Protein 7S5S (pdb70)

CATH classification: 3.40.710.10

Foldseek 3Di:
DVVLQVLLVVLCVVVQWAKWKWKAAVQPRDIDTDQQAPKFACFLQCLLLLLLLQLQVCVVVVCQQQDKDAAAPVLDDPQAVPSVVAHRHIDGLVRLSLCCQASVHQSSSQVSQVVQPHQVSSVVLLVVLVQPFAGADDGPPVSQQGPPPDRHNIGGNVSVLVSVCCQQPNPSGPPVSNVSSQVSQLNHNDDCLAQVVLDPPPKRKRKGWRAHFQLKTWMWIWIHPPPGDIMTMTMIIGHDDRHDHHDRNSRSSSNNSVPPPD/DAFAALVLLVVADWFDFPVVNCVSGPCVQWDDDDPRHLKIKGFHDAADPRGWIKIFDWLDSDRNTTTFKIATDLRDAQPAFAAAVVLLVVDDFFDFLVVNCVSRDVRFWDWGMWGQNPPVDNAFIKTKIKGAHRQQDDSHYHGQKIKIWMDTPRTTHDMDIDNGD

Sequence (427 aa):
TADVQQKLAELERQSGGRLGVALINTADNSQILYRADERFAMCSTSKVMAAAAVLKKSESEPNLLNQRVEIKKSDLVNYNPIAEKHVNGTMSLAELSAAALQYSDNVAMNKLIAHVGGPASVTAFARQLGDETFRLDRTEPTLNTAIPGDPRDTTSPRAMAQTLRNLTLGKALGDSQRAQLVTWMKGNTTGAASIQAGLPASWVVGDKTGSGGYGTTNDIAVIWPKDRAPLILVTYFTQPQPKAESRRDVLASAAKIVTDGLAGVMTGAKFTQIQFGMTRQQVLDIAGAENCETGGSFGDSIHCRGHAAGDYYAYATFGFTSAAADAKVDSKSQEKLLAPSAPTLTLAKFNQVTVGMTRAQVLATVGQGSCTTWSEYYPAYPSTAGVTLSLSCFDVDGYSSTGFYRGSAHLWFTDGVLQGKRQWDLV

Solvent-accessible surface area: 16431 Å² total; per-residue (Å²): 122,87,75,21,67,131,94,0,42,49,29,14,200,150,13,48,18,75,0,0,0,1,5,6,22,27,68,99,94,49,88,34,49,23,97,6,98,61,88,3,14,1,0,5,0,0,0,2,1,0,0,0,6,0,1,64,67,6,62,100,73,119,112,5,32,97,82,134,25,102,0,83,22,58,35,3,0,17,30,0,0,6,0,25,70,52,27,102,29,44,0,8,0,30,76,0,0,24,3,0,0,34,26,6,0,5,0,0,0,28,33,0,1,66,42,30,58,13,27,79,38,0,20,46,9,0,80,136,31,60,7,128,36,0,74,6,52,37,58,1,6,47,1,10,30,11,79,81,84,31,56,96,1,4,0,5,0,95,15,2,1,80,4,1,57,41,0,4,44,21,175,16,5,26,96,80,27,60,57,54,0,20,83,16,2,112,35,23,36,24,3,72,55,2,0,59,63,12,16,71,112,74,25,71,20,0,2,0,10,1,20,13,6,41,2,2,3,1,0,0,0,0,0,68,5,138,135,113,40,25,1,0,0,0,0,0,0,19,19,81,99,79,114,24,109,31,81,61,71,1,0,12,42,0,0,134,31,6,7,114,74,59,132,53,66,1,53,12,80,28,10,86,107,0,96,47,22,35,30,29,119,78,0,36,117,28,0,14,59,134,19,25,67,86,28,80,51,1,36,68,8,7,0,0,69,4,63,48,0,6,12,1,40,0,1,0,5,0,11,17,65,53,75,47,91,104,2,72,0,14,22,19,3,4,7,6,19,38,69,14,104,56,27,62,2,50,57,75,63,16,94,112,3,82,89,46,40,59,115,68,92,0,30,74,17,0,13,135,9,0,25,13,36,15,16,37,90,31,70,48,63,112,53,90,65,24,26,24,19,0,10,14,0,1,16,122,70,0,35,14,43,40,25,52,24,63,0,6,2,0,0,23,1,40,85,25,61,1,92,6,58,82,56,29,96,11,147

Structure (mmCIF, N/CA/C/O backbone):
data_7S5S
#
_entry.id   7S5S
#
_cell.length_a   47.480
_cell.length_b   81.860
_cell.length_c   129.120
_cell.angle_alpha   90.000
_cell.angle_beta   95.943
_cell.angle_gamma   90.000
#
_symmetry.space_group_name_H-M   'I 1 2 1'
#
loop_
_entity.id
_entity.type
_entity.pdbx_description
1 polymer Beta-lactamase
2 polymer 'Beta-lactamase inhibitory protein'
3 water water
#
loop_
_atom_site.group_PDB
_atom_site.id
_atom_site.type_symbol
_atom_site.label_atom_id
_atom_site.label_alt_id
_atom_site.label_comp_id
_atom_site.label_asym_id
_atom_site.label_entity_id
_atom_site.label_seq_id
_atom_site.pdbx_PDB_ins_code
_atom_site.Cartn_x
_atom_site.Cartn_y
_atom_site.Cartn_z
_atom_site.occupancy
_atom_site.B_iso_or_equiv
_atom_site.auth_seq_id
_atom_site.auth_comp_id
_atom_site.auth_asym_id
_atom_site.auth_atom_id
_atom_site.pdbx_PDB_model_num
ATOM 1 N N . THR A 1 1 ? 6.33019 -35.72162 -5.11740 1.000 42.16327 27 THR A N 1
ATOM 2 C CA . THR A 1 1 ? 6.50820 -37.05354 -4.55223 1.000 36.43191 27 THR A CA 1
ATOM 3 C C . THR A 1 1 ? 6.99098 -38.06478 -5.59886 1.000 29.71877 27 THR A C 1
ATOM 4 O O . THR A 1 1 ? 6.71619 -37.93370 -6.80030 1.000 29.46651 27 THR A O 1
ATOM 8 N N . ALA A 1 2 ? 7.71400 -39.08133 -5.12372 1.000 34.37044 28 ALA A N 1
ATOM 9 C CA . ALA A 1 2 ? 8.14020 -40.16712 -5.99925 1.000 32.17023 28 ALA A CA 1
ATOM 10 C C . ALA A 1 2 ? 6.94822 -40.92634 -6.56275 1.000 27.95459 28 ALA A C 1
ATOM 11 O O . ALA A 1 2 ? 7.04301 -41.51481 -7.64675 1.000 26.19779 28 ALA A O 1
ATOM 13 N N . ASP A 1 3 ? 5.82262 -40.92798 -5.84407 1.000 27.69914 29 ASP A N 1
ATOM 14 C CA . ASP A 1 3 ? 4.62039 -41.58326 -6.34646 1.000 27.14139 29 ASP A CA 1
ATOM 15 C C . ASP A 1 3 ? 4.12457 -40.90959 -7.61854 1.000 20.74837 29 ASP A C 1
ATOM 16 O O . ASP A 1 3 ? 3.78462 -41.57994 -8.60241 1.000 19.76870 29 ASP A O 1
ATOM 21 N N . VAL A 1 4 ? 4.07058 -39.57644 -7.61141 1.000 20.11074 30 VAL A N 1
ATOM 22 C CA . VAL A 1 4 ? 3.64376 -38.84823 -8.80123 1.000 17.48611 30 VAL A CA 1
ATOM 23 C C . VAL A 1 4 ? 4.60285 -39.10705 -9.95549 1.000 18.33103 30 VAL A C 1
ATOM 24 O O . VAL A 1 4 ? 4.17763 -39.30027 -11.10096 1.000 14.33426 30 VAL A O 1
ATOM 28 N N . GLN A 1 5 ? 5.90665 -39.15578 -9.66549 1.000 16.54711 31 GLN A N 1
ATOM 29 C CA . GLN A 1 5 ? 6.89146 -39.42793 -10.70682 1.000 19.76751 31 GLN A CA 1
ATOM 30 C C . GLN A 1 5 ? 6.66546 -40.79298 -11.32784 1.000 17.09556 31 GLN A C 1
ATOM 31 O O . GLN A 1 5 ? 6.73064 -40.94385 -12.55198 1.000 16.56608 31 GLN A O 1
ATOM 37 N N . GLN A 1 6 ? 6.41319 -41.80199 -10.49714 1.000 16.99425 32 GLN A N 1
ATOM 38 C CA . GLN A 1 6 ? 6.17545 -43.13988 -11.01926 1.000 18.80169 32 GLN A CA 1
ATOM 39 C C . GLN A 1 6 ? 4.89639 -43.19398 -11.84053 1.000 14.81640 32 GLN A C 1
ATOM 40 O O . GLN A 1 6 ? 4.84708 -43.87186 -12.87073 1.000 15.44519 32 GLN A O 1
ATOM 46 N N . LYS A 1 7 ? 3.85516 -42.48199 -11.40821 1.000 14.48027 33 LYS A N 1
ATOM 47 C CA . LYS A 1 7 ? 2.61045 -42.47834 -12.16672 1.000 14.96798 33 LYS A CA 1
ATOM 48 C C . LYS A 1 7 ? 2.79565 -41.80758 -13.52025 1.000 14.38199 33 LYS A C 1
ATOM 49 O O . LYS A 1 7 ? 2.26484 -42.28298 -14.52614 1.000 13.74608 33 LYS A O 1
ATOM 55 N N . LEU A 1 8 ? 3.56161 -40.71635 -13.57393 1.000 11.34334 34 LEU A N 1
ATOM 56 C CA . LEU A 1 8 ? 3.82438 -40.08232 -14.85875 1.000 11.34928 34 LEU A CA 1
ATOM 57 C C . LEU A 1 8 ? 4.69469 -40.96277 -15.74094 1.000 10.91767 34 LEU A C 1
ATOM 58 O O . LEU A 1 8 ? 4.44992 -41.06430 -16.94732 1.000 10.41092 34 LEU A O 1
ATOM 63 N N . ALA A 1 9 ? 5.71600 -41.60337 -15.16306 1.000 11.88392 35 ALA A N 1
ATOM 64 C CA . ALA A 1 9 ? 6.54505 -42.51423 -15.94752 1.000 12.10528 35 ALA A CA 1
ATOM 65 C C . ALA A 1 9 ? 5.71227 -43.65828 -16.50804 1.000 11.66793 35 ALA A C 1
ATOM 66 O O . ALA A 1 9 ? 5.89469 -44.06763 -17.66178 1.000 11.57730 35 ALA A O 1
ATOM 68 N N . GLU A 1 10 ? 4.78147 -44.17767 -15.71097 1.000 12.00943 36 GLU A N 1
ATOM 69 C CA . GLU A 1 10 ? 3.93662 -45.26229 -16.19306 1.000 12.90036 36 GLU A CA 1
ATOM 70 C C . GLU A 1 10 ? 2.99266 -44.77295 -17.28381 1.000 12.64109 36 GLU A C 1
ATOM 71 O O . GLU A 1 10 ? 2.78258 -45.46633 -18.28520 1.000 12.01262 36 GLU A O 1
ATOM 73 N N . LEU A 1 11 ? 2.41575 -43.58037 -17.10770 1.000 10.94147 37 LEU A N 1
ATOM 74 C CA . LEU A 1 11 ? 1.55591 -43.01987 -18.14601 1.000 10.16026 37 LEU A CA 1
ATOM 75 C C . LEU A 1 11 ? 2.32948 -42.85866 -19.44698 1.000 10.37197 37 LEU A C 1
ATOM 76 O O . LEU A 1 11 ? 1.84790 -43.22166 -20.52714 1.000 10.25334 37 LEU A O 1
ATOM 81 N N . GLU A 1 12 ? 3.54423 -42.33128 -19.35713 1.000 9.30261 38 GLU A N 1
ATOM 82 C CA . GLU A 1 12 ? 4.37171 -42.18514 -20.54038 1.000 9.40844 38 GLU A CA 1
ATOM 83 C C . GLU A 1 12 ? 4.64495 -43.53491 -21.18331 1.000 8.98355 38 GLU A C 1
ATOM 84 O O . GLU A 1 12 ? 4.51871 -43.68419 -22.40261 1.000 9.97915 38 GLU A O 1
ATOM 90 N N . ARG A 1 13 ? 4.98996 -44.53800 -20.37738 1.000 10.56232 39 ARG A N 1
ATOM 91 C CA . ARG A 1 13 ? 5.27509 -45.85621 -20.92707 1.000 10.66156 39 ARG A CA 1
ATOM 92 C C . ARG A 1 13 ? 4.04740 -46.45100 -21.61005 1.000 11.66159 39 ARG A C 1
ATOM 93 O O . ARG A 1 13 ? 4.13691 -46.96923 -22.73315 1.000 13.12254 39 ARG A O 1
ATOM 101 N N . GLN A 1 14 ? 2.88095 -46.35582 -20.96237 1.000 10.97410 40 GLN A N 1
ATOM 102 C CA . GLN A 1 14 ? 1.66018 -46.88767 -21.56635 1.000 11.58718 40 GLN A CA 1
ATOM 103 C C . GLN A 1 14 ? 1.30364 -46.15454 -22.85468 1.000 13.02966 40 GLN A C 1
ATOM 104 O O . GLN A 1 14 ? 0.75944 -46.76292 -23.78539 1.000 13.60866 40 GLN A O 1
ATOM 110 N N . SER A 1 15 ? 1.60767 -44.85958 -22.93370 1.000 11.29529 41 SER A N 1
ATOM 111 C CA . SER A 1 15 ? 1.22708 -44.05224 -24.08506 1.000 10.37258 41 SER A CA 1
ATOM 112 C C . SER A 1 15 ? 2.13410 -44.27638 -25.28449 1.000 13.05133 41 SER A C 1
ATOM 113 O O . SER A 1 15 ? 1.76061 -43.89692 -26.40186 1.000 15.18482 41 SER A O 1
ATOM 116 N N . GLY A 1 16 ? 3.33403 -44.81336 -25.07271 1.000 11.50304 42 GLY A N 1
ATOM 117 C CA . GLY A 1 16 ? 4.28885 -45.05172 -26.13629 1.000 13.91776 42 GLY A CA 1
ATOM 118 C C . GLY A 1 16 ? 5.09912 -43.84358 -26.54896 1.000 15.39459 42 GLY A C 1
ATOM 119 O O . GLY A 1 16 ? 5.94423 -43.95860 -27.44771 1.000 18.02243 42 GLY A O 1
ATOM 120 N N . GLY A 1 17 ? 4.89780 -42.70096 -25.90757 1.000 9.79547 43 GLY A N 1
ATOM 121 C CA . GLY A 1 17 ? 5.52586 -41.48123 -26.36122 1.000 10.83329 43 GLY A CA 1
ATOM 122 C C . GLY A 1 17 ? 6.48363 -40.88961 -25.35093 1.000 8.42672 43 GLY A C 1
ATOM 123 O O . GLY A 1 17 ? 7.04997 -41.59257 -24.50366 1.000 10.74434 43 GLY A O 1
ATOM 124 N N . ARG A 1 18 ? 6.70016 -39.58735 -25.47594 1.000 8.09448 44 ARG A N 1
ATOM 125 C CA . ARG A 1 18 ? 7.56902 -38.82954 -24.59102 1.000 7.04754 44 ARG A CA 1
ATOM 126 C C . ARG A 1 18 ? 6.74409 -37.69743 -23.99645 1.000 6.64049 44 ARG A C 1
ATOM 127 O O . ARG A 1 18 ? 6.16438 -36.89130 -24.73272 1.000 6.84933 44 ARG A O 1
ATOM 135 N N . LEU A 1 19 ? 6.69412 -37.64267 -22.66933 1.000 6.65424 45 LEU A N 1
ATOM 136 C CA . LEU A 1 19 ? 5.81079 -36.75061 -21.93257 1.000 6.15705 45 LEU A CA 1
ATOM 137 C C . LEU A 1 19 ? 6.65148 -35.76220 -21.14267 1.000 7.11085 45 LEU A C 1
ATOM 138 O O . LEU A 1 19 ? 7.62815 -36.15153 -20.49768 1.000 7.86082 45 LEU A O 1
ATOM 143 N N . GLY A 1 20 ? 6.26296 -34.48996 -21.18766 1.000 6.69578 46 GLY A N 1
ATOM 144 C CA . GLY A 1 20 ? 6.89926 -33.45909 -20.39178 1.000 6.85790 46 GLY A CA 1
ATOM 145 C C . GLY A 1 20 ? 5.85390 -32.73760 -19.57479 1.000 6.10702 46 GLY A C 1
ATOM 146 O O . GLY A 1 20 ? 4.81371 -32.33796 -20.10873 1.000 7.68252 46 GLY A O 1
ATOM 147 N N . VAL A 1 21 ? 6.10347 -32.55236 -18.28233 1.000 6.70897 47 VAL A N 1
ATOM 148 C CA . VAL A 1 21 ? 5.13574 -31.92114 -17.39699 1.000 6.93117 47 VAL A CA 1
ATOM 149 C C . VAL A 1 21 ? 5.85620 -30.94065 -16.49631 1.000 7.12964 47 VAL A C 1
ATOM 150 O O . VAL A 1 21 ? 6.90476 -31.25679 -15.92543 1.000 8.03152 47 VAL A O 1
ATOM 154 N N . ALA A 1 22 ? 5.26502 -29.76395 -16.32303 1.000 7.18324 48 ALA A N 1
ATOM 155 C CA . ALA A 1 22 ? 5.68089 -28.86535 -15.25704 1.000 7.11312 48 ALA A CA 1
ATOM 156 C C . ALA A 1 22 ? 4.43286 -28.27110 -14.63543 1.000 8.05231 48 ALA A C 1
ATOM 157 O O . ALA A 1 22 ? 3.63122 -27.63574 -15.32687 1.000 7.85030 48 ALA A O 1
ATOM 159 N N . LEU A 1 23 ? 4.26372 -28.48578 -13.34159 1.000 8.47323 49 LEU A N 1
ATOM 160 C CA . LEU A 1 23 ? 3.19233 -27.87318 -12.58214 1.000 8.10099 49 LEU A CA 1
ATOM 161 C C . LEU A 1 23 ? 3.82444 -26.91831 -11.58501 1.000 10.24255 49 LEU A C 1
ATOM 162 O O . LEU A 1 23 ? 4.79764 -27.27593 -10.92040 1.000 12.18069 49 LEU A O 1
ATOM 167 N N . ILE A 1 24 ? 3.29176 -25.70717 -11.48841 1.000 8.46282 50 ILE A N 1
ATOM 168 C CA . ILE A 1 24 ? 3.65040 -24.78434 -10.41694 1.000 9.18643 50 ILE A CA 1
ATOM 169 C C . ILE A 1 24 ? 2.40432 -24.58541 -9.57427 1.000 9.92663 50 ILE A C 1
ATOM 170 O O . ILE A 1 24 ? 1.34659 -24.22648 -10.10032 1.000 10.05037 50 ILE A O 1
ATOM 175 N N . ASN A 1 25 ? 2.52030 -24.80319 -8.27525 1.000 10.42653 51 ASN A N 1
ATOM 176 C CA . ASN A 1 25 ? 1.44221 -24.50233 -7.34757 1.000 10.82265 51 ASN A CA 1
ATOM 177 C C . ASN A 1 25 ? 1.79969 -23.18612 -6.67396 1.000 11.05089 51 ASN A C 1
ATOM 178 O O . ASN A 1 25 ? 2.73528 -23.13312 -5.86576 1.000 11.77137 51 ASN A O 1
ATOM 183 N N . THR A 1 26 ? 1.05881 -22.12434 -6.99412 1.000 10.50117 52 THR A N 1
ATOM 184 C CA . THR A 1 26 ? 1.43456 -20.82880 -6.43936 1.000 11.50187 52 THR A CA 1
ATOM 185 C C . THR A 1 26 ? 1.05556 -20.66879 -4.97517 1.000 12.93532 52 THR A C 1
ATOM 186 O O . THR A 1 26 ? 1.39448 -19.64161 -4.38593 1.000 13.62167 52 THR A O 1
ATOM 190 N N . ALA A 1 27 ? 0.36702 -21.64105 -4.37158 1.000 11.54683 53 ALA A N 1
ATOM 191 C CA . ALA A 1 27 ? 0.10596 -21.55184 -2.93836 1.000 13.53190 53 ALA A CA 1
ATOM 192 C C . ALA A 1 27 ? 1.40870 -21.58436 -2.15335 1.000 15.42228 53 ALA A C 1
ATOM 193 O O . ALA A 1 27 ? 1.57298 -20.84310 -1.17934 1.000 16.75675 53 ALA A O 1
ATOM 195 N N . ASP A 1 28 ? 2.35491 -22.42998 -2.57196 1.000 13.65251 54 ASP A N 1
ATOM 196 C CA . ASP A 1 28 ? 3.60721 -22.61207 -1.85036 1.000 14.90625 54 ASP A CA 1
ATOM 197 C C . ASP A 1 28 ? 4.81575 -22.62090 -2.77806 1.000 15.04841 54 ASP A C 1
ATOM 198 O O . ASP A 1 28 ? 5.92164 -22.95476 -2.33146 1.000 15.19341 54 ASP A O 1
ATOM 203 N N . ASN A 1 29 ? 4.63133 -22.27764 -4.05377 1.000 12.88736 55 ASN A N 1
ATOM 204 C CA . ASN A 1 29 ? 5.70250 -22.25016 -5.04602 1.000 14.37232 55 ASN A CA 1
ATOM 205 C C . ASN A 1 29 ? 6.31522 -23.61919 -5.28604 1.000 15.62232 55 ASN A C 1
ATOM 206 O O . ASN A 1 29 ? 7.43907 -23.71644 -5.78725 1.000 17.96775 55 ASN A O 1
ATOM 211 N N . SER A 1 30 ? 5.58733 -24.68094 -4.96059 1.000 13.04102 56 SER A N 1
ATOM 212 C CA . SER A 1 30 ? 6.07736 -26.01803 -5.22007 1.000 13.45679 56 SER A CA 1
ATOM 213 C C . SER A 1 30 ? 5.87492 -26.36790 -6.68367 1.000 11.71476 56 SER A C 1
ATOM 214 O O . SER A 1 30 ? 5.05720 -25.77493 -7.38635 1.000 12.73914 56 SER A O 1
ATOM 217 N N . GLN A 1 31 ? 6.64118 -27.34134 -7.13857 1.000 12.53649 57 GLN A N 1
ATOM 218 C CA . GLN A 1 31 ? 6.58130 -27.78507 -8.51425 1.000 11.54343 57 GLN A CA 1
ATOM 219 C C . GLN A 1 31 ? 6.55003 -29.29857 -8.58955 1.000 12.83733 57 GLN A C 1
ATOM 220 O O . GLN A 1 31 ? 7.07671 -30.00088 -7.72356 1.000 13.67398 57 GLN A O 1
ATOM 226 N N . ILE A 1 32 ? 5.92176 -29.79572 -9.64436 1.000 10.94211 58 ILE A N 1
ATOM 227 C CA . ILE A 1 32 ? 6.04975 -31.18276 -10.06315 1.000 11.47554 58 ILE A CA 1
ATOM 228 C C . ILE A 1 32 ? 6.61484 -31.14262 -11.46871 1.000 9.64733 58 ILE A C 1
ATOM 229 O O . ILE A 1 32 ? 6.09311 -30.41725 -12.32642 1.000 10.16641 58 ILE A O 1
ATOM 234 N N . LEU A 1 33 ? 7.68804 -31.88500 -11.69682 1.000 10.56814 59 LEU A N 1
ATOM 235 C CA . LEU A 1 33 ? 8.48490 -31.77913 -12.90740 1.000 10.40507 59 LEU A CA 1
ATOM 236 C C . LEU A 1 33 ? 8.71507 -33.16965 -13.46082 1.000 10.32383 59 LEU A C 1
ATOM 237 O O . LEU A 1 33 ? 9.11474 -34.07683 -12.72484 1.000 11.58880 59 LEU A O 1
ATOM 242 N N . TYR A 1 34 ? 8.47054 -33.33844 -14.75408 1.000 8.62147 60 TYR A N 1
ATOM 243 C CA . TYR A 1 34 ? 8.75283 -34.59711 -15.42560 1.000 8.91404 60 TYR A CA 1
ATOM 244 C C . TYR A 1 34 ? 9.30700 -34.26269 -16.79876 1.000 8.73982 60 TYR A C 1
ATOM 245 O O . TYR A 1 34 ? 8.61658 -33.63923 -17.60508 1.000 8.10401 60 TYR A O 1
ATOM 254 N N . ARG A 1 35 ? 10.55285 -34.65525 -17.06077 1.000 8.61721 61 ARG A N 1
ATOM 255 C CA . ARG A 1 35 ? 11.27377 -34.26204 -18.27594 1.000 8.52388 61 ARG A CA 1
ATOM 256 C C . ARG A 1 35 ? 11.20741 -32.75193 -18.47899 1.000 9.29390 61 ARG A C 1
ATOM 257 O O . ARG A 1 35 ? 11.11681 -32.25855 -19.60742 1.000 8.60477 61 ARG A O 1
ATOM 265 N N . ALA A 1 36 ? 11.22349 -32.00348 -17.37597 1.000 8.55934 62 ALA A N 1
ATOM 266 C CA . ALA A 1 36 ? 10.88154 -30.58948 -17.45054 1.000 8.77616 62 ALA A CA 1
ATOM 267 C C . ALA A 1 36 ? 11.98226 -29.74190 -18.05996 1.000 10.33630 62 ALA A C 1
ATOM 268 O O . ALA A 1 36 ? 11.72344 -28.58020 -18.38991 1.000 10.33474 62 ALA A O 1
ATOM 270 N N . ASP A 1 37 ? 13.18441 -30.28420 -18.23415 1.000 8.90301 63 ASP A N 1
ATOM 271 C CA . ASP A 1 37 ? 14.25972 -29.56977 -18.90205 1.000 10.30410 63 ASP A CA 1
ATOM 272 C C . ASP A 1 37 ? 14.52904 -30.08345 -20.30584 1.000 11.21189 63 ASP A C 1
ATOM 273 O O . ASP A 1 37 ? 15.44249 -29.58250 -20.97139 1.000 13.83392 63 ASP A O 1
ATOM 278 N N . GLU A 1 38 ? 13.75562 -31.05705 -20.77773 1.000 9.37519 64 GLU A N 1
ATOM 279 C CA . GLU A 1 38 ? 13.85506 -31.48888 -22.16152 1.000 9.75479 64 GLU A CA 1
ATOM 280 C C . GLU A 1 38 ? 13.07842 -30.53638 -23.05514 1.000 9.41813 64 GLU A C 1
ATOM 281 O O . GLU A 1 38 ? 12.11947 -29.88714 -22.62482 1.000 9.95413 64 GLU A O 1
ATOM 287 N N . ARG A 1 39 ? 13.49203 -30.46731 -24.31468 1.000 8.88638 65 ARG A N 1
ATOM 288 C CA . ARG A 1 39 ? 12.81136 -29.63376 -25.29256 1.000 7.90375 65 ARG A CA 1
ATOM 289 C C . ARG A 1 39 ? 11.68318 -30.40153 -25.95558 1.000 7.98637 65 ARG A C 1
ATOM 290 O O . ARG A 1 39 ? 11.80497 -31.59388 -26.24840 1.000 8.96761 65 ARG A O 1
ATOM 298 N N . PHE A 1 40 ? 10.58831 -29.69267 -26.20771 1.000 7.31165 66 PHE A N 1
ATOM 299 C CA . PHE A 1 40 ? 9.43028 -30.21902 -26.90265 1.000 7.06278 66 PHE A CA 1
ATOM 300 C C . PHE A 1 40 ? 8.96902 -29.14971 -27.87525 1.000 7.17283 66 PHE A C 1
ATOM 301 O O . PHE A 1 40 ? 9.05168 -27.95385 -27.57437 1.000 6.91596 66 PHE A O 1
ATOM 309 N N . ALA A 1 41 ? 8.48112 -29.57747 -29.03182 1.000 7.30934 67 ALA A N 1
ATOM 310 C CA . ALA A 1 41 ? 7.90401 -28.64224 -29.98229 1.000 6.96310 67 ALA A CA 1
ATOM 311 C C . ALA A 1 41 ? 6.65260 -28.02837 -29.37339 1.000 7.33102 67 ALA A C 1
ATOM 312 O O . ALA A 1 41 ? 5.76389 -28.74975 -28.92007 1.000 9.37160 67 ALA A O 1
ATOM 314 N N . MET A 1 42 ? 6.55233 -26.70084 -29.40936 1.000 6.39506 68 MET A N 1
ATOM 315 C CA . MET A 1 42 ? 5.44803 -25.99794 -28.76858 1.000 7.18442 68 MET A CA 1
ATOM 316 C C . MET A 1 42 ? 4.16298 -26.07851 -29.57312 1.000 7.31456 68 MET A C 1
ATOM 317 O O . MET A 1 42 ? 3.06547 -26.07650 -28.99649 1.000 6.34511 68 MET A O 1
ATOM 322 N N . CYS A 1 43 ? 4.27791 -26.10599 -30.89057 1.000 7.75406 69 CYS A N 1
ATOM 323 C CA . CYS A 1 43 ? 3.14096 -26.05071 -31.79918 1.000 6.18556 69 CYS A CA 1
ATOM 324 C C . CYS A 1 43 ? 2.31796 -24.82418 -31.38521 1.000 6.87537 69 CYS A C 1
ATOM 325 O O . CYS A 1 43 ? 2.89025 -23.79268 -31.00749 1.000 7.02974 69 CYS A O 1
ATOM 328 N N . SER A 1 44 ? 0.99090 -24.91857 -31.39528 1.000 6.82142 70 SER A N 1
ATOM 329 C CA . SER A 1 44 ? 0.16840 -23.73617 -31.17722 1.000 6.51729 70 SER A CA 1
ATOM 330 C C . SER A 1 44 ? 0.24065 -23.18780 -29.75998 1.000 6.54586 70 SER A C 1
ATOM 331 O O . SER A 1 44 ? -0.29860 -22.10158 -29.51920 1.000 6.96801 70 SER A O 1
ATOM 334 N N . THR A 1 45 ? 0.88680 -23.86911 -28.81329 1.000 7.14451 71 THR A N 1
ATOM 335 C CA . THR A 1 45 ? 1.02325 -23.22368 -27.51322 1.000 6.73574 71 THR A CA 1
ATOM 336 C C . THR A 1 45 ? 1.86782 -21.96241 -27.61236 1.000 6.98974 71 THR A C 1
ATOM 337 O O . THR A 1 45 ? 1.73054 -21.06795 -26.77410 1.000 9.11146 71 THR A O 1
ATOM 341 N N . SER A 1 46 ? 2.69542 -21.84875 -28.65764 1.000 6.80908 72 SER A N 1
ATOM 342 C CA . SER A 1 46 ? 3.46300 -20.62826 -28.87670 1.000 8.01389 72 SER A CA 1
ATOM 343 C C . SER A 1 46 ? 2.58480 -19.41212 -29.18376 1.000 7.06941 72 SER A C 1
ATOM 344 O O . SER A 1 46 ? 3.08200 -18.28439 -29.11697 1.000 8.22669 72 SER A O 1
ATOM 347 N N . LYS A 1 47 ? 1.30725 -19.60541 -29.53754 1.000 7.19684 73 LYS A N 1
ATOM 348 C CA . LYS A 1 47 ? 0.44072 -18.45599 -29.78314 1.000 6.64708 73 LYS A CA 1
ATOM 349 C C . LYS A 1 47 ? 0.29512 -17.59461 -28.53108 1.000 7.73568 73 LYS A C 1
ATOM 350 O O . LYS A 1 47 ? 0.07152 -16.38242 -28.63174 1.000 7.26187 73 LYS A O 1
ATOM 356 N N . VAL A 1 48 ? 0.43593 -18.18774 -27.34285 1.000 6.49540 74 VAL A N 1
ATOM 357 C CA . VAL A 1 48 ? 0.39227 -17.39336 -26.11769 1.000 7.13386 74 VAL A CA 1
ATOM 358 C C . VAL A 1 48 ? 1.54104 -16.39550 -26.09271 1.000 7.39887 74 VAL A C 1
ATOM 359 O O . VAL A 1 48 ? 1.35291 -15.22098 -25.75357 1.000 7.80659 74 VAL A O 1
ATOM 363 N N . MET A 1 49 ? 2.74742 -16.83999 -26.46629 1.000 8.21639 75 MET A N 1
ATOM 364 C CA . MET A 1 49 ? 3.89280 -15.93429 -26.46380 1.000 8.39304 75 MET A CA 1
ATOM 365 C C . MET A 1 49 ? 3.72765 -14.83001 -27.48704 1.000 8.33840 75 MET A C 1
ATOM 366 O O . MET A 1 49 ? 4.10295 -13.68203 -27.23496 1.000 9.37907 75 MET A O 1
ATOM 371 N N . ALA A 1 50 ? 3.20358 -15.16067 -28.66212 1.000 7.65565 76 ALA A N 1
ATOM 372 C CA . ALA A 1 50 ? 3.04813 -14.13721 -29.68410 1.000 7.87662 76 ALA A CA 1
ATOM 373 C C . ALA A 1 50 ? 1.99956 -13.11202 -29.27607 1.000 8.04354 76 ALA A C 1
ATOM 374 O O . ALA A 1 50 ? 2.20528 -11.90346 -29.44992 1.000 8.89026 76 ALA A O 1
ATOM 376 N N . ALA A 1 51 ? 0.87430 -13.57064 -28.71739 1.000 7.82773 77 ALA A N 1
ATOM 377 C CA . ALA A 1 51 ? -0.12748 -12.62117 -28.23911 1.000 7.93886 77 ALA A CA 1
ATOM 378 C C . ALA A 1 51 ? 0.43407 -11.76877 -27.11145 1.000 8.94873 77 ALA A C 1
ATOM 379 O O . ALA A 1 51 ? 0.19668 -10.55558 -27.05353 1.000 8.80081 77 ALA A O 1
ATOM 381 N N . ALA A 1 52 ? 1.20917 -12.38426 -26.22205 1.000 7.96157 78 ALA A N 1
ATOM 382 C CA . ALA A 1 52 ? 1.79284 -11.62774 -25.12424 1.000 8.39179 78 ALA A CA 1
ATOM 383 C C . ALA A 1 52 ? 2.80866 -10.60998 -25.61683 1.000 8.79866 78 ALA A C 1
ATOM 384 O O . ALA A 1 52 ? 2.90765 -9.52008 -25.04496 1.000 9.68586 78 ALA A O 1
ATOM 386 N N . ALA A 1 53 ? 3.55501 -10.93055 -26.67896 1.000 8.70601 79 ALA A N 1
ATOM 387 C CA . ALA A 1 53 ? 4.50153 -9.96261 -27.22073 1.000 9.49227 79 ALA A CA 1
ATOM 388 C C . ALA A 1 53 ? 3.78281 -8.72550 -27.73087 1.000 9.90846 79 ALA A C 1
ATOM 389 O O . ALA A 1 53 ? 4.24471 -7.59852 -27.52802 1.000 10.65591 79 ALA A O 1
ATOM 391 N N . VAL A 1 54 ? 2.63263 -8.91925 -28.37131 1.000 9.05405 80 VAL A N 1
ATOM 392 C CA . VAL A 1 54 ? 1.84161 -7.78987 -28.83945 1.000 9.27239 80 VAL A CA 1
ATOM 393 C C . VAL A 1 54 ? 1.25653 -7.01976 -27.66276 1.000 9.87495 80 VAL A C 1
ATOM 394 O O . VAL A 1 54 ? 1.21873 -5.78055 -27.67211 1.000 10.37249 80 VAL A O 1
ATOM 398 N N . LEU A 1 55 ? 0.79457 -7.73185 -26.63212 1.000 9.33471 81 LEU A N 1
ATOM 399 C CA . LEU A 1 55 ? 0.30679 -7.04026 -25.43960 1.000 9.85993 81 LEU A CA 1
ATOM 400 C C . LEU A 1 55 ? 1.40714 -6.20472 -24.80432 1.000 11.81539 81 LEU A C 1
ATOM 401 O O . LEU A 1 55 ? 1.16501 -5.06690 -24.38044 1.000 11.71016 81 LEU A O 1
ATOM 406 N N . LYS A 1 56 ? 2.62195 -6.75120 -24.73065 1.000 10.23673 82 LYS A N 1
ATOM 407 C CA . LYS A 1 56 ? 3.72592 -5.98265 -24.16446 1.000 12.35514 82 LYS A CA 1
ATOM 408 C C . LYS A 1 56 ? 3.98099 -4.72864 -24.98618 1.000 12.49967 82 LYS A C 1
ATOM 409 O O . LYS A 1 56 ? 4.12726 -3.63292 -24.43175 1.000 13.86721 82 LYS A O 1
ATOM 415 N N . LYS A 1 57 ? 4.01068 -4.86519 -26.31360 1.000 12.24180 83 LYS A N 1
ATOM 416 C CA . LYS A 1 57 ? 4.16857 -3.70395 -27.17927 1.000 12.82542 83 LYS A CA 1
ATOM 417 C C . LYS A 1 57 ? 3.07685 -2.66739 -26.91481 1.000 13.69248 83 LYS A C 1
ATOM 418 O O . LYS A 1 57 ? 3.33142 -1.45441 -26.95879 1.000 14.00962 83 LYS A O 1
ATOM 424 N N . SER A 1 58 ? 1.85661 -3.12060 -26.60731 1.000 12.91910 84 SER A N 1
ATOM 425 C CA . SER A 1 58 ? 0.75426 -2.18440 -26.39370 1.000 14.83327 84 SER A CA 1
ATOM 426 C C . SER A 1 58 ? 0.91031 -1.35531 -25.12426 1.000 14.66358 84 SER A C 1
ATOM 427 O O . SER A 1 58 ? 0.22387 -0.33777 -24.98425 1.000 17.62365 84 SER A O 1
ATOM 430 N N . GLU A 1 59 ? 1.80161 -1.74885 -24.21092 1.000 14.43904 85 GLU A N 1
ATOM 431 C CA . GLU A 1 59 ? 2.04860 -0.90822 -23.04194 1.000 15.56369 85 GLU A CA 1
ATOM 432 C C . GLU A 1 59 ? 2.69691 0.40757 -23.43884 1.000 17.72282 85 GLU A C 1
ATOM 433 O O . GLU A 1 59 ? 2.49446 1.42443 -22.76503 1.000 19.58470 85 GLU A O 1
ATOM 439 N N . SER A 1 60 ? 3.45253 0.41640 -24.53861 1.000 17.03820 86 SER A N 1
ATOM 440 C CA . SER A 1 60 ? 4.04830 1.63671 -25.06974 1.000 18.21315 86 SER A CA 1
ATOM 441 C C . SER A 1 60 ? 3.21701 2.28300 -26.17177 1.000 18.00268 86 SER A C 1
ATOM 442 O O . SER A 1 60 ? 3.48304 3.43870 -26.52698 1.000 17.10945 86 SER A O 1
ATOM 445 N N . GLU A 1 61 ? 2.24250 1.56099 -26.72840 1.000 18.88028 87 GLU A N 1
ATOM 446 C CA . GLU A 1 61 ? 1.35956 2.07776 -27.77815 1.000 18.80627 87 GLU A CA 1
ATOM 447 C C . GLU A 1 61 ? -0.06573 1.67432 -27.43254 1.000 18.97772 87 GLU A C 1
ATOM 448 O O . GLU A 1 61 ? -0.59890 0.70507 -27.97594 1.000 17.00671 87 GLU A O 1
ATOM 454 N N . PRO A 1 62 ? -0.72190 2.41089 -26.53080 1.000 15.28588 88 PRO A N 1
ATOM 455 C CA . PRO A 1 62 ? -1.97330 1.89513 -25.94319 1.000 18.39596 88 PRO A CA 1
ATOM 456 C C . PRO A 1 62 ? -3.13837 1.72255 -26.91007 1.000 16.58309 88 PRO A C 1
ATOM 457 O O . PRO A 1 62 ? -4.11125 1.04705 -26.55033 1.000 23.74954 88 PRO A O 1
ATOM 461 N N . ASN A 1 63 ? -3.10594 2.30097 -28.10484 1.000 20.80359 89 ASN A N 1
ATOM 462 C CA . ASN A 1 63 ? -4.17561 2.03796 -29.05519 1.000 20.03268 89 ASN A CA 1
ATOM 463 C C . ASN A 1 63 ? -3.85631 0.83756 -29.94002 1.000 15.19419 89 ASN A C 1
ATOM 464 O O . ASN A 1 63 ? -4.58817 0.58085 -30.89990 1.000 16.86017 89 ASN A O 1
ATOM 469 N N . LEU A 1 64 ? -2.77241 0.11449 -29.63241 1.000 14.99655 90 LEU A N 1
ATOM 470 C CA . LEU A 1 64 ? -2.22253 -0.86609 -30.56956 1.000 14.38521 90 LEU A CA 1
ATOM 471 C C . LEU A 1 64 ? -3.22529 -1.94691 -30.93029 1.000 13.55762 90 LEU A C 1
ATOM 472 O O . LEU A 1 64 ? -3.30290 -2.35600 -32.09091 1.000 13.25625 90 LEU A O 1
ATOM 477 N N . LEU A 1 65 ? -3.98210 -2.44536 -29.95223 1.000 12.40540 91 LEU A N 1
ATOM 478 C CA . LEU A 1 65 ? -4.90192 -3.53666 -30.25454 1.000 11.11003 91 LEU A CA 1
ATOM 479 C C . LEU A 1 65 ? -5.98912 -3.13594 -31.24412 1.000 12.20759 91 LEU A C 1
ATOM 480 O O . LEU A 1 65 ? -6.59985 -4.01203 -31.86475 1.000 11.56183 91 LEU A O 1
ATOM 485 N N . ASN A 1 66 ? -6.23269 -1.83977 -31.42523 1.000 12.09331 92 ASN A N 1
ATOM 486 C CA . ASN A 1 66 ? -7.19754 -1.38008 -32.41059 1.000 12.67054 92 ASN A CA 1
ATOM 487 C C . ASN A 1 66 ? -6.60275 -1.16472 -33.79864 1.000 13.93012 92 ASN A C 1
ATOM 488 O O . ASN A 1 66 ? -7.35333 -0.89404 -34.73987 1.000 17.56102 92 ASN A O 1
ATOM 493 N N . GLN A 1 67 ? -5.29228 -1.32708 -33.96203 1.000 13.52549 93 GLN A N 1
ATOM 494 C CA . GLN A 1 67 ? -4.67478 -1.17128 -35.27310 1.000 15.63958 93 GLN A CA 1
ATOM 495 C C . GLN A 1 67 ? -5.15738 -2.27100 -36.21409 1.000 11.88968 93 GLN A C 1
ATOM 496 O O . GLN A 1 67 ? -5.27632 -3.43307 -35.81044 1.000 14.09524 93 GLN A O 1
ATOM 502 N N . ARG A 1 68 ? -5.45379 -1.90254 -37.46503 1.000 14.75519 94 ARG A N 1
ATOM 503 C CA . ARG A 1 68 ? -5.93600 -2.84726 -38.47214 1.000 12.78802 94 ARG A CA 1
ATOM 504 C C . ARG A 1 68 ? -4.76760 -3.46857 -39.23012 1.000 11.93271 94 ARG A C 1
ATOM 505 O O . ARG A 1 68 ? -3.75484 -2.81701 -39.50437 1.000 14.12939 94 ARG A O 1
ATOM 513 N N . VAL A 1 69 ? -4.95679 -4.72239 -39.63435 1.000 10.64821 95 VAL A N 1
ATOM 514 C CA . VAL A 1 69 ? -3.97534 -5.49248 -40.38406 1.000 10.16520 95 VAL A CA 1
ATOM 515 C C . VAL A 1 69 ? -4.69274 -6.09518 -41.58123 1.000 10.09191 95 VAL A C 1
ATOM 516 O O . VAL A 1 69 ? -5.76030 -6.69249 -41.42462 1.000 10.01715 95 VAL A O 1
ATOM 520 N N . GLU A 1 70 ? -4.11587 -5.94549 -42.77155 1.000 10.50712 96 GLU A N 1
ATOM 521 C CA . GLU A 1 70 ? -4.73093 -6.48722 -43.97707 1.000 11.06057 96 GLU A CA 1
ATOM 522 C C . GLU A 1 70 ? -4.53010 -7.99598 -44.05375 1.000 9.88300 96 GLU A C 1
ATOM 523 O O . GLU A 1 70 ? -3.45700 -8.50661 -43.72726 1.000 10.75226 96 GLU A O 1
ATOM 529 N N . ILE A 1 71 ? -5.57006 -8.71102 -44.48430 1.000 9.32932 97 ILE A N 1
ATOM 530 C CA . ILE A 1 71 ? -5.51163 -10.15084 -44.72447 1.000 9.58476 97 ILE A CA 1
ATOM 531 C C . ILE A 1 71 ? -5.64095 -10.36798 -46.22374 1.000 9.78910 97 ILE A C 1
ATOM 532 O O . ILE A 1 71 ? -6.60166 -9.89400 -46.83710 1.000 11.24522 97 ILE A O 1
ATOM 537 N N . LYS A 1 72 ? -4.68127 -11.07476 -46.81156 1.000 10.18688 98 LYS A N 1
ATOM 538 C CA . LYS A 1 72 ? -4.66887 -11.32720 -48.24309 1.000 12.02785 98 LYS A CA 1
ATOM 539 C C . LYS A 1 72 ? -4.61689 -12.82623 -48.49430 1.000 9.00813 98 LYS A C 1
ATOM 540 O O . LYS A 1 72 ? -4.23655 -13.60772 -47.62504 1.000 8.46713 98 LYS A O 1
ATOM 546 N N . LYS A 1 73 ? -4.96521 -13.22537 -49.71959 1.000 9.00477 99 LYS A N 1
ATOM 547 C CA . LYS A 1 73 ? -4.93040 -14.64790 -50.04987 1.000 9.06049 99 LYS A CA 1
ATOM 548 C C . LYS A 1 73 ? -3.54503 -15.23407 -49.82622 1.000 8.84847 99 LYS A C 1
ATOM 549 O O . LYS A 1 73 ? -3.41832 -16.37741 -49.39096 1.000 9.15364 99 LYS A O 1
ATOM 555 N N . SER A 1 74 ? -2.49412 -14.46152 -50.11470 1.000 9.76301 100 SER A N 1
ATOM 556 C CA . SER A 1 74 ? -1.13889 -14.96724 -49.93712 1.000 9.59523 100 SER A CA 1
ATOM 557 C C . SER A 1 74 ? -0.81964 -15.25209 -48.47641 1.000 10.79875 100 SER A C 1
ATOM 558 O O . SER A 1 74 ? 0.13388 -15.98786 -48.19350 1.000 13.13965 100 SER A O 1
ATOM 561 N N . ASP A 1 75 ? -1.58711 -14.68731 -47.54824 1.000 8.67729 101 ASP A N 1
ATOM 562 C CA . ASP A 1 75 ? -1.36076 -14.93271 -46.13302 1.000 10.15945 101 ASP A CA 1
ATOM 563 C C . ASP A 1 75 ? -1.96514 -16.23730 -45.67282 1.000 8.80382 101 ASP A C 1
ATOM 564 O O . ASP A 1 75 ? -1.65827 -16.69470 -44.56409 1.000 10.04237 101 ASP A O 1
ATOM 569 N N . LEU A 1 76 ? -2.84562 -16.83326 -46.45672 1.000 8.23241 102 LEU A N 1
ATOM 570 C CA . LEU A 1 76 ? -3.59430 -17.95020 -45.92030 1.000 8.12279 102 LEU A CA 1
ATOM 571 C C . LEU A 1 76 ? -2.69636 -19.15808 -45.71044 1.000 9.04196 102 LEU A C 1
ATOM 572 O O . LEU A 1 76 ? -1.83471 -19.49046 -46.53043 1.000 9.86388 102 LEU A O 1
ATOM 577 N N . VAL A 1 77 ? -2.90563 -19.79775 -44.57420 1.000 8.50274 103 VAL A N 1
ATOM 578 C CA . VAL A 1 77 ? -2.30881 -21.06930 -44.22940 1.000 9.33304 103 VAL A CA 1
ATOM 579 C C . VAL A 1 77 ? -3.44150 -21.86114 -43.59380 1.000 7.75171 103 VAL A C 1
ATOM 580 O O . VAL A 1 77 ? -4.48688 -21.30707 -43.23290 1.000 9.98255 103 VAL A O 1
ATOM 584 N N . ASN A 1 78 ? -3.24206 -23.16021 -43.47169 1.000 8.71952 104 ASN A N 1
ATOM 585 C CA . ASN A 1 78 ? -4.29622 -23.99369 -42.91395 1.000 10.37901 104 ASN A CA 1
ATOM 586 C C . ASN A 1 78 ? -4.62849 -23.58419 -41.48214 1.000 8.96647 104 ASN A C 1
ATOM 587 O O . ASN A 1 78 ? -3.83280 -22.94691 -40.78143 1.000 8.56479 104 ASN A O 1
ATOM 592 N N . TYR A 1 79 ? -5.83615 -23.96020 -41.05767 1.000 8.26535 105 TYR A N 1
ATOM 593 C CA . TYR A 1 79 ? -6.42245 -23.55593 -39.78378 1.000 9.33074 105 TYR A CA 1
ATOM 594 C C . TYR A 1 79 ? -6.63445 -22.04841 -39.74107 1.000 9.77993 105 TYR A C 1
ATOM 595 O O . TYR A 1 79 ? -6.06258 -21.34095 -38.91430 1.000 11.88288 105 TYR A O 1
ATOM 604 N N . ASN A 1 80 ? -7.47601 -21.57024 -40.63853 1.000 8.44159 106 ASN A N 1
ATOM 605 C CA . ASN A 1 80 ? -7.77457 -20.14338 -40.73709 1.000 10.27618 106 ASN A CA 1
ATOM 606 C C . ASN A 1 80 ? -9.27452 -19.86259 -40.58775 1.000 8.60833 106 ASN A C 1
ATOM 607 O O . ASN A 1 80 ? -9.83651 -19.08417 -41.36490 1.000 8.96756 106 ASN A O 1
ATOM 612 N N . PRO A 1 81 ? -9.94951 -20.41447 -39.57395 1.000 8.55067 107 PRO A N 1
ATOM 613 C CA . PRO A 1 81 ? -11.41276 -20.27628 -39.52387 1.000 7.69405 107 PRO A CA 1
ATOM 614 C C . PRO A 1 81 ? -11.88869 -18.85710 -39.34553 1.000 8.12219 107 PRO A C 1
ATOM 615 O O . PRO A 1 81 ? -12.99822 -18.53458 -39.78667 1.000 9.66186 107 PRO A O 1
ATOM 619 N N . ILE A 1 82 ? -11.10531 -17.99849 -38.70062 1.000 7.04932 108 ILE A N 1
ATOM 620 C CA . ILE A 1 82 ? -11.52973 -16.61117 -38.53536 1.000 7.83190 108 ILE A CA 1
ATOM 621 C C . ILE A 1 82 ? -10.98631 -15.73641 -39.64995 1.000 7.20967 108 ILE A C 1
ATOM 622 O O . ILE A 1 82 ? -11.71544 -14.93774 -40.24460 1.000 9.78878 108 ILE A O 1
ATOM 627 N N . ALA A 1 83 ? -9.69926 -15.86934 -39.95483 1.000 6.96551 109 ALA A N 1
ATOM 628 C CA . ALA A 1 83 ? -9.08862 -14.97389 -40.93022 1.000 10.20096 109 ALA A CA 1
ATOM 629 C C . ALA A 1 83 ? -9.69918 -15.12956 -42.31072 1.000 10.92823 109 ALA A C 1
ATOM 630 O O . ALA A 1 83 ? -9.74706 -14.16419 -43.08156 1.000 10.73531 109 ALA A O 1
ATOM 632 N N . GLU A 1 84 ? -10.18203 -16.32179 -42.64859 1.000 10.18983 110 GLU A N 1
ATOM 633 C CA . GLU A 1 84 ? -10.68707 -16.51031 -43.99910 1.000 14.72239 110 GLU A CA 1
ATOM 634 C C . GLU A 1 84 ? -11.87744 -15.59525 -44.28016 1.000 14.39385 110 GLU A C 1
ATOM 635 O O . GLU A 1 84 ? -12.06303 -15.15948 -45.42350 1.000 19.74235 110 GLU A O 1
ATOM 641 N N . LYS A 1 85 ? -12.64335 -15.23686 -43.24299 1.000 14.62557 111 LYS A N 1
ATOM 642 C CA . LYS A 1 85 ? -13.76123 -14.30463 -43.39393 1.000 19.26804 111 LYS A CA 1
ATOM 643 C C . LYS A 1 85 ? -13.28645 -12.94378 -43.88310 1.000 16.48564 111 LYS A C 1
ATOM 644 O O . LYS A 1 85 ? -14.03544 -12.22161 -44.55286 1.000 19.15840 111 LYS A O 1
ATOM 650 N N . HIS A 1 86 ? -12.05268 -12.57062 -43.54842 1.000 12.08882 112 HIS A N 1
ATOM 651 C CA . HIS A 1 86 ? -11.55258 -11.21320 -43.72278 1.000 10.59330 112 HIS A CA 1
ATOM 652 C C . HIS A 1 86 ? -10.52486 -11.08773 -44.82697 1.000 9.98264 112 HIS A C 1
ATOM 653 O O . HIS A 1 86 ? -9.82884 -10.07170 -44.90194 1.000 10.25654 112 HIS A O 1
ATOM 660 N N . VAL A 1 87 ? -10.43302 -12.08751 -45.70063 1.000 9.90473 113 VAL A N 1
ATOM 661 C CA . VAL A 1 87 ? -9.53469 -11.96076 -46.83403 1.000 11.81315 113 VAL A CA 1
ATOM 662 C C . VAL A 1 87 ? -9.99505 -10.78696 -47.67852 1.000 11.97395 113 VAL A C 1
ATOM 663 O O . VAL A 1 87 ? -11.19844 -10.59122 -47.90391 1.000 13.52381 113 VAL A O 1
ATOM 667 N N . ASN A 1 88 ? -9.03046 -9.98243 -48.12586 1.000 10.92824 114 ASN A N 1
ATOM 668 C CA . ASN A 1 88 ? -9.25593 -8.73383 -48.84321 1.000 12.12365 114 ASN A CA 1
ATOM 669 C C . ASN A 1 88 ? -9.88602 -7.67049 -47.96010 1.000 13.90206 114 ASN A C 1
ATOM 670 O O . ASN A 1 88 ? -10.38164 -6.65441 -48.46226 1.000 16.98159 114 ASN A O 1
ATOM 675 N N . GLY A 1 89 ? -9.87120 -7.88142 -46.65063 1.000 12.56132 115 GLY A N 1
ATOM 676 C CA . GLY A 1 89 ? -10.27469 -6.91837 -45.65290 1.000 12.30257 115 GLY A CA 1
ATOM 677 C C . GLY A 1 89 ? -9.20668 -6.82491 -44.58245 1.000 11.22784 115 GLY A C 1
ATOM 678 O O . GLY A 1 89 ? -8.02862 -7.07345 -44.83105 1.000 10.81049 115 GLY A O 1
ATOM 679 N N . THR A 1 90 ? -9.63154 -6.45579 -43.37655 1.000 12.24179 116 THR A N 1
ATOM 680 C CA . THR A 1 90 ? -8.68681 -6.26409 -42.29071 1.000 11.39231 116 THR A CA 1
ATOM 681 C C . THR A 1 90 ? -9.23400 -6.86902 -41.01594 1.000 11.84600 116 THR A C 1
ATOM 682 O O . THR A 1 90 ? -10.43405 -7.11504 -40.88231 1.000 11.08046 116 THR A O 1
ATOM 686 N N . MET A 1 91 ? -8.31977 -7.10413 -40.07545 1.000 9.88657 117 MET A N 1
ATOM 687 C CA . MET A 1 91 ? -8.67805 -7.45543 -38.71300 1.000 8.50786 117 MET A CA 1
ATOM 688 C C . MET A 1 91 ? -7.83399 -6.59381 -37.78743 1.000 9.55083 117 MET A C 1
ATOM 689 O O . MET A 1 91 ? -6.69648 -6.24789 -38.11027 1.000 10.25432 117 MET A O 1
ATOM 694 N N . SER A 1 92 ? -8.39492 -6.22980 -36.63892 1.000 8.02328 118 SER A N 1
ATOM 695 C CA . SER A 1 92 ? -7.59287 -5.53701 -35.63983 1.000 8.09098 118 SER A CA 1
ATOM 696 C C . SER A 1 92 ? -6.63129 -6.51071 -34.95542 1.000 8.33940 118 SER A C 1
ATOM 697 O O . SER A 1 92 ? -6.81375 -7.73129 -34.98161 1.000 7.74323 118 SER A O 1
ATOM 700 N N . LEU A 1 93 ? -5.59592 -5.95969 -34.31779 1.000 9.47603 119 LEU A N 1
ATOM 701 C CA . LEU A 1 93 ? -4.68603 -6.81180 -33.56394 1.000 8.46930 119 LEU A CA 1
ATOM 702 C C . LEU A 1 93 ? -5.39323 -7.50635 -32.40853 1.000 7.57109 119 LEU A C 1
ATOM 703 O O . LEU A 1 93 ? -5.02848 -8.62972 -32.05267 1.000 8.12323 119 LEU A O 1
ATOM 708 N N . ALA A 1 94 ? -6.41220 -6.86931 -31.82449 1.000 8.41468 120 ALA A N 1
ATOM 709 C CA . ALA A 1 94 ? -7.21581 -7.55529 -30.81964 1.000 8.75994 120 ALA A CA 1
ATOM 710 C C . ALA A 1 94 ? -7.93494 -8.74924 -31.42426 1.000 7.02028 120 ALA A C 1
ATOM 711 O O . ALA A 1 94 ? -7.95239 -9.83214 -30.83224 1.000 7.69005 120 ALA A O 1
ATOM 713 N N . GLU A 1 95 ? -8.51774 -8.57491 -32.61306 1.000 7.61254 121 GLU A N 1
ATOM 714 C CA . GLU A 1 95 ? -9.22675 -9.67567 -33.25718 1.000 7.48743 121 GLU A CA 1
ATOM 715 C C . GLU A 1 95 ? -8.25766 -10.78680 -33.63409 1.000 8.08581 121 GLU A C 1
ATOM 716 O O . GLU A 1 95 ? -8.59585 -11.97033 -33.54610 1.000 7.37005 121 GLU A O 1
ATOM 722 N N . LEU A 1 96 ? -7.05196 -10.42276 -34.06372 1.000 6.39111 122 LEU A N 1
ATOM 723 C CA . LEU A 1 96 ? -6.05861 -11.43097 -34.40739 1.000 6.52380 122 LEU A CA 1
ATOM 724 C C . LEU A 1 96 ? -5.61572 -12.19391 -33.17113 1.000 7.01408 122 LEU A C 1
ATOM 725 O O . LEU A 1 96 ? -5.46805 -13.42020 -33.20942 1.000 6.79804 122 LEU A O 1
ATOM 730 N N . SER A 1 97 ? -5.39088 -11.48289 -32.06499 1.000 6.73170 123 SER A N 1
ATOM 731 C CA . SER A 1 97 ? -4.99521 -12.15318 -30.83346 1.000 6.72774 123 SER A CA 1
ATOM 732 C C . SER A 1 97 ? -6.07988 -13.09477 -30.35605 1.000 6.79525 123 SER A C 1
ATOM 733 O O . SER A 1 97 ? -5.80355 -14.23640 -29.98297 1.000 6.72848 123 SER A O 1
ATOM 736 N N . ALA A 1 98 ? -7.31996 -12.62341 -30.34735 1.000 6.49050 124 ALA A N 1
ATOM 737 C CA . ALA A 1 98 ? -8.42362 -13.47733 -29.93259 1.000 6.62495 124 ALA A CA 1
ATOM 738 C C . ALA A 1 98 ? -8.57001 -14.66921 -30.86357 1.000 7.35888 124 ALA A C 1
ATOM 739 O O . ALA A 1 98 ? -8.81029 -15.79346 -30.40848 1.000 8.42509 124 ALA A O 1
ATOM 741 N N . ALA A 1 99 ? -8.40164 -14.45740 -32.16890 1.000 6.23472 125 ALA A N 1
ATOM 742 C CA . ALA A 1 99 ? -8.55081 -15.58068 -33.08970 1.000 5.82739 125 ALA A CA 1
ATOM 743 C C . ALA A 1 99 ? -7.44445 -16.60738 -32.88438 1.000 5.61827 125 ALA A C 1
ATOM 744 O O . ALA A 1 99 ? -7.69500 -17.82064 -32.90159 1.000 5.64877 125 ALA A O 1
ATOM 746 N N . ALA A 1 100 ? -6.21684 -16.14247 -32.68049 1.000 5.49616 126 ALA A N 1
ATOM 747 C CA . ALA A 1 100 ? -5.13343 -17.08085 -32.43675 1.000 5.40068 126 ALA A CA 1
ATOM 748 C C . ALA A 1 100 ? -5.36913 -17.85967 -31.15546 1.000 5.73491 126 ALA A C 1
ATOM 749 O O . ALA A 1 100 ? -5.14327 -19.07107 -31.10779 1.000 6.78339 126 ALA A O 1
ATOM 751 N N . LEU A 1 101 ? -5.83039 -17.18164 -30.10097 1.000 5.49397 127 LEU A N 1
ATOM 752 C CA . LEU A 1 101 ? -5.89894 -17.84657 -28.80650 1.000 6.43310 127 LEU A CA 1
ATOM 753 C C . LEU A 1 101 ? -7.16551 -18.65612 -28.63354 1.000 7.13652 127 LEU A C 1
ATOM 754 O O . LEU A 1 101 ? -7.17820 -19.60849 -27.84206 1.000 8.63337 127 LEU A O 1
ATOM 759 N N . GLN A 1 102 ? -8.24181 -18.28826 -29.32408 1.000 6.82576 128 GLN A N 1
ATOM 760 C CA . GLN A 1 102 ? -9.51937 -18.93862 -29.08696 1.000 6.29923 128 GLN A CA 1
ATOM 761 C C . GLN A 1 102 ? -9.95185 -19.88693 -30.18633 1.000 8.04913 128 GLN A C 1
ATOM 762 O O . GLN A 1 102 ? -10.74197 -20.79043 -29.91522 1.000 7.66580 128 GLN A O 1
ATOM 768 N N . TYR A 1 103 ? -9.45017 -19.71014 -31.40687 1.000 6.62332 129 TYR A N 1
ATOM 769 C CA . TYR A 1 103 ? -9.75195 -20.59099 -32.52162 1.000 6.32519 129 TYR A CA 1
ATOM 770 C C . TYR A 1 103 ? -8.48666 -21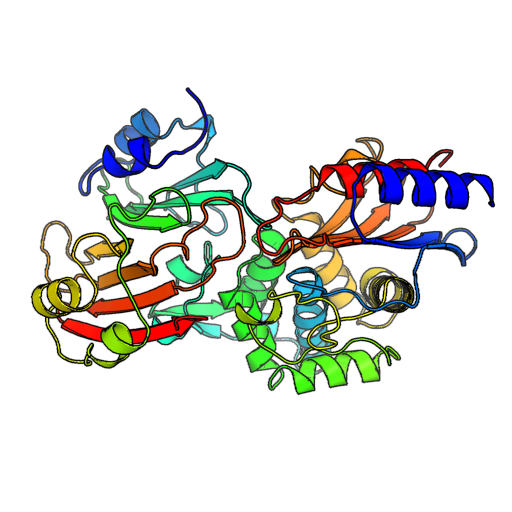.20033 -33.09253 1.000 8.50440 129 TYR A C 1
ATOM 771 O O . TYR A 1 103 ? -8.55760 -21.91097 -34.09942 1.000 10.23134 129 TYR A O 1
ATOM 780 N N . SER A 1 104 ? -7.33523 -20.93830 -32.47867 1.000 6.42928 130 SER A N 1
ATOM 781 C CA . SER A 1 104 ? -6.04077 -21.41479 -32.95774 1.000 6.34594 130 SER A CA 1
ATOM 782 C C . SER A 1 104 ? -5.82535 -21.04067 -34.42598 1.000 5.86087 130 SER A C 1
ATOM 783 O O . SER A 1 104 ? -5.28092 -21.80886 -35.22284 1.000 7.87213 130 SER A O 1
ATOM 786 N N . ASP A 1 105 ? -6.23901 -19.82954 -34.78390 1.000 5.66674 131 ASP A N 1
ATOM 787 C CA . ASP A 1 105 ? -6.13991 -19.39251 -36.16802 1.000 5.59840 131 ASP A CA 1
ATOM 788 C C . ASP A 1 105 ? -4.68259 -19.12270 -36.51886 1.000 5.09650 131 ASP A C 1
ATOM 789 O O . ASP A 1 105 ? -4.02956 -18.27504 -35.90327 1.000 5.48921 131 ASP A O 1
ATOM 794 N N . ASN A 1 106 ? -4.16695 -19.85418 -37.50231 1.000 5.61749 132 ASN A N 1
ATOM 795 C CA . ASN A 1 106 ? -2.75490 -19.78088 -37.85039 1.000 5.56726 132 ASN A CA 1
ATOM 796 C C . ASN A 1 106 ? -2.41938 -18.55435 -38.67405 1.000 6.22529 132 ASN A C 1
ATOM 797 O O . ASN A 1 106 ? -1.27769 -18.08188 -38.63903 1.000 5.95424 132 ASN A O 1
ATOM 802 N N . VAL A 1 107 ? -3.37440 -18.03080 -39.43009 1.000 5.37970 133 VAL A N 1
ATOM 803 C CA . VAL A 1 107 ? -3.12243 -16.76770 -40.10549 1.000 6.66921 133 VAL A CA 1
ATOM 804 C C . VAL A 1 107 ? -2.98769 -15.66457 -39.07954 1.000 5.59739 133 VAL A C 1
ATOM 805 O O . VAL A 1 107 ? -2.09838 -14.81305 -39.17302 1.000 6.76597 133 VAL A O 1
ATOM 809 N N . ALA A 1 108 ? -3.87683 -15.66512 -38.08541 1.000 6.27680 134 ALA A N 1
ATOM 810 C CA . ALA A 1 108 ? -3.76537 -14.69859 -37.00245 1.000 6.73017 134 ALA A CA 1
ATOM 811 C C . ALA A 1 108 ? -2.40620 -14.79746 -36.32661 1.000 5.33805 134 ALA A C 1
ATOM 812 O O . ALA A 1 108 ? -1.75229 -13.77921 -36.07736 1.000 7.04461 134 ALA A O 1
ATOM 814 N N . MET A 1 109 ? -1.95804 -16.01642 -36.02208 1.000 5.89071 135 MET A N 1
ATOM 815 C CA . MET A 1 109 ? -0.62742 -16.19087 -35.45280 1.000 6.34508 135 MET A CA 1
ATOM 816 C C . MET A 1 109 ? 0.44431 -15.54558 -36.31861 1.000 5.71666 135 MET A C 1
ATOM 817 O O . MET A 1 109 ? 1.28447 -14.78912 -35.82316 1.000 6.33658 135 MET A O 1
ATOM 822 N N . ASN A 1 110 ? 0.42453 -15.81588 -37.62519 1.000 5.22315 136 ASN A N 1
ATOM 823 C CA . ASN A 1 110 ? 1.46382 -15.26310 -38.48188 1.000 5.30357 136 ASN A CA 1
ATOM 824 C C . ASN A 1 110 ? 1.41277 -13.74714 -38.50944 1.000 5.91080 136 ASN A C 1
ATOM 825 O O . ASN A 1 110 ? 2.45978 -13.09533 -38.58165 1.000 7.47870 136 ASN A O 1
ATOM 830 N N . LYS A 1 111 ? 0.21884 -13.15787 -38.39242 1.000 5.63831 137 LYS A N 1
ATOM 831 C CA . LYS A 1 111 ? 0.13828 -11.69926 -38.33214 1.000 6.40634 137 LYS A CA 1
ATOM 832 C C . LYS A 1 111 ? 0.70900 -11.16534 -37.02784 1.000 6.28335 137 LYS A C 1
ATOM 833 O O . LYS A 1 111 ? 1.33293 -10.09573 -37.01239 1.000 7.37273 137 LYS A O 1
ATOM 839 N N . LEU A 1 112 ? 0.50630 -11.88377 -35.92245 1.000 6.62749 138 LEU A N 1
ATOM 840 C CA . LEU A 1 112 ? 1.08881 -11.45314 -34.65460 1.000 8.32263 138 LEU A CA 1
ATOM 841 C C . LEU A 1 112 ? 2.60584 -11.52794 -34.72366 1.000 6.64975 138 LEU A C 1
ATOM 842 O O . LEU A 1 112 ? 3.30516 -10.58035 -34.34115 1.000 7.75216 138 LEU A O 1
ATOM 847 N N . ILE A 1 113 ? 3.12622 -12.64147 -35.23333 1.000 6.65466 139 ILE A N 1
ATOM 848 C CA . ILE A 1 113 ? 4.56465 -12.80319 -35.38633 1.000 7.41402 139 ILE A CA 1
ATOM 849 C C . ILE A 1 113 ? 5.12452 -11.68415 -36.24463 1.000 8.55080 139 ILE A C 1
ATOM 850 O O . ILE A 1 113 ? 6.11491 -11.03728 -35.88295 1.000 8.29083 139 ILE A O 1
ATOM 855 N N . ALA A 1 114 ? 4.48736 -11.42832 -37.39170 1.000 7.56041 140 ALA A N 1
ATOM 856 C CA . ALA A 1 114 ? 5.00069 -10.40575 -38.29179 1.000 9.18498 140 ALA A CA 1
ATOM 857 C C . ALA A 1 114 ? 4.93168 -9.03872 -37.64214 1.000 9.27005 140 ALA A C 1
ATOM 858 O O . ALA A 1 114 ? 5.83328 -8.21244 -37.82086 1.000 9.96586 140 ALA A O 1
ATOM 860 N N . HIS A 1 115 ? 3.87633 -8.78436 -36.86888 1.000 7.57907 141 HIS A N 1
ATOM 861 C CA . HIS A 1 115 ? 3.72394 -7.46048 -36.29219 1.000 7.83425 141 HIS A CA 1
ATOM 862 C C . HIS A 1 115 ? 4.89612 -7.10878 -35.39302 1.000 9.88496 141 HIS A C 1
ATOM 863 O O . HIS A 1 115 ? 5.38632 -5.97181 -35.41357 1.000 11.44649 141 HIS A O 1
ATOM 870 N N . VAL A 1 116 ? 5.37267 -8.07117 -34.60595 1.000 10.00667 142 VAL A N 1
ATOM 871 C CA . VAL A 1 116 ? 6.47304 -7.75501 -33.69844 1.000 11.85215 142 VAL A CA 1
ATOM 872 C C . VAL A 1 116 ? 7.83352 -7.85485 -34.36209 1.000 12.37911 142 VAL A C 1
ATOM 873 O O . VAL A 1 116 ? 8.83803 -7.49149 -33.73915 1.000 12.92794 142 VAL A O 1
ATOM 877 N N . GLY A 1 117 ? 7.90250 -8.33372 -35.59895 1.000 11.05596 143 GLY A N 1
ATOM 878 C CA . GLY A 1 117 ? 9.14157 -8.31472 -36.35528 1.000 11.60794 143 GLY A CA 1
ATOM 879 C C . GLY A 1 117 ? 9.62058 -9.66675 -36.82151 1.000 12.35026 143 GLY A C 1
ATOM 880 O O . GLY A 1 117 ? 10.69698 -9.73887 -37.43125 1.000 15.38299 143 GLY A O 1
ATOM 881 N N . GLY A 1 118 ? 8.88764 -10.74779 -36.57038 1.000 10.03762 144 GLY A N 1
ATOM 882 C CA . GLY A 1 118 ? 9.28144 -12.05921 -37.01669 1.000 10.77064 144 GLY A CA 1
ATOM 883 C C . GLY A 1 118 ? 9.56681 -12.99101 -35.85587 1.000 9.74905 144 GLY A C 1
ATOM 884 O O . GLY A 1 118 ? 9.54598 -12.59263 -34.68793 1.000 10.52446 144 GLY A O 1
ATOM 885 N N . PRO A 1 119 ? 9.83581 -14.26312 -36.16331 1.000 9.36591 145 PRO A N 1
ATOM 886 C CA . PRO A 1 119 ? 10.04901 -15.25184 -35.08462 1.000 9.69720 145 PRO A CA 1
ATOM 887 C C . PRO A 1 119 ? 11.15644 -14.87517 -34.11948 1.000 10.70886 145 PRO A C 1
ATOM 888 O O . PRO A 1 119 ? 11.01149 -15.07574 -32.90588 1.000 10.56483 145 PRO A O 1
ATOM 892 N N . ALA A 1 120 ? 12.26717 -14.33656 -34.62678 1.000 9.63577 146 ALA A N 1
ATOM 893 C CA . ALA A 1 120 ? 13.35523 -13.93094 -33.74629 1.000 11.25100 146 ALA A CA 1
ATOM 894 C C . ALA A 1 120 ? 12.91735 -12.83503 -32.78494 1.000 10.03265 146 ALA A C 1
ATOM 895 O O . ALA A 1 120 ? 13.42643 -12.75638 -31.66031 1.000 11.45535 146 ALA A O 1
ATOM 897 N N . SER A 1 121 ? 11.95112 -12.00141 -33.18976 1.000 10.91514 147 SER A N 1
ATOM 898 C CA . SER A 1 121 ? 11.46468 -10.95681 -32.29438 1.000 11.30563 147 SER A CA 1
ATOM 899 C C . SER A 1 121 ? 10.58017 -11.52489 -31.19669 1.000 10.50017 147 SER A C 1
ATOM 900 O O . SER A 1 121 ? 10.57140 -11.00554 -30.07511 1.000 12.24876 147 SER A O 1
ATOM 903 N N . VAL A 1 122 ? 9.84102 -12.59437 -31.48546 1.000 9.76553 148 VAL A N 1
ATOM 904 C CA . VAL A 1 122 ? 9.10532 -13.25970 -30.42091 1.000 9.79368 148 VAL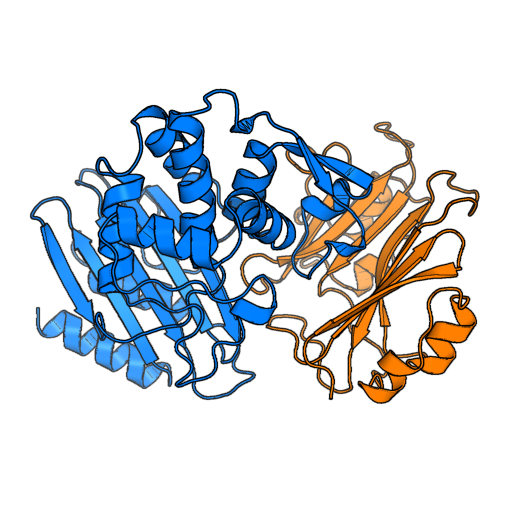 A CA 1
ATOM 905 C C . VAL A 1 122 ? 10.08230 -13.89624 -29.44958 1.000 10.67013 148 VAL A C 1
ATOM 906 O O . VAL A 1 122 ? 9.88843 -13.83934 -28.23366 1.000 10.48688 148 VAL A O 1
ATOM 910 N N . THR A 1 123 ? 11.15332 -14.50928 -29.96718 1.000 9.09646 149 THR A N 1
ATOM 911 C CA . THR A 1 123 ? 12.17551 -15.07168 -29.09179 1.000 8.63777 149 THR A CA 1
ATOM 912 C C . THR A 1 123 ? 12.80638 -13.98613 -28.23243 1.000 9.66331 149 THR A C 1
ATOM 913 O O . THR A 1 123 ? 13.03698 -14.18854 -27.03589 1.000 10.27864 149 THR A O 1
ATOM 917 N N . ALA A 1 124 ? 13.07328 -12.81656 -28.82394 1.000 9.43023 150 ALA A N 1
ATOM 918 C CA . ALA A 1 124 ? 13.65521 -11.71739 -28.05713 1.000 10.72106 150 ALA A CA 1
ATOM 919 C C . ALA A 1 124 ? 12.71972 -11.26960 -26.94282 1.000 11.27904 150 ALA A C 1
ATOM 920 O O . ALA A 1 124 ? 13.16844 -10.94463 -25.83714 1.000 12.58918 150 ALA A O 1
ATOM 922 N N . PHE A 1 125 ? 11.40928 -11.27667 -27.20204 1.000 11.57778 151 PHE A N 1
ATOM 923 C CA . PHE A 1 125 ? 10.44462 -11.00147 -26.14265 1.000 11.56872 151 PHE A CA 1
ATOM 924 C C . PHE A 1 125 ? 10.56468 -12.01670 -25.01326 1.000 12.23095 151 PHE A C 1
ATOM 925 O O . PHE A 1 125 ? 10.58235 -11.64788 -23.83279 1.000 12.12269 151 PHE A O 1
ATOM 933 N N . ALA A 1 126 ? 10.64833 -13.30635 -25.35487 1.000 9.92875 152 ALA A N 1
ATOM 934 C CA . ALA A 1 126 ? 10.84980 -14.32375 -24.32990 1.000 10.93921 152 ALA A CA 1
ATOM 935 C C . ALA A 1 126 ? 12.10969 -14.04422 -23.52624 1.000 12.15747 152 ALA A C 1
ATOM 936 O O . ALA A 1 126 ? 12.11102 -14.15502 -22.29360 1.000 12.93992 152 ALA A O 1
ATOM 938 N N . ARG A 1 127 ? 13.19002 -13.65397 -24.20334 1.000 10.87765 153 ARG A N 1
ATOM 939 C CA . ARG A 1 127 ? 14.42349 -13.37027 -23.48115 1.000 12.71041 153 ARG A CA 1
ATOM 940 C C . ARG A 1 127 ? 14.23302 -12.21114 -22.51256 1.000 14.05493 153 ARG A C 1
ATOM 941 O O . ARG A 1 127 ? 14.77063 -12.23012 -21.40056 1.000 16.21398 153 ARG A O 1
ATOM 949 N N . GLN A 1 128 ? 13.47356 -11.19157 -22.92394 1.000 13.13859 154 GLN A N 1
ATOM 950 C CA . GLN A 1 128 ? 13.25076 -10.02376 -22.07669 1.000 16.84500 154 GLN A CA 1
ATOM 951 C C . GLN A 1 128 ? 12.50156 -10.39858 -20.80577 1.000 16.69089 154 GLN A C 1
ATOM 952 O O . GLN A 1 128 ? 12.62136 -9.70692 -19.78784 1.000 18.64928 154 GLN A O 1
ATOM 958 N N . LEU A 1 129 ? 11.72735 -11.48182 -20.84917 1.000 16.74255 155 LEU A N 1
ATOM 959 C CA . LEU A 1 129 ? 10.99033 -12.01473 -19.71141 1.000 17.70450 155 LEU A CA 1
ATOM 960 C C . LEU A 1 129 ? 11.83843 -12.94086 -18.84858 1.000 19.76716 155 LEU A C 1
ATOM 961 O O . LEU A 1 129 ? 11.33830 -13.46394 -17.84707 1.000 22.81496 155 LEU A O 1
ATOM 966 N N . GLY A 1 130 ? 13.09023 -13.17906 -19.22330 1.000 15.38257 156 GLY A N 1
ATOM 967 C CA . GLY A 1 130 ? 13.94202 -14.09013 -18.48795 1.000 17.70032 156 GLY A CA 1
ATOM 968 C C . GLY A 1 130 ? 13.89269 -15.52549 -18.95457 1.000 18.08809 156 GLY A C 1
ATOM 969 O O . GLY A 1 130 ? 14.51938 -16.38706 -18.32511 1.000 21.04701 156 GLY A O 1
ATOM 970 N N . ASP A 1 131 ? 13.16736 -15.80954 -20.03160 1.000 16.62014 157 ASP A N 1
ATOM 971 C CA . ASP A 1 131 ? 13.08406 -17.14368 -20.61075 1.000 14.86234 157 ASP A CA 1
ATOM 972 C C . ASP A 1 131 ? 14.22898 -17.32567 -21.59552 1.000 13.37901 157 ASP A C 1
ATOM 973 O O . ASP A 1 131 ? 14.22762 -16.72691 -22.67752 1.000 13.71302 157 ASP A O 1
ATOM 978 N N . GLU A 1 132 ? 15.18703 -18.17180 -21.22997 1.000 13.43438 158 GLU A N 1
ATOM 979 C CA . GLU A 1 132 ? 16.35889 -18.43362 -22.05120 1.000 14.97074 158 GLU A CA 1
ATOM 980 C C . GLU A 1 132 ? 16.19645 -19.67678 -22.91021 1.000 14.46722 158 GLU A C 1
ATOM 981 O O . GLU A 1 132 ? 17.07431 -19.98280 -23.72595 1.000 17.12222 158 GLU A O 1
ATOM 987 N N . THR A 1 133 ? 15.09907 -20.39906 -22.74097 1.000 11.54379 159 THR A N 1
ATOM 988 C CA . THR A 1 133 ? 14.89739 -21.68308 -23.39216 1.000 12.47327 159 THR A CA 1
ATOM 989 C C . THR A 1 133 ? 14.02000 -21.58202 -24.62864 1.000 10.33793 159 THR A C 1
ATOM 990 O O . THR A 1 133 ? 14.32482 -22.20063 -25.64940 1.000 10.63736 159 THR A O 1
ATOM 994 N N . PHE A 1 134 ? 12.95308 -20.79777 -24.55560 1.000 9.02088 160 PHE A N 1
ATOM 995 C CA . PHE A 1 134 ? 12.03153 -20.64933 -25.67001 1.000 7.93077 160 PHE A CA 1
ATOM 996 C C . PHE A 1 134 ? 12.76663 -20.20992 -26.92903 1.000 7.25527 160 PHE A C 1
ATOM 997 O O . PHE A 1 134 ? 13.60678 -19.31487 -26.90283 1.000 8.36255 160 PHE A O 1
ATOM 1005 N N . ARG A 1 135 ? 12.42209 -20.82654 -28.05014 1.000 7.87097 161 ARG A N 1
ATOM 1006 C CA . ARG A 1 135 ? 12.88251 -20.31722 -29.33459 1.000 7.20888 161 ARG A CA 1
ATOM 1007 C C . ARG A 1 135 ? 11.77904 -20.50574 -30.35020 1.000 8.01679 161 ARG A C 1
ATOM 1008 O O . ARG A 1 135 ? 11.23942 -21.60523 -30.48665 1.000 8.53845 161 ARG A O 1
ATOM 1016 N N . LEU A 1 136 ? 11.41253 -19.42061 -31.01574 1.000 7.46839 162 LEU A N 1
ATOM 1017 C CA . LEU A 1 136 ? 10.51588 -19.46725 -32.15768 1.000 7.43571 162 LEU A CA 1
ATOM 1018 C C . LEU A 1 136 ? 11.36991 -19.20034 -33.38700 1.000 8.41569 162 LEU A C 1
ATOM 1019 O O . LEU A 1 136 ? 12.05045 -18.16924 -33.46890 1.000 9.98760 162 LEU A O 1
ATOM 1024 N N . ASP A 1 137 ? 11.35655 -20.14417 -34.31696 1.000 7.85593 163 ASP A N 1
ATOM 1025 C CA . ASP A 1 137 ? 12.21021 -20.11347 -35.49003 1.000 7.20660 163 ASP A CA 1
ATOM 1026 C C . ASP A 1 137 ? 11.42847 -19.94201 -36.76942 1.000 6.86061 163 ASP A C 1
ATOM 1027 O O . ASP A 1 137 ? 11.93004 -19.32416 -37.70858 1.000 8.49234 163 ASP A O 1
ATOM 1032 N N . ARG A 1 138 ? 10.21651 -20.47445 -36.81773 1.000 7.41660 164 ARG A N 1
ATOM 1033 C CA . ARG A 1 138 ? 9.43316 -20.53373 -38.03831 1.000 7.28049 164 ARG A CA 1
ATOM 1034 C C . ARG A 1 138 ? 8.05520 -19.93386 -37.80893 1.000 7.65229 164 ARG A C 1
ATOM 1035 O O . ARG A 1 138 ? 7.63350 -19.67449 -36.67906 1.000 9.24727 164 ARG A O 1
ATOM 1043 N N . THR A 1 139 ? 7.36320 -19.71921 -38.91112 1.000 8.11105 165 THR A N 1
ATOM 1044 C CA . THR A 1 139 ? 5.98195 -19.27041 -38.89300 1.000 7.24372 165 THR A CA 1
ATOM 1045 C C . THR A 1 139 ? 5.06532 -20.47648 -39.07045 1.000 7.52459 165 THR A C 1
ATOM 1046 O O . THR A 1 139 ? 5.50969 -21.61842 -39.23295 1.000 7.74824 165 THR A O 1
ATOM 1050 N N . GLU A 1 140 ? 3.76920 -20.21859 -39.04945 1.000 6.33197 166 GLU A N 1
ATOM 1051 C CA . GLU A 1 140 ? 2.83139 -21.28124 -39.34273 1.000 6.08898 166 GLU A CA 1
ATOM 1052 C C . GLU A 1 140 ? 2.82101 -21.49309 -40.85610 1.000 7.75500 166 GLU A C 1
ATOM 1053 O O . GLU A 1 140 ? 2.90416 -20.52561 -41.61516 1.000 8.01594 166 GLU A O 1
ATOM 1059 N N . PRO A 1 141 ? 2.67937 -22.73355 -41.33310 1.000 7.86745 167 PRO A N 1
ATOM 1060 C CA . PRO A 1 141 ? 2.42120 -23.95833 -40.57605 1.000 8.10539 167 PRO A CA 1
ATOM 1061 C C . PRO A 1 141 ? 3.66168 -24.75178 -40.19588 1.000 8.56818 167 PRO A C 1
ATOM 1062 O O . PRO A 1 141 ? 3.54044 -25.72251 -39.43908 1.000 8.72296 167 PRO A O 1
ATOM 1066 N N . THR A 1 142 ? 4.83429 -24.34676 -40.68270 1.000 6.51224 168 THR A N 1
ATOM 1067 C CA . THR A 1 142 ? 5.99561 -25.22760 -40.54856 1.000 7.51648 168 THR A CA 1
ATOM 1068 C C . THR A 1 142 ? 6.52871 -25.31213 -39.12316 1.000 9.18411 168 THR A C 1
ATOM 1069 O O . THR A 1 142 ? 7.28956 -26.24018 -38.82424 1.000 9.58512 168 THR A O 1
ATOM 1073 N N . LEU A 1 143 ? 6.13795 -24.40113 -38.22915 1.000 6.56900 169 LEU A N 1
ATOM 1074 C CA . LEU A 1 143 ? 6.59367 -24.52315 -36.85551 1.000 7.81106 169 LEU A CA 1
ATOM 1075 C C . LEU A 1 143 ? 6.05993 -25.77172 -36.17082 1.000 9.31869 169 LEU A C 1
ATOM 1076 O O . LEU A 1 143 ? 6.53694 -26.10072 -35.08044 1.000 9.47810 169 LEU A O 1
ATOM 1081 N N . ASN A 1 144 ? 5.11741 -26.49076 -36.78501 1.000 7.99325 170 ASN A N 1
ATOM 1082 C CA . ASN A 1 144 ? 4.49160 -27.65619 -36.17719 1.000 7.85549 170 ASN A CA 1
ATOM 1083 C C . ASN A 1 144 ? 5.09032 -28.97800 -36.61430 1.000 8.09638 170 ASN A C 1
ATOM 1084 O O . ASN A 1 144 ? 4.51442 -30.01461 -36.29297 1.000 8.21353 170 ASN A O 1
ATOM 1089 N N . THR A 1 145 ? 6.21328 -28.98300 -37.33332 1.000 7.32391 171 THR A N 1
ATOM 1090 C CA . THR A 1 145 ? 6.72739 -30.25117 -37.84640 1.000 8.07000 171 THR A CA 1
ATOM 1091 C C . THR A 1 145 ? 7.08638 -31.21196 -36.72242 1.000 7.09684 171 THR A C 1
ATOM 1092 O O . THR A 1 145 ? 6.86991 -32.42301 -36.84402 1.000 9.26879 171 THR A O 1
ATOM 1096 N N . ALA A 1 146 ? 7.63585 -30.69090 -35.62574 1.000 6.77281 172 ALA A N 1
ATOM 1097 C CA . ALA A 1 146 ? 7.86198 -31.46915 -34.41011 1.000 7.50709 172 ALA A CA 1
ATOM 1098 C C . ALA A 1 146 ? 8.74066 -32.68885 -34.66649 1.000 8.47513 172 ALA A C 1
ATOM 1099 O O . ALA A 1 146 ? 8.51637 -33.76811 -34.11730 1.000 9.90809 172 ALA A O 1
ATOM 1101 N N . ILE A 1 147 ? 9.76322 -32.51707 -35.48991 1.000 7.91225 173 ILE A N 1
ATOM 1102 C CA . ILE A 1 147 ? 10.66205 -33.63293 -35.80131 1.000 8.44345 173 ILE A CA 1
ATOM 1103 C C . ILE A 1 147 ? 11.51354 -33.94827 -34.57557 1.000 9.20415 173 ILE A C 1
ATOM 1104 O O . ILE A 1 147 ? 12.11755 -33.03293 -33.99161 1.000 9.52695 173 ILE A O 1
ATOM 1109 N N . PRO A 1 148 ? 11.59584 -35.20507 -34.13867 1.000 9.73936 174 PRO A N 1
ATOM 1110 C CA . PRO A 1 148 ? 12.43035 -35.51312 -32.97128 1.000 10.80229 174 PRO A CA 1
ATOM 1111 C C . PRO A 1 148 ? 13.87222 -35.06961 -33.18792 1.000 10.71663 174 PRO A C 1
ATOM 1112 O O . PRO A 1 148 ? 14.46470 -35.29854 -34.24675 1.000 12.40565 174 PRO A O 1
ATOM 1116 N N . GLY A 1 149 ? 14.42912 -34.41010 -32.17474 1.000 10.02317 175 GLY A N 1
ATOM 1117 C CA . GLY A 1 149 ? 15.78358 -33.90780 -32.24490 1.000 11.54114 175 GLY A CA 1
ATOM 1118 C C . GLY A 1 149 ? 15.92683 -32.51420 -32.81909 1.000 11.02504 175 GLY A C 1
ATOM 1119 O O . GLY A 1 149 ? 17.00421 -31.92411 -32.69880 1.000 12.60209 175 GLY A O 1
ATOM 1120 N N . ASP A 1 150 ? 14.88916 -31.97650 -33.44456 1.000 10.01330 176 ASP A N 1
ATOM 1121 C CA . ASP A 1 150 ? 14.93547 -30.63895 -34.02106 1.000 9.50597 176 ASP A CA 1
ATOM 1122 C C . ASP A 1 150 ? 14.60433 -29.62530 -32.93704 1.000 8.10805 176 ASP A C 1
ATOM 1123 O O . ASP A 1 150 ? 13.49220 -29.66353 -32.39051 1.000 9.50163 176 ASP A O 1
ATOM 1128 N N . PRO A 1 151 ? 15.51878 -28.71900 -32.58471 1.000 7.33209 177 PRO A N 1
ATOM 1129 C CA . PRO A 1 151 ? 15.23051 -27.74367 -31.53160 1.000 8.15690 177 PRO A CA 1
ATOM 1130 C C . PRO A 1 151 ? 14.41751 -26.55506 -32.00724 1.000 6.67003 177 PRO A C 1
ATOM 1131 O O . PRO A 1 151 ? 14.04732 -25.71169 -31.18517 1.000 7.19783 177 PRO A O 1
ATOM 1135 N N . ARG A 1 152 ? 14.12413 -26.43341 -33.29424 1.000 6.43755 178 ARG A N 1
ATOM 1136 C CA . ARG A 1 152 ? 13.37081 -25.27477 -33.73385 1.000 6.47205 178 ARG A CA 1
ATOM 1137 C C . ARG A 1 152 ? 11.99117 -25.26643 -33.10382 1.000 6.58516 178 ARG A C 1
ATOM 1138 O O . ARG A 1 152 ? 11.33945 -26.30134 -32.98445 1.000 6.79008 178 ARG A O 1
ATOM 1146 N N . ASP A 1 153 ? 11.55130 -24.08375 -32.68605 1.000 6.59035 179 ASP A N 1
ATOM 1147 C CA . ASP A 1 153 ? 10.18638 -23.91300 -32.19401 1.000 7.32862 179 ASP A CA 1
ATOM 1148 C C . ASP A 1 153 ? 9.89810 -24.80786 -31.00310 1.000 5.91140 179 ASP A C 1
ATOM 1149 O O . ASP A 1 153 ? 8.82625 -25.41160 -30.89339 1.000 6.69229 179 ASP A O 1
ATOM 1154 N N . THR A 1 154 ? 10.85436 -24.86823 -30.09076 1.000 6.31007 180 THR A N 1
ATOM 1155 C CA . THR A 1 154 ? 10.73183 -25.68731 -28.90214 1.000 6.11267 180 THR A CA 1
ATOM 1156 C C . THR A 1 154 ? 10.90857 -24.84677 -27.65402 1.000 6.31248 180 THR A C 1
ATOM 1157 O O . THR A 1 154 ? 11.45979 -23.74131 -27.68038 1.000 7.30825 180 THR A O 1
ATOM 1161 N N . THR A 1 155 ? 10.47704 -25.42711 -26.54343 1.000 6.51488 181 THR A N 1
ATOM 1162 C CA . THR A 1 155 ? 10.84000 -24.93776 -25.22958 1.000 6.64515 181 THR A CA 1
ATOM 1163 C C . THR A 1 155 ? 10.84470 -26.12842 -24.28751 1.000 7.12780 181 THR A C 1
ATOM 1164 O O . THR A 1 155 ? 10.61384 -27.26859 -24.70279 1.000 8.07110 181 THR A O 1
ATOM 1168 N N . SER A 1 156 ? 11.08761 -25.86069 -23.01854 1.000 7.78954 182 SER A N 1
ATOM 1169 C CA . SER A 1 156 ? 11.00983 -26.90303 -22.01687 1.000 9.18498 182 SER A CA 1
ATOM 1170 C C . SER A 1 156 ? 9.80244 -26.67482 -21.12868 1.000 8.77995 182 SER A C 1
ATOM 1171 O O . SER A 1 156 ? 9.32809 -25.54030 -20.98917 1.000 8.82593 182 SER A O 1
ATOM 1174 N N . PRO A 1 157 ? 9.25026 -27.73359 -20.54221 1.000 7.51451 183 PRO A N 1
ATOM 1175 C CA . PRO A 1 157 ? 8.10374 -27.52520 -19.65099 1.000 7.19884 183 PRO A CA 1
ATOM 1176 C C . PRO A 1 157 ? 8.41378 -26.58360 -18.50456 1.000 7.91661 183 PRO A C 1
ATOM 1177 O O . PRO A 1 157 ? 7.58637 -25.72180 -18.18343 1.000 8.57846 183 PRO A O 1
ATOM 1181 N N . ARG A 1 158 ? 9.59937 -26.69385 -17.89733 1.000 8.36631 184 ARG A N 1
ATOM 1182 C CA . ARG A 1 158 ? 9.93513 -25.79325 -16.79727 1.000 10.22412 184 ARG A CA 1
ATOM 1183 C C . ARG A 1 158 ? 9.91819 -24.34486 -17.25685 1.000 11.16130 184 ARG A C 1
ATOM 1184 O O . ARG A 1 158 ? 9.33060 -23.47970 -16.59804 1.000 11.00858 184 ARG A O 1
ATOM 1192 N N . ALA A 1 159 ? 10.54976 -24.06348 -18.40093 1.000 9.01141 185 ALA A N 1
ATOM 1193 C CA . ALA A 1 159 ? 10.62534 -22.68660 -18.87306 1.000 9.29959 185 ALA A CA 1
ATOM 1194 C C . ALA A 1 159 ? 9.24514 -22.15818 -19.22238 1.000 9.48509 185 ALA A C 1
ATOM 1195 O O . ALA A 1 159 ? 8.90274 -21.01521 -18.89456 1.000 9.99415 185 ALA A O 1
ATOM 1197 N N . MET A 1 160 ? 8.42603 -22.97772 -19.87395 1.000 7.87016 186 MET A N 1
ATOM 1198 C CA . MET A 1 160 ? 7.11991 -22.48281 -20.27685 1.000 7.27099 186 MET A CA 1
ATOM 1199 C C . MET A 1 160 ? 6.20992 -22.27959 -19.07660 1.000 9.11526 186 MET A C 1
ATOM 1200 O O . MET A 1 160 ? 5.41578 -21.33287 -19.04648 1.000 8.85153 186 MET A O 1
ATOM 1205 N N . ALA A 1 161 ? 6.30914 -23.14329 -18.07325 1.000 7.68543 187 ALA A N 1
ATOM 1206 C CA . ALA A 1 161 ? 5.47720 -22.93458 -16.89578 1.000 8.22846 187 ALA A CA 1
ATOM 1207 C C . ALA A 1 161 ? 5.86249 -21.64238 -16.19060 1.000 9.13114 187 ALA A C 1
ATOM 1208 O O . ALA A 1 161 ? 4.99098 -20.86837 -15.77291 1.000 8.47603 187 ALA A O 1
ATOM 1210 N N . GLN A 1 162 ? 7.16276 -21.38596 -16.04811 1.000 8.58145 188 GLN A N 1
ATOM 1211 C CA . GLN A 1 162 ? 7.56315 -20.15414 -15.38186 1.000 9.79993 188 GLN A CA 1
ATOM 1212 C C . GLN A 1 162 ? 7.12805 -18.94245 -16.18794 1.000 9.47669 188 GLN A C 1
ATOM 1213 O O . GLN A 1 162 ? 6.63285 -17.95907 -15.62659 1.000 10.24482 188 GLN A O 1
ATOM 1219 N N . THR A 1 163 ? 7.30355 -18.99398 -17.50780 1.000 9.93263 189 THR A N 1
ATOM 1220 C CA . THR A 1 163 ? 6.87867 -17.88026 -18.33975 1.000 9.32909 189 THR A CA 1
ATOM 1221 C C . THR A 1 163 ? 5.37193 -17.68018 -18.28246 1.000 8.70609 189 THR A C 1
ATOM 1222 O O . THR A 1 163 ? 4.89774 -16.54794 -18.16107 1.000 9.00286 189 THR A O 1
ATOM 1226 N N . LEU A 1 164 ? 4.59636 -18.76405 -18.36495 1.000 7.95801 190 LEU A N 1
ATOM 1227 C CA . LEU A 1 164 ? 3.15202 -18.59337 -18.29023 1.000 7.87561 190 LEU A CA 1
ATOM 1228 C C . LEU A 1 164 ? 2.74002 -18.03617 -16.94074 1.000 8.55035 190 LEU A C 1
ATOM 1229 O O . LEU A 1 164 ? 1.80959 -17.22799 -16.85591 1.000 8.71773 190 LEU A O 1
ATOM 1234 N N . ARG A 1 165 ? 3.42624 -18.44408 -15.86872 1.000 8.66424 191 ARG A N 1
ATOM 1235 C CA . ARG A 1 165 ? 3.14099 -17.84410 -14.57430 1.000 9.17875 191 ARG A CA 1
ATOM 1236 C C . ARG A 1 165 ? 3.41384 -16.35078 -14.61074 1.000 9.47303 191 ARG A C 1
ATOM 1237 O O . ARG A 1 165 ? 2.57837 -15.54702 -14.18462 1.000 9.72822 191 ARG A O 1
ATOM 1245 N N . ASN A 1 166 ? 4.57384 -15.96281 -15.14009 1.000 9.48125 192 ASN A N 1
ATOM 1246 C CA . ASN A 1 166 ? 4.92141 -14.54695 -15.16898 1.000 10.71024 192 ASN A CA 1
ATOM 1247 C C . ASN A 1 166 ? 3.91488 -13.74428 -15.98405 1.000 9.99147 192 ASN A C 1
ATOM 1248 O O . ASN A 1 166 ? 3.56214 -12.61724 -15.60974 1.000 11.21350 192 ASN A O 1
ATOM 1253 N N . LEU A 1 167 ? 3.41693 -14.31928 -17.08323 1.000 9.09200 193 LEU A N 1
ATOM 1254 C CA . LEU A 1 167 ? 2.49627 -13.60199 -17.95961 1.000 9.26353 193 LEU A CA 1
ATOM 1255 C C . LEU A 1 167 ? 1.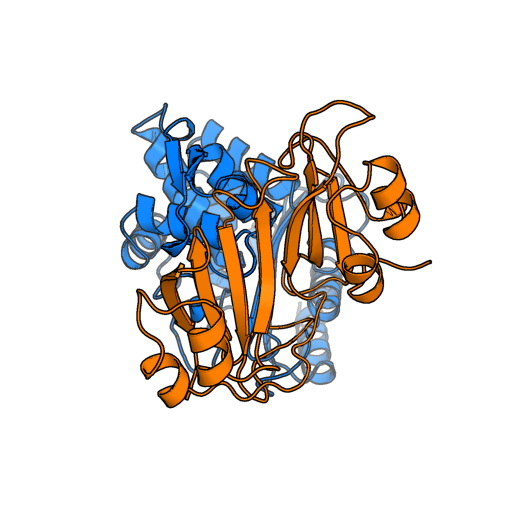09328 -13.51043 -17.37296 1.000 9.77652 193 LEU A C 1
ATOM 1256 O O . LEU A 1 167 ? 0.45643 -12.45302 -17.44489 1.000 11.67407 193 LEU A O 1
ATOM 1261 N N . THR A 1 168 ? 0.57152 -14.61685 -16.83050 1.000 9.45866 194 THR A N 1
ATOM 1262 C CA . THR A 1 168 ? -0.83974 -14.66778 -16.45237 1.000 9.55203 194 THR A CA 1
ATOM 1263 C C . THR A 1 168 ? -1.09210 -14.30442 -15.00296 1.000 11.34228 194 THR A C 1
ATOM 1264 O O . THR A 1 168 ? -2.20534 -13.88167 -14.67384 1.000 12.85105 194 THR A O 1
ATOM 1268 N N . LEU A 1 169 ? -0.09819 -14.46477 -14.14248 1.000 10.84738 195 LEU A N 1
ATOM 1269 C CA . LEU A 1 169 ? -0.25119 -14.21301 -12.71679 1.000 12.02490 195 LEU A CA 1
ATOM 1270 C C . LEU A 1 169 ? 0.73487 -13.19145 -12.19075 1.000 12.70505 195 LEU A C 1
ATOM 1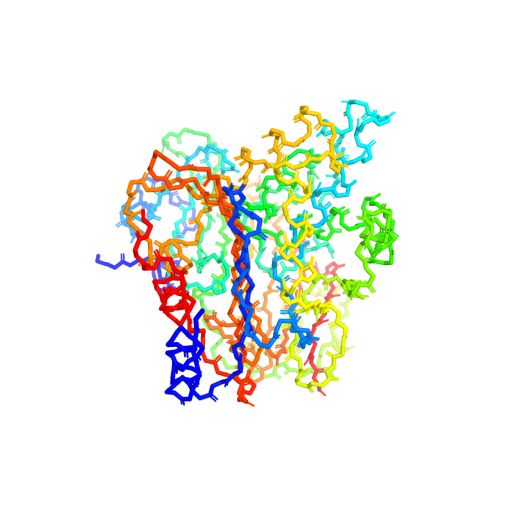271 O O . LEU A 1 169 ? 0.41652 -12.48066 -11.23346 1.000 16.34314 195 LEU A O 1
ATOM 1276 N N . GLY A 1 170 ? 1.90552 -13.09114 -12.79760 1.000 12.29470 196 GLY A N 1
ATOM 1277 C CA . GLY A 1 170 ? 2.95402 -12.20217 -12.34352 1.000 13.81454 196 GLY A CA 1
ATOM 1278 C C . GLY A 1 170 ? 2.92292 -10.86282 -13.04043 1.000 13.95779 196 GLY A C 1
ATOM 1279 O O . GLY A 1 170 ? 1.87671 -10.39559 -13.49837 1.000 15.82375 196 GLY A O 1
ATOM 1280 N N . LYS A 1 171 ? 4.10141 -10.24549 -13.14220 1.000 15.07364 197 LYS A N 1
ATOM 1281 C CA . LYS A 1 171 ? 4.22421 -8.85937 -13.58229 1.000 14.77939 197 LYS A CA 1
ATOM 1282 C C . LYS A 1 171 ? 4.91682 -8.72434 -14.93028 1.000 16.25651 197 LYS A C 1
ATOM 1283 O O . LYS A 1 171 ? 5.40657 -7.63870 -15.26186 1.000 17.86564 197 LYS A O 1
ATOM 1289 N N . ALA A 1 172 ? 4.96659 -9.79666 -15.72161 1.000 15.65588 198 ALA A N 1
ATOM 1290 C CA . ALA A 1 172 ? 5.58957 -9.69235 -17.03550 1.000 15.83061 198 ALA A CA 1
ATOM 1291 C C . ALA A 1 172 ? 4.85194 -8.69742 -17.91901 1.000 17.24899 198 ALA A C 1
ATOM 1292 O O . ALA A 1 172 ? 5.47182 -8.02622 -18.75092 1.000 17.82232 198 ALA A O 1
ATOM 1294 N N . LEU A 1 173 ? 3.53902 -8.58418 -17.74767 1.000 13.12135 199 LEU A N 1
ATOM 1295 C CA . LEU A 1 173 ? 2.71139 -7.64417 -18.48395 1.000 12.87122 199 LEU A CA 1
ATOM 1296 C C . LEU A 1 173 ? 2.12930 -6.63455 -17.50375 1.000 14.62220 199 LEU A C 1
ATOM 1297 O O . LEU A 1 173 ? 2.06669 -6.87814 -16.29573 1.000 15.03019 199 LEU A O 1
ATOM 1302 N N . GLY A 1 174 ? 1.68939 -5.49556 -18.03738 1.000 16.27010 200 GLY A N 1
ATOM 1303 C CA . GLY A 1 174 ? 0.90255 -4.57207 -17.24009 1.000 16.30186 200 GLY A CA 1
ATOM 1304 C C . GLY A 1 174 ? -0.39962 -5.20023 -16.78321 1.000 16.86291 200 GLY A C 1
ATOM 1305 O O . GLY A 1 174 ? -0.86120 -6.19575 -17.33788 1.000 13.64234 200 GLY A O 1
ATOM 1306 N N . ASP A 1 175 ? -1.00121 -4.61016 -15.74605 1.000 17.61948 201 ASP A N 1
ATOM 1307 C CA . ASP A 1 175 ? -2.19832 -5.20215 -15.15095 1.000 17.12329 201 ASP A CA 1
ATOM 1308 C C . ASP A 1 175 ? -3.30657 -5.39168 -16.17995 1.000 17.39099 201 ASP A C 1
ATOM 1309 O O . ASP A 1 175 ? -3.91865 -6.46352 -16.25587 1.000 16.52857 201 ASP A O 1
ATOM 1314 N N . SER A 1 176 ? -3.58738 -4.36210 -16.97908 1.000 17.07516 202 SER A N 1
ATOM 1315 C CA . SER A 1 176 ? -4.65086 -4.49356 -17.97086 1.000 16.46160 202 SER A CA 1
ATOM 1316 C C . SER A 1 176 ? -4.29540 -5.52351 -19.03746 1.000 17.06627 202 SER A C 1
ATOM 1317 O O . SER A 1 176 ? -5.16529 -6.27100 -19.49648 1.000 16.17151 202 SER A O 1
ATOM 1320 N N . GLN A 1 177 ? -3.02054 -5.58748 -19.43154 1.000 13.96906 203 GLN A N 1
ATOM 1321 C CA . GLN A 1 177 ? -2.60302 -6.55791 -20.43716 1.000 12.44063 203 GLN A CA 1
ATOM 1322 C C . GLN A 1 177 ? -2.67826 -7.97853 -19.89298 1.000 12.22252 203 GLN A C 1
ATOM 1323 O O . GLN A 1 177 ? -3.11823 -8.89700 -20.59586 1.000 11.58638 203 GLN A O 1
ATOM 1329 N N . ARG A 1 178 ? -2.25203 -8.17655 -18.64601 1.000 11.70038 204 ARG A N 1
ATOM 1330 C CA . ARG A 1 178 ? -2.36566 -9.49387 -18.03528 1.000 11.86685 204 ARG A CA 1
ATOM 1331 C C . ARG A 1 178 ? -3.82714 -9.92609 -17.97872 1.000 12.52524 204 ARG A C 1
ATOM 1332 O O . ARG A 1 178 ? -4.16310 -11.06631 -18.32448 1.000 12.39742 204 ARG A O 1
ATOM 1340 N N . ALA A 1 179 ? -4.71868 -9.00912 -17.58827 1.000 13.46340 205 ALA A N 1
ATOM 1341 C CA . ALA A 1 179 ? -6.14096 -9.33492 -17.54072 1.000 13.87846 205 ALA A CA 1
ATOM 1342 C C . ALA A 1 179 ? -6.66735 -9.69398 -18.92239 1.000 13.13593 205 ALA A C 1
ATOM 1343 O O . ALA A 1 179 ? -7.47626 -10.61530 -19.06412 1.000 12.60960 205 ALA A O 1
ATOM 1345 N N . GLN A 1 180 ? -6.21452 -8.98109 -19.95264 1.000 11.58294 206 GLN A N 1
ATOM 1346 C CA . GLN A 1 180 ? -6.66802 -9.28334 -21.30455 1.000 10.85024 206 GLN A CA 1
ATOM 1347 C C . GLN A 1 180 ? -6.19623 -10.65908 -21.75260 1.000 10.83354 206 GLN A C 1
ATOM 1348 O O . GLN A 1 180 ? -6.96151 -11.41178 -22.36757 1.000 10.53667 206 GLN A O 1
ATOM 1354 N N . LEU A 1 181 ? -4.94171 -11.00577 -21.45254 1.000 9.40500 207 LEU A N 1
ATOM 1355 C CA . LEU A 1 181 ? -4.44149 -12.32286 -21.82156 1.000 9.53469 207 LEU A CA 1
ATOM 1356 C C . LEU A 1 181 ? -5.24826 -13.41245 -21.14162 1.000 9.27742 207 LEU A C 1
ATOM 1357 O O . LEU A 1 181 ? -5.64251 -14.39481 -21.77739 1.000 10.41092 207 LEU A O 1
ATOM 1362 N N . VAL A 1 182 ? -5.51778 -13.24744 -19.84727 1.000 10.76466 208 VAL A N 1
ATOM 1363 C CA . VAL A 1 182 ? -6.28541 -14.25120 -19.11633 1.000 12.95200 208 VAL A CA 1
ATOM 1364 C C . VAL A 1 182 ? -7.70254 -14.34801 -19.66747 1.000 12.43938 208 VAL A C 1
ATOM 1365 O O . VAL A 1 182 ? -8.24186 -15.44798 -19.83997 1.000 14.08129 208 VAL A O 1
ATOM 1369 N N . THR A 1 183 ? -8.31734 -13.19954 -19.97101 1.000 10.57372 209 THR A N 1
ATOM 1370 C CA . THR A 1 183 ? -9.64361 -13.19889 -20.57501 1.000 12.59168 209 THR A CA 1
ATOM 1371 C C . THR A 1 183 ? -9.64714 -13.96357 -21.88843 1.000 11.19977 209 THR A C 1
ATOM 1372 O O . THR A 1 183 ? -10.54398 -14.77597 -22.13484 1.000 13.14510 209 THR A O 1
ATOM 1376 N N . TRP A 1 184 ? -8.63652 -13.74461 -22.73193 1.000 9.86965 210 TRP A N 1
ATOM 1377 C CA . TRP A 1 184 ? -8.59445 -14.45416 -24.00673 1.000 9.92439 210 TRP A CA 1
ATOM 1378 C C . TRP A 1 184 ? -8.44674 -15.95397 -23.78565 1.000 11.05221 210 TRP A C 1
ATOM 1379 O O . TRP A 1 184 ? -9.15526 -16.75670 -24.40901 1.000 10.91638 210 TRP A O 1
ATOM 1390 N N . MET A 1 185 ? -7.53761 -16.35695 -22.88730 1.000 10.37364 211 MET A N 1
ATOM 1391 C CA . MET A 1 185 ? -7.30566 -17.78684 -22.70001 1.000 10.80063 211 MET A CA 1
ATOM 1392 C C . MET A 1 185 ? -8.50115 -18.46975 -22.05225 1.000 13.23449 211 MET A C 1
ATOM 1393 O O . MET A 1 185 ? -8.79053 -19.62834 -22.36156 1.000 14.04774 211 MET A O 1
ATOM 1398 N N . LYS A 1 186 ? -9.22939 -17.76694 -21.18282 1.000 12.70283 212 LYS A N 1
ATOM 1399 C CA . LYS A 1 186 ? -10.44459 -18.35840 -20.63997 1.000 16.09592 212 LYS A CA 1
ATOM 1400 C C . LYS A 1 186 ? -11.49463 -18.62316 -21.71325 1.000 19.98418 212 LYS A C 1
ATOM 1401 O O . LYS A 1 186 ? -12.42844 -19.38572 -21.45531 1.000 18.25333 212 LYS A O 1
ATOM 1407 N N . GLY A 1 187 ? -11.36309 -18.03071 -22.90341 1.000 20.99195 213 GLY A N 1
ATOM 1408 C CA . GLY A 1 187 ? -12.32699 -18.18262 -23.98031 1.000 17.64178 213 GLY A CA 1
ATOM 1409 C C . GLY A 1 187 ? -11.94476 -19.09983 -25.12567 1.000 25.62625 213 GLY A C 1
ATOM 1410 O O . GLY A 1 187 ? -12.60319 -19.05384 -26.17120 1.000 23.51199 213 GLY A O 1
ATOM 1411 N N . ASN A 1 188 ? -10.91649 -19.92910 -24.96424 1.000 14.62784 214 ASN A N 1
ATOM 1412 C CA . ASN A 1 188 ? -10.49435 -20.86927 -25.99677 1.000 22.52702 214 ASN A CA 1
ATOM 1413 C C . ASN A 1 188 ? -11.65492 -21.80580 -26.32651 1.000 15.81486 214 ASN A C 1
ATOM 1414 O O . ASN A 1 188 ? -12.44396 -22.16207 -25.44765 1.000 17.17662 214 ASN A O 1
ATOM 1419 N N . THR A 1 189 ? -11.81621 -22.14272 -27.61441 1.000 15.16670 215 THR A N 1
ATOM 1420 C CA . THR A 1 189 ? -12.91304 -23.01079 -28.04521 1.000 18.83637 215 THR A CA 1
ATOM 1421 C C . THR A 1 189 ? -12.60300 -24.48940 -27.91905 1.000 19.83692 215 THR A C 1
ATOM 1422 O O . THR A 1 189 ? -13.52378 -25.31039 -28.00015 1.000 23.79979 215 THR A O 1
ATOM 1426 N N . THR A 1 190 ? -11.33662 -24.85801 -27.80796 1.000 17.89705 216 THR A N 1
ATOM 1427 C CA . THR A 1 190 ? -11.01393 -26.21367 -27.41809 1.000 19.11134 216 THR A CA 1
ATOM 1428 C C . THR A 1 190 ? -10.37184 -26.24166 -26.04784 1.000 12.06425 216 THR A C 1
ATOM 1429 O O . THR A 1 190 ? -10.52762 -25.32464 -25.22726 1.000 16.72435 216 THR A O 1
ATOM 1433 N N . GLY A 1 191 ? -9.64709 -27.30389 -25.81491 1.000 13.27695 217 GLY A N 1
ATOM 1434 C CA . GLY A 1 191 ? -9.02015 -27.54440 -24.56080 1.000 14.35844 217 GLY A CA 1
ATOM 1435 C C . GLY A 1 191 ? -9.79990 -28.45899 -23.65541 1.000 13.35310 217 GLY A C 1
ATOM 1436 O O . GLY A 1 191 ? -9.23038 -28.98665 -22.69860 1.000 13.11655 217 GLY A O 1
ATOM 1437 N N . ALA A 1 192 ? -11.08694 -28.67278 -23.93005 1.000 10.97299 218 ALA A N 1
ATOM 1438 C CA . ALA A 1 192 ? -11.88901 -29.44418 -22.98978 1.000 12.63403 218 ALA A CA 1
ATOM 1439 C C . ALA A 1 192 ? -11.43051 -30.89434 -22.89794 1.000 12.78481 218 ALA A C 1
ATOM 1440 O O . ALA A 1 192 ? -11.64444 -31.54020 -21.86662 1.000 16.54570 218 ALA A O 1
ATOM 1442 N N . ALA A 1 193 ? -10.79038 -31.42325 -23.93753 1.000 8.96265 219 ALA A N 1
ATOM 1443 C CA . ALA A 1 193 ? -10.34107 -32.81000 -23.90379 1.000 10.17100 219 ALA A CA 1
ATOM 1444 C C . ALA A 1 193 ? -8.91015 -32.95778 -23.41806 1.000 10.17046 219 ALA A C 1
ATOM 1445 O O . ALA A 1 193 ? -8.41415 -34.08705 -23.30312 1.000 11.51147 219 ALA A O 1
ATOM 1447 N N . SER A 1 194 ? -8.23356 -31.85212 -23.12562 1.000 7.90769 220 SER A N 1
ATOM 1448 C CA . SER A 1 194 ? -6.82907 -31.91575 -22.74743 1.000 8.67863 220 SER A CA 1
ATOM 1449 C C . SER A 1 194 ? -6.70637 -31.74954 -21.23574 1.000 8.67373 220 SER A C 1
ATOM 1450 O O . SER A 1 194 ? -7.36375 -32.48789 -20.50133 1.000 8.75639 220 SER A O 1
ATOM 1453 N N . ILE A 1 195 ? -5.93165 -30.77667 -20.74795 1.000 7.89556 221 ILE A N 1
ATOM 1454 C CA . ILE A 1 195 ? -5.76338 -30.61910 -19.30057 1.000 7.08442 221 ILE A CA 1
ATOM 1455 C C . ILE A 1 195 ? -7.11047 -30.59332 -18.58287 1.000 8.13448 221 ILE A C 1
ATOM 1456 O O . ILE A 1 195 ? -7.29509 -31.24239 -17.54514 1.000 8.96947 221 ILE A O 1
ATOM 1461 N N . GLN A 1 196 ? -8.06523 -29.82526 -19.10896 1.000 8.41459 222 GLN A N 1
ATOM 1462 C CA . GLN A 1 196 ? -9.34416 -29.65349 -18.42373 1.000 9.78840 222 GLN A CA 1
ATOM 1463 C C . GLN A 1 196 ? -10.04941 -30.97264 -18.15418 1.000 10.53497 222 GLN A C 1
ATOM 1464 O O . GLN A 1 196 ? -10.74949 -31.09480 -17.13935 1.000 11.93189 222 GLN A O 1
ATOM 1470 N N . ALA A 1 197 ? -9.88915 -31.96201 -19.03593 1.000 8.97400 223 ALA A N 1
ATOM 1471 C CA . ALA A 1 197 ? -10.58325 -33.23141 -18.86448 1.000 10.76437 223 ALA A CA 1
ATOM 1472 C C . ALA A 1 197 ? -10.05088 -34.02011 -17.67963 1.000 11.95576 223 ALA A C 1
ATOM 1473 O O . ALA A 1 197 ? -10.71624 -34.95911 -17.22507 1.000 13.96424 223 ALA A O 1
ATOM 1475 N N . GLY A 1 198 ? -8.87990 -33.65827 -17.16769 1.000 10.49433 224 GLY A N 1
ATOM 1476 C CA . GLY A 1 198 ? -8.32177 -34.26473 -15.97928 1.000 10.66592 224 GLY A CA 1
ATOM 1477 C C . GLY A 1 198 ? -8.58158 -33.51693 -14.69294 1.000 11.69174 224 GLY A C 1
ATOM 1478 O O . GLY A 1 198 ? -8.06988 -33.93226 -13.64539 1.000 14.84060 224 GLY A O 1
ATOM 1479 N N . LEU A 1 199 ? -9.37421 -32.45315 -14.72408 1.000 11.09533 225 LEU A N 1
ATOM 1480 C CA . LEU A 1 199 ? -9.60904 -31.59708 -13.57460 1.000 12.51966 225 LEU A CA 1
ATOM 1481 C C . LEU A 1 199 ? -11.08550 -31.58996 -13.21820 1.000 14.44472 225 LEU A C 1
ATOM 1482 O O . LEU A 1 199 ? -11.94100 -31.80094 -14.08290 1.000 14.95282 225 LEU A O 1
ATOM 1487 N N . PRO A 1 200 ? -11.41508 -31.31033 -11.95732 1.000 14.80377 226 PRO A N 1
ATOM 1488 C CA . PRO A 1 200 ? -12.82641 -31.14601 -11.58418 1.000 14.90887 226 PRO A CA 1
ATOM 1489 C C . PRO A 1 200 ? -13.48070 -30.05536 -12.41960 1.000 16.90918 226 PRO A C 1
ATOM 1490 O O . PRO A 1 200 ? -12.85478 -29.05014 -12.75881 1.000 16.30791 226 PRO A O 1
ATOM 1494 N N . ALA A 1 201 ? -14.75524 -30.27193 -12.76084 1.000 19.48624 227 ALA A N 1
ATOM 1495 C CA . ALA A 1 201 ? -15.47053 -29.35003 -13.63708 1.000 22.31684 227 ALA A CA 1
ATOM 1496 C C . ALA A 1 201 ? -15.60668 -27.95811 -13.03589 1.000 20.23099 227 ALA A C 1
ATOM 1497 O O . ALA A 1 201 ? -15.74631 -26.98211 -13.78103 1.000 23.44432 227 ALA A O 1
ATOM 1499 N N . SER A 1 202 ? -15.54923 -27.83911 -11.71210 1.000 19.22547 228 SER A N 1
ATOM 1500 C CA . SER A 1 202 ? -15.73380 -26.54061 -11.07982 1.000 20.01917 228 SER A CA 1
ATOM 1501 C C . SER A 1 202 ? -14.51647 -25.63954 -11.22758 1.000 20.37259 228 SER A C 1
ATOM 1502 O O . SER A 1 202 ? -14.62621 -24.43115 -11.00232 1.000 22.48153 228 SER A O 1
ATOM 1505 N N . TRP A 1 203 ? -13.36426 -26.18874 -11.59149 1.000 15.72222 229 TRP A N 1
ATOM 1506 C CA . TRP A 1 203 ? -12.15400 -25.38796 -11.66052 1.000 15.31017 229 TRP A CA 1
ATOM 1507 C C . TRP A 1 203 ? -12.16251 -24.52944 -12.91567 1.000 17.17083 229 TRP A C 1
ATOM 1508 O O . TRP A 1 203 ? -12.61651 -24.95989 -13.97732 1.000 18.87017 229 TRP A O 1
ATOM 1519 N N . VAL A 1 204 ? -11.66487 -23.30673 -12.78658 1.000 13.80049 230 VAL A N 1
ATOM 1520 C CA . VAL A 1 204 ? -11.63231 -22.36796 -13.90102 1.000 14.60895 230 VAL A CA 1
ATOM 1521 C C . VAL A 1 204 ? -10.27506 -22.48897 -14.57118 1.000 15.48586 230 VAL A C 1
ATOM 1522 O O . VAL A 1 204 ? -9.23716 -22.45467 -13.90169 1.000 13.74236 230 VAL A O 1
ATOM 1526 N N . VAL A 1 205 ? -10.27812 -22.64704 -15.89029 1.000 12.40200 231 VAL A N 1
ATOM 1527 C CA . VAL A 1 205 ? -9.06054 -22.90772 -16.64475 1.000 12.22900 231 VAL A CA 1
ATOM 1528 C C . VAL A 1 205 ? -8.96313 -21.92173 -17.79938 1.000 12.83345 231 VAL A C 1
ATOM 1529 O O . VAL A 1 205 ? -9.92838 -21.72729 -18.54721 1.000 14.14463 231 VAL A O 1
ATOM 1533 N N . GLY A 1 206 ? -7.79804 -21.30341 -17.94372 1.000 9.73138 232 GLY A N 1
ATOM 1534 C CA . GLY A 1 206 ? -7.43893 -20.63621 -19.18162 1.000 9.49698 232 GLY A CA 1
ATOM 1535 C C . GLY A 1 206 ? -6.30741 -21.40460 -19.82959 1.000 9.56085 232 GLY A C 1
ATOM 1536 O O . GLY A 1 206 ? -5.23551 -21.54079 -19.23623 1.000 9.88015 232 GLY A O 1
ATOM 1537 N N . ASP A 1 207 ? -6.51490 -21.94652 -21.02822 1.000 8.16650 233 ASP A N 1
ATOM 1538 C CA . ASP A 1 207 ? -5.50469 -22.82567 -21.60173 1.000 7.96827 233 ASP A CA 1
ATOM 1539 C C . ASP A 1 207 ? -5.31029 -22.51592 -23.07123 1.000 6.67626 233 ASP A C 1
ATOM 1540 O O . ASP A 1 207 ? -6.10132 -21.80650 -23.69951 1.000 7.18274 233 ASP A O 1
ATOM 1545 N N . LYS A 1 208 ? -4.24646 -23.08729 -23.61905 1.000 6.30128 234 LYS A N 1
ATOM 1546 C CA . LYS A 1 208 ? -4.03218 -23.09628 -25.05915 1.000 6.30483 234 LYS A CA 1
ATOM 1547 C C . LYS A 1 208 ? -3.42390 -24.43490 -25.42635 1.000 6.00486 234 LYS A C 1
ATOM 1548 O O . LYS A 1 208 ? -2.38837 -24.81626 -24.87454 1.000 6.68992 234 LYS A O 1
ATOM 1554 N N . THR A 1 209 ? -4.06715 -25.15323 -26.33677 1.000 6.16692 235 THR A N 1
ATOM 1555 C CA . THR A 1 209 ? -3.52187 -26.41843 -26.80351 1.000 5.95477 235 THR A CA 1
ATOM 1556 C C . THR A 1 209 ? -2.57806 -26.22349 -27.98664 1.000 6.13973 235 THR A C 1
ATOM 1557 O O . THR A 1 209 ? -2.54525 -25.17305 -28.63483 1.000 7.07326 235 THR A O 1
ATOM 1561 N N . GLY A 1 210 ? -1.81012 -27.26712 -28.26069 1.000 6.63182 236 GLY A N 1
ATOM 1562 C CA . GLY A 1 210 ? -1.01025 -27.32942 -29.47090 1.000 6.37946 236 GLY A CA 1
ATOM 1563 C C . GLY A 1 210 ? -1.03931 -28.73819 -30.02039 1.000 8.09071 236 GLY A C 1
ATOM 1564 O O . GLY A 1 210 ? -1.20477 -29.71358 -29.28613 1.000 10.24057 236 GLY A O 1
ATOM 1565 N N . SER A 1 211 ? -0.88178 -28.83576 -31.33138 1.000 7.40022 237 SER A N 1
ATOM 1566 C CA . SER A 1 211 ? -0.86579 -30.12329 -32.00030 1.000 8.94269 237 SER A CA 1
ATOM 1567 C C . SER A 1 211 ? 0.02744 -30.00744 -33.22204 1.000 9.01263 237 SER A C 1
ATOM 1568 O O . SER A 1 211 ? 0.08928 -28.95647 -33.87388 1.000 11.08844 237 SER A O 1
ATOM 1571 N N . GLY A 1 212 ? 0.70903 -31.08699 -33.54210 1.000 8.00413 238 GLY A N 1
ATOM 1572 C CA . GLY A 1 212 ? 1.58139 -31.05955 -34.68871 1.000 8.92554 238 GLY A CA 1
ATOM 1573 C C . GLY A 1 212 ? 1.97291 -32.43123 -35.15556 1.000 9.63881 238 GLY A C 1
ATOM 1574 O O . GLY A 1 212 ? 1.33033 -33.43120 -34.82416 1.000 9.45728 238 GLY A O 1
ATOM 1575 N N . GLY A 1 213 ? 3.04015 -32.46589 -35.94102 1.000 8.40008 239 GLY A N 1
ATOM 1576 C CA . GLY A 1 213 ? 3.56376 -33.72520 -36.43806 1.000 9.56398 239 GLY A CA 1
ATOM 1577 C C . GLY A 1 213 ? 3.98939 -34.63924 -35.30501 1.000 7.72865 239 GLY A C 1
ATOM 1578 O O . GLY A 1 213 ? 4.13734 -34.23969 -34.15350 1.000 7.99012 239 GLY A O 1
ATOM 1579 N N . TYR A 1 214 ? 4.20025 -35.90420 -35.65743 1.000 7.91378 240 TYR A N 1
ATOM 1580 C CA . TYR A 1 214 ? 4.61650 -36.90558 -34.67909 1.000 8.33010 240 TYR A CA 1
ATOM 1581 C C . TYR A 1 214 ? 3.62148 -37.01826 -33.53664 1.000 7.76940 240 TYR A C 1
ATOM 1582 O O . TYR A 1 214 ? 3.99414 -37.29523 -32.39438 1.000 8.06254 240 TYR A O 1
ATOM 1591 N N . GLY A 1 215 ? 2.34244 -36.82191 -33.84144 1.000 7.63054 241 GLY A N 1
ATOM 1592 C CA . GLY A 1 215 ? 1.32078 -36.95198 -32.82144 1.000 7.65098 241 GLY A CA 1
ATOM 1593 C C . GLY A 1 215 ? 1.51740 -36.01505 -31.65883 1.000 6.98101 241 GLY A C 1
ATOM 1594 O O . GLY A 1 215 ? 1.07040 -36.30912 -30.54571 1.000 8.38098 241 GLY A O 1
ATOM 1595 N N . THR A 1 216 ? 2.19194 -34.89307 -31.88521 1.000 6.69066 242 THR A N 1
ATOM 1596 C CA . THR A 1 216 ? 2.44991 -33.95333 -30.81235 1.000 6.04836 242 THR A CA 1
ATOM 1597 C C . THR A 1 216 ? 1.14163 -33.35955 -30.31433 1.000 6.30963 242 THR A C 1
ATOM 1598 O O . THR A 1 216 ? 0.31284 -32.87599 -31.09941 1.000 7.02701 242 THR A O 1
ATOM 1602 N N . THR A 1 217 ? 0.96169 -33.41168 -29.00334 1.000 6.17940 243 THR A N 1
ATOM 1603 C CA . THR A 1 217 ? -0.27469 -33.00896 -28.35090 1.000 5.49505 243 THR A CA 1
ATOM 1604 C C . THR A 1 217 ? 0.12553 -32.28322 -27.08872 1.000 5.53307 243 THR A C 1
ATOM 1605 O O . THR A 1 217 ? 0.71120 -32.89688 -26.19570 1.000 5.44271 243 THR A O 1
ATOM 1609 N N . ASN A 1 218 ? -0.18822 -30.99552 -27.01663 1.000 5.46003 244 ASN A N 1
ATOM 1610 C CA . ASN A 1 218 ? 0.29664 -30.13290 -25.95410 1.000 4.92482 244 ASN A CA 1
ATOM 1611 C C . ASN A 1 218 ? -0.84512 -29.33519 -25.35493 1.000 5.10606 244 ASN A C 1
ATOM 1612 O O . ASN A 1 218 ? -1.86100 -29.08684 -26.00978 1.000 5.43596 244 ASN A O 1
ATOM 1617 N N . ASP A 1 219 ? -0.64036 -28.86501 -24.12562 1.000 5.02382 245 ASP A N 1
ATOM 1618 C CA . ASP A 1 219 ? -1.59335 -27.93118 -23.54753 1.000 5.76255 245 ASP A CA 1
ATOM 1619 C C . ASP A 1 219 ? -0.84750 -27.17617 -22.45576 1.000 5.76631 245 ASP A C 1
ATOM 1620 O O . ASP A 1 219 ? -0.03823 -27.75855 -21.73490 1.000 6.81607 245 ASP A O 1
ATOM 1625 N N . ILE A 1 220 ? -1.08881 -25.88515 -22.36526 1.000 5.23890 246 ILE A N 1
ATOM 1626 C CA . ILE A 1 220 ? -0.56116 -25.06469 -21.28156 1.000 5.86059 246 ILE A CA 1
ATOM 1627 C C . ILE A 1 220 ? -1.72361 -24.31978 -20.65955 1.000 6.61960 246 ILE A C 1
ATOM 1628 O O . ILE A 1 220 ? -2.62445 -23.86178 -21.36763 1.000 7.71085 246 ILE A O 1
ATOM 1633 N N . ALA A 1 221 ? -1.71772 -24.19481 -19.33825 1.000 6.10698 247 ALA A N 1
ATOM 1634 C CA . ALA A 1 221 ? -2.90438 -23.68428 -18.67393 1.000 6.53810 247 ALA A CA 1
ATOM 1635 C C . ALA A 1 221 ? -2.55920 -22.93483 -17.39957 1.000 7.56936 247 ALA A C 1
ATOM 1636 O O . ALA A 1 221 ? -1.63335 -23.29781 -16.66714 1.000 7.72159 247 ALA A O 1
ATOM 1638 N N . VAL A 1 222 ? -3.36174 -21.91959 -17.11600 1.000 6.81339 248 VAL A N 1
ATOM 1639 C CA . VAL A 1 222 ? -3.46329 -21.34938 -15.77926 1.000 6.82549 248 VAL A CA 1
ATOM 1640 C C . VAL A 1 222 ? -4.79800 -21.81694 -15.21974 1.000 9.23980 248 VAL A C 1
ATOM 1641 O O . VAL A 1 222 ? -5.81152 -21.81987 -15.93122 1.000 9.28652 248 VAL A O 1
ATOM 1645 N N . ILE A 1 223 ? -4.78528 -22.27817 -13.97404 1.000 9.13294 249 ILE A N 1
ATOM 1646 C CA . ILE A 1 223 ? -5.89897 -23.00376 -13.38374 1.000 9.28131 249 ILE A CA 1
ATOM 1647 C C . ILE A 1 223 ? -6.21507 -22.37451 -12.04303 1.000 10.83771 249 ILE A C 1
ATOM 1648 O O . ILE A 1 223 ? -5.31368 -22.17608 -11.22358 1.000 11.23822 249 ILE A O 1
ATOM 1653 N N . TRP A 1 224 ? -7.48799 -22.08783 -11.80597 1.000 10.63933 250 TRP A N 1
ATOM 1654 C CA . TRP A 1 224 ? -7.92334 -21.63924 -10.48879 1.000 13.06005 250 TRP A CA 1
ATOM 1655 C C . TRP A 1 224 ? -8.73551 -22.76232 -9.86533 1.000 13.65570 250 TRP A C 1
ATOM 1656 O O . TRP A 1 224 ? -9.93202 -22.90728 -10.17011 1.000 14.96506 250 TRP A O 1
ATOM 1667 N N . PRO A 1 225 ? -8.13474 -23.60560 -9.03176 1.000 14.00686 251 PRO A N 1
ATOM 1668 C CA . PRO A 1 225 ? -8.91232 -24.64421 -8.35561 1.000 14.00115 251 PRO A CA 1
ATOM 1669 C C . PRO A 1 225 ? -9.85433 -24.01428 -7.34492 1.000 16.34033 251 PRO A C 1
ATOM 1670 O O . PRO A 1 225 ? -9.63389 -22.90642 -6.84924 1.000 16.50744 251 PRO A O 1
ATOM 1674 N N . LYS A 1 226 ? -10.92524 -24.73952 -7.04685 1.000 16.82649 252 LYS A N 1
ATOM 1675 C CA . LYS A 1 226 ? -11.90198 -24.25145 -6.08440 1.000 21.03556 252 LYS A CA 1
ATOM 1676 C C . LYS A 1 226 ? -11.22429 -23.95522 -4.75001 1.000 18.74129 252 LYS A C 1
ATOM 1677 O O . LYS A 1 226 ? -10.55351 -24.82144 -4.17759 1.000 18.72196 252 LYS A O 1
ATOM 1683 N N . ASP A 1 227 ? -11.36334 -22.70960 -4.29056 1.000 17.48897 253 ASP A N 1
ATOM 1684 C CA . ASP A 1 227 ? -10.89805 -22.27596 -2.97338 1.000 20.28726 253 ASP A CA 1
ATOM 1685 C C . ASP A 1 227 ? -9.38462 -22.36832 -2.81621 1.000 17.81346 253 ASP A C 1
ATOM 1686 O O . ASP A 1 227 ? -8.87850 -22.49038 -1.69766 1.000 19.99867 253 ASP A O 1
ATOM 1691 N N . ARG A 1 228 ? -8.64186 -22.29839 -3.92025 1.000 16.22607 254 ARG A N 1
ATOM 1692 C CA . ARG A 1 228 ? -7.19285 -22.42733 -3.85167 1.000 13.96776 254 ARG A CA 1
ATOM 1693 C C . ARG A 1 228 ? -6.52091 -21.39378 -4.74218 1.000 13.84779 254 ARG A C 1
ATOM 1694 O O . ARG A 1 228 ? -7.09066 -20.91035 -5.72785 1.000 14.96662 254 ARG A O 1
ATOM 1702 N N . ALA A 1 229 ? -5.27657 -21.08631 -4.38739 1.000 12.80212 255 ALA A N 1
ATOM 1703 C CA . ALA A 1 229 ? -4.42382 -20.25665 -5.21197 1.000 12.51062 255 ALA A CA 1
ATOM 1704 C C . ALA A 1 229 ? -4.20468 -20.93978 -6.55910 1.000 11.81780 255 ALA A C 1
ATOM 1705 O O . ALA A 1 229 ? -4.30038 -22.16418 -6.67264 1.000 11.28017 255 ALA A O 1
ATOM 1707 N N . PRO A 1 230 ? -3.91674 -20.17275 -7.59867 1.000 10.63332 256 PRO A N 1
ATOM 1708 C CA . PRO A 1 230 ? -3.85225 -20.75491 -8.93662 1.000 10.86929 256 PRO A CA 1
ATOM 1709 C C . PRO A 1 230 ? -2.64049 -21.65273 -9.14217 1.000 9.51296 256 PRO A C 1
ATOM 1710 O O . PRO A 1 230 ? -1.62913 -21.60004 -8.42773 1.000 10.29840 256 PRO A O 1
ATOM 1714 N N . LEU A 1 231 ? -2.78576 -22.51053 -10.14346 1.000 9.32878 257 LEU A N 1
ATOM 1715 C CA . LEU A 1 231 ? -1.73422 -23.39377 -10.61144 1.000 9.21907 257 LEU A CA 1
ATOM 1716 C C . LEU A 1 231 ? -1.38296 -22.99874 -12.03199 1.000 8.21164 257 LEU A C 1
ATOM 1717 O O . LEU A 1 231 ? -2.19774 -22.42173 -12.76143 1.000 9.25899 257 LEU A O 1
ATOM 1722 N N . ILE A 1 232 ? -0.16232 -23.33537 -12.42247 1.000 8.04556 258 ILE A N 1
ATOM 1723 C CA . ILE A 1 232 ? 0.25647 -23.28886 -13.81609 1.000 7.75902 258 ILE A CA 1
ATOM 1724 C C . ILE A 1 232 ? 0.61498 -24.70950 -14.20091 1.000 7.52330 258 ILE A C 1
ATOM 1725 O O . ILE A 1 232 ? 1.35458 -25.37736 -13.47412 1.000 7.97058 258 ILE A O 1
ATOM 1730 N N . LEU A 1 233 ? 0.08499 -25.19112 -15.32137 1.000 6.96473 259 LEU A N 1
ATOM 1731 C CA . LEU A 1 233 ? 0.38125 -26.55288 -15.73758 1.000 8.35085 259 LEU A CA 1
ATOM 1732 C C . LEU A 1 233 ? 0.72186 -26.57588 -17.21524 1.000 6.42009 259 LEU A C 1
ATOM 1733 O O . LEU A 1 233 ? -0.04523 -26.07015 -18.04934 1.000 7.25965 259 LEU A O 1
ATOM 1738 N N . VAL A 1 234 ? 1.87066 -27.15742 -17.53462 1.000 6.38009 260 VAL A N 1
ATOM 1739 C CA . VAL A 1 234 ? 2.29042 -27.36605 -18.91235 1.000 7.01406 260 VAL A CA 1
ATOM 1740 C C . VAL A 1 234 ? 2.41370 -28.86654 -19.11144 1.000 7.54627 260 VAL A C 1
ATOM 1741 O O . VAL A 1 234 ? 3.07732 -29.55058 -18.31827 1.000 7.69509 260 VAL A O 1
ATOM 1745 N N . THR A 1 235 ? 1.76033 -29.38578 -20.15194 1.000 6.88899 261 THR A N 1
ATOM 1746 C CA . THR A 1 235 ? 1.84446 -30.79768 -20.50935 1.000 7.47669 261 THR A CA 1
ATOM 1747 C C . THR A 1 235 ? 2.16669 -30.88991 -21.98757 1.000 5.80500 261 THR A C 1
ATOM 1748 O O . THR A 1 235 ? 1.38371 -30.42880 -22.82246 1.000 8.12411 261 THR A O 1
ATOM 1752 N N . TYR A 1 236 ? 3.30210 -31.48454 -22.30948 1.000 6.39193 262 TYR A N 1
ATOM 1753 C CA . TYR A 1 236 ? 3.73781 -31.66573 -23.67838 1.000 6.46566 262 TYR A CA 1
ATOM 1754 C C . TYR A 1 236 ? 3.84990 -33.15804 -23.94314 1.000 6.90929 262 TYR A C 1
ATOM 1755 O O . TYR A 1 236 ? 4.30406 -33.91957 -23.08454 1.000 7.29496 262 TYR A O 1
ATOM 1764 N N . PHE A 1 237 ? 3.43990 -33.58493 -25.13034 1.000 5.77480 263 PHE A N 1
ATOM 1765 C CA . PHE A 1 237 ? 3.50879 -35.00096 -25.44269 1.000 6.69821 263 PHE A CA 1
ATOM 1766 C C . PHE A 1 237 ? 3.80855 -35.17415 -26.91946 1.000 6.03000 263 PHE A C 1
ATOM 1767 O O . PHE A 1 237 ? 3.23829 -34.48376 -27.76428 1.000 7.42768 263 PHE A O 1
ATOM 1775 N N . THR A 1 238 ? 4.69954 -36.10544 -27.22832 1.000 7.04682 264 THR A N 1
ATOM 1776 C CA . THR A 1 238 ? 5.02843 -36.37282 -28.61489 1.000 7.52805 264 THR A CA 1
ATOM 1777 C C . THR A 1 238 ? 5.31929 -37.85385 -28.77111 1.000 7.66981 264 THR A C 1
ATOM 1778 O O . THR A 1 238 ? 5.57905 -38.55639 -27.79550 1.000 8.93314 264 THR A O 1
ATOM 1782 N N . GLN A 1 239 ? 5.25892 -38.32703 -30.00323 1.000 7.69392 265 GLN A N 1
ATOM 1783 C CA . GLN A 1 239 ? 5.21446 -39.75523 -30.26982 1.000 9.43795 265 GLN A CA 1
ATOM 1784 C C . GLN A 1 239 ? 6.23506 -40.11041 -31.34288 1.000 10.01988 265 GLN A C 1
ATOM 1785 O O . GLN A 1 239 ? 6.73901 -39.23335 -32.03993 1.000 9.82575 265 GLN A O 1
ATOM 1791 N N . PRO A 1 240 ? 6.58191 -41.39153 -31.46225 1.000 10.10098 266 PRO A N 1
ATOM 1792 C CA . PRO A 1 240 ? 7.68045 -41.74942 -32.37331 1.000 11.60133 266 PRO A CA 1
ATOM 1793 C C . PRO A 1 240 ? 7.30650 -41.77220 -33.83861 1.000 13.19683 266 PRO A C 1
ATOM 1794 O O . PRO A 1 240 ? 8.20924 -41.65265 -34.67701 1.000 14.33318 266 PRO A O 1
ATOM 1798 N N . GLN A 1 241 ? 6.03062 -41.95126 -34.17205 1.000 12.02324 267 GLN A N 1
ATOM 1799 C CA . GLN A 1 241 ? 5.63844 -42.13776 -35.56110 1.000 11.86542 267 GLN A CA 1
ATOM 1800 C C . GLN A 1 241 ? 5.24553 -40.80034 -36.17693 1.000 11.22681 267 GLN A C 1
ATOM 1801 O O . GLN A 1 241 ? 4.46568 -40.05273 -35.57444 1.000 10.74888 267 GLN A O 1
ATOM 1807 N N . PRO A 1 242 ? 5.76152 -40.46682 -37.35607 1.000 11.31156 268 PRO A N 1
ATOM 1808 C CA . PRO A 1 242 ? 5.38967 -39.18511 -37.98098 1.000 12.33567 268 PRO A CA 1
ATOM 1809 C C . PRO A 1 242 ? 3.89152 -38.95597 -38.08729 1.000 10.67767 268 PRO A C 1
ATOM 1810 O O . PRO A 1 242 ? 3.42626 -37.82056 -37.90352 1.000 13.62224 268 PRO A O 1
ATOM 1814 N N . LYS A 1 243 ? 3.12128 -40.00963 -38.35703 1.000 12.05444 269 LYS A N 1
ATOM 1815 C CA . LYS A 1 243 ? 1.68793 -39.89490 -38.58936 1.000 14.55768 269 LYS A CA 1
ATOM 1816 C C . LYS A 1 243 ? 0.85403 -40.25632 -37.36556 1.000 13.68358 269 LYS A C 1
ATOM 1817 O O . LYS A 1 243 ? -0.34982 -40.48917 -37.49653 1.000 14.99132 269 LYS A O 1
ATOM 1823 N N . ALA A 1 244 ? 1.45502 -40.28697 -36.17825 1.000 10.66129 270 ALA A N 1
ATOM 1824 C CA . ALA A 1 244 ? 0.71057 -40.66227 -34.98344 1.000 10.70627 270 ALA A CA 1
ATOM 1825 C C . ALA A 1 244 ? -0.48337 -39.73770 -34.76996 1.000 11.81304 270 ALA A C 1
ATOM 1826 O O . ALA A 1 244 ? -0.42047 -38.54015 -35.04642 1.000 11.69979 270 ALA A O 1
ATOM 1828 N N . GLU A 1 245 ? -1.57982 -40.30025 -34.26813 1.000 13.65341 271 GLU A N 1
ATOM 1829 C CA . GLU A 1 245 ? -2.75964 -39.49892 -33.98672 1.000 12.95138 271 GLU A CA 1
ATOM 1830 C C . GLU A 1 245 ? -2.60049 -38.79565 -32.63997 1.000 10.36509 271 GLU A C 1
ATOM 1831 O O . GLU A 1 245 ? -1.83026 -39.21802 -31.77560 1.000 11.78878 271 GLU A O 1
ATOM 1837 N N . SER A 1 246 ? -3.34555 -37.70282 -32.46797 1.000 11.69579 272 SER A N 1
ATOM 1838 C CA . SER A 1 246 ? -3.27592 -36.93787 -31.22990 1.000 11.79786 272 SER A CA 1
ATOM 1839 C C . SER A 1 246 ? -3.71863 -37.77761 -30.03626 1.000 11.05361 272 SER A C 1
ATOM 1840 O O . SER A 1 246 ? -4.52511 -38.70765 -30.16117 1.000 12.05531 272 SER A O 1
ATOM 1843 N N . ARG A 1 247 ? -3.18719 -37.43877 -28.86313 1.000 8.42756 273 ARG A N 1
ATOM 1844 C CA . ARG A 1 247 ? -3.51586 -38.13747 -27.62299 1.000 8.20736 273 ARG A CA 1
ATOM 1845 C C . ARG A 1 247 ? -3.83459 -37.09731 -26.55012 1.000 9.13445 273 ARG A C 1
ATOM 1846 O O . ARG A 1 247 ? -3.12144 -36.97703 -25.55343 1.000 7.88825 273 ARG A O 1
ATOM 1854 N N . ARG A 1 248 ? -4.93055 -36.35701 -26.75058 1.000 8.20262 274 ARG A N 1
ATOM 1855 C CA . ARG A 1 248 ? -5.32388 -35.35593 -25.76164 1.000 8.16024 274 ARG A CA 1
ATOM 1856 C C . ARG A 1 248 ? -5.57680 -35.99653 -24.39997 1.000 8.56829 274 ARG A C 1
ATOM 1857 O O . ARG A 1 248 ? -5.33308 -35.37031 -23.36119 1.000 8.50175 274 ARG A O 1
ATOM 1865 N N . ASP A 1 249 ? -6.05300 -37.24328 -24.39434 1.000 7.12354 275 ASP A N 1
ATOM 1866 C CA . ASP A 1 249 ? -6.33129 -37.95087 -23.15060 1.000 8.46886 275 ASP A CA 1
ATOM 1867 C C . ASP A 1 249 ? -5.07864 -38.13922 -22.30591 1.000 8.03063 275 ASP A C 1
ATOM 1868 O O . ASP A 1 249 ? -5.17756 -38.27031 -21.08272 1.000 8.84981 275 ASP A O 1
ATOM 1873 N N . VAL A 1 250 ? -3.90226 -38.21215 -22.93310 1.000 6.40505 276 VAL A N 1
ATOM 1874 C CA . VAL A 1 250 ? -2.67415 -38.35458 -22.15443 1.000 7.10829 276 VAL A CA 1
ATOM 1875 C C . VAL A 1 250 ? -2.43661 -37.10115 -21.33024 1.000 7.22748 276 VAL A C 1
ATOM 1876 O O . VAL A 1 250 ? -1.99106 -37.17018 -20.17306 1.000 7.44531 276 VAL A O 1
ATOM 1880 N N . LEU A 1 251 ? -2.74562 -35.93730 -21.90664 1.000 6.47013 277 LEU A N 1
ATOM 1881 C CA . LEU A 1 251 ? -2.60221 -34.68664 -21.17409 1.000 6.69468 277 LEU A CA 1
ATOM 1882 C C . LEU A 1 251 ? -3.60251 -34.62547 -20.03208 1.000 7.00322 277 LEU A C 1
ATOM 1883 O O . LEU A 1 251 ? -3.26537 -34.18916 -18.92497 1.000 8.06199 277 LEU A O 1
ATOM 1888 N N . ALA A 1 252 ? -4.84499 -35.05087 -20.28394 1.000 7.19629 278 ALA A N 1
ATOM 1889 C CA . ALA A 1 252 ? -5.83996 -35.12881 -19.22133 1.000 7.34658 278 ALA A CA 1
ATOM 1890 C C . ALA A 1 252 ? -5.35928 -36.04258 -18.10978 1.000 8.06588 278 ALA A C 1
ATOM 1891 O O . ALA A 1 252 ? -5.48115 -35.70652 -16.92836 1.000 8.91355 278 ALA A O 1
ATOM 1893 N N . SER A 1 253 ? -4.77783 -37.18996 -18.47410 1.000 7.42305 279 SER A N 1
ATOM 1894 C CA . SER A 1 253 ? -4.29127 -38.13170 -17.47308 1.000 8.67732 279 SER A CA 1
ATOM 1895 C C . SER A 1 253 ? -3.15602 -37.52996 -16.66149 1.000 8.07438 279 SER A C 1
ATOM 1896 O O . SER A 1 253 ? -3.09940 -37.70444 -15.43924 1.000 9.28336 279 SER A O 1
ATOM 1899 N N . ALA A 1 254 ? -2.23626 -36.82562 -17.32493 1.000 7.80250 280 ALA A N 1
ATOM 1900 C CA . ALA A 1 254 ? -1.14551 -36.17260 -16.61211 1.000 8.34052 280 ALA A CA 1
ATOM 1901 C C . ALA A 1 254 ? -1.67625 -35.12256 -15.65386 1.000 8.05567 280 ALA A C 1
ATOM 1902 O O . ALA A 1 254 ? -1.20891 -35.02254 -14.51008 1.000 8.87173 280 ALA A O 1
ATOM 1904 N N . ALA A 1 255 ? -2.66099 -34.33672 -16.10274 1.000 7.77021 281 ALA A N 1
ATOM 1905 C CA . ALA A 1 255 ? -3.25925 -33.31347 -15.25743 1.000 9.08159 281 ALA A CA 1
ATOM 1906 C C . ALA A 1 255 ? -3.91607 -33.92309 -14.02797 1.000 9.79287 281 ALA A C 1
ATOM 1907 O O . ALA A 1 255 ? -3.76189 -33.40633 -12.91774 1.000 10.31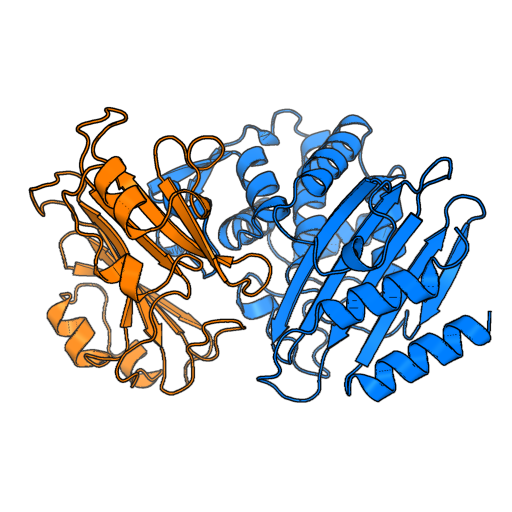556 281 ALA A O 1
ATOM 1909 N N . LYS A 1 256 ? -4.63072 -35.03826 -14.20073 1.000 9.21945 282 LYS A N 1
ATOM 1910 C CA . LYS A 1 256 ? -5.22921 -35.71478 -13.05983 1.000 12.29972 282 LYS A CA 1
ATOM 1911 C C . LYS A 1 256 ? -4.15913 -36.19685 -12.08100 1.000 10.80526 282 LYS A C 1
ATOM 1912 O O . LYS A 1 256 ? -4.30211 -36.02961 -10.86486 1.000 12.47335 282 LYS A O 1
ATOM 1918 N N . ILE A 1 257 ? -3.07131 -36.77849 -12.59287 1.000 9.92744 283 ILE A N 1
ATOM 1919 C CA . ILE A 1 257 ? -2.01995 -37.30157 -11.71943 1.000 10.36507 283 ILE A CA 1
ATOM 1920 C C . ILE A 1 257 ? -1.41572 -36.19020 -10.87399 1.000 11.33335 283 ILE A C 1
ATOM 1921 O O . ILE A 1 257 ? -1.22722 -36.34008 -9.66317 1.000 13.55711 283 ILE A O 1
ATOM 1926 N N . VAL A 1 258 ? -1.09609 -35.05363 -11.49643 1.000 10.14698 284 VAL A N 1
ATOM 1927 C CA . VAL A 1 258 ? -0.35838 -34.01769 -10.77539 1.000 10.45079 284 VAL A CA 1
ATOM 1928 C C . VAL A 1 258 ? -1.23216 -33.12809 -9.91084 1.000 12.37390 284 VAL A C 1
ATOM 1929 O O . VAL A 1 258 ? -0.69593 -32.41036 -9.05622 1.000 14.40283 284 VAL A O 1
ATOM 1933 N N . THR A 1 259 ? -2.55027 -33.13792 -10.10203 1.000 12.93265 285 THR A N 1
ATOM 1934 C CA . THR A 1 259 ? -3.43876 -32.33082 -9.26992 1.000 14.06127 285 THR A CA 1
ATOM 1935 C C . THR A 1 259 ? -4.24037 -33.15611 -8.27860 1.000 19.43091 285 THR A C 1
ATOM 1936 O O . THR A 1 259 ? -5.02915 -32.58399 -7.52074 1.000 20.80136 285 THR A O 1
ATOM 1940 N N . ASP A 1 260 ? -4.05907 -34.47420 -8.25930 1.000 19.02518 286 ASP A N 1
ATOM 1941 C CA . ASP A 1 260 ? -4.80676 -35.32213 -7.34380 1.000 23.16657 286 ASP A CA 1
ATOM 1942 C C . ASP A 1 260 ? -4.55409 -34.86738 -5.91490 1.000 25.77746 286 ASP A C 1
ATOM 1943 O O . ASP A 1 260 ? -3.40349 -34.69966 -5.50265 1.000 27.21626 286 ASP A O 1
ATOM 1948 N N . GLY A 1 261 ? -5.63735 -34.65075 -5.16557 1.000 29.36550 287 GLY A N 1
ATOM 1949 C CA . GLY A 1 261 ? -5.57189 -34.17959 -3.79954 1.000 32.85677 287 GLY A CA 1
ATOM 1950 C C . GLY A 1 261 ? -5.86472 -32.70216 -3.61873 1.000 33.54652 287 GLY A C 1
ATOM 1951 O O . GLY A 1 261 ? -6.12328 -32.27087 -2.48957 1.000 33.19866 287 GLY A O 1
ATOM 1952 N N . LEU A 1 262 ? -5.81959 -31.91590 -4.68937 1.000 32.49338 288 LEU A N 1
ATOM 1953 C CA . LEU A 1 262 ? -6.15291 -30.49870 -4.59686 1.000 30.09113 288 LEU A CA 1
ATOM 1954 C C . LEU A 1 262 ? -7.65496 -30.27736 -4.77789 1.000 31.19265 288 LEU A C 1
ATOM 1955 O O . LEU A 1 262 ? -8.22273 -29.32364 -4.23875 1.000 36.78861 288 LEU A O 1
ATOM 1960 N N . ALA B 2 1 ? -27.95979 -36.45403 -38.04626 1.000 36.58263 1 ALA B N 1
ATOM 1961 C CA . ALA B 2 1 ? -27.09128 -37.26601 -37.20020 1.000 32.18466 1 ALA B CA 1
ATOM 1962 C C . ALA B 2 1 ? -25.62700 -36.86069 -37.36142 1.000 32.62850 1 ALA B C 1
ATOM 1963 O O . ALA B 2 1 ? -25.16374 -36.60943 -38.47651 1.000 32.65152 1 ALA B O 1
ATOM 1965 N N . GLY B 2 2 ? -24.90884 -36.79049 -36.24159 1.000 25.52075 2 GLY B N 1
ATOM 1966 C CA . GLY B 2 2 ? -23.47760 -36.57777 -36.27814 1.000 21.25578 2 GLY B CA 1
ATOM 1967 C C . GLY B 2 2 ? -23.07136 -35.12841 -36.47469 1.000 17.06481 2 GLY B C 1
ATOM 1968 O O . GLY B 2 2 ? -23.88030 -34.19383 -36.49900 1.000 17.59788 2 GLY B O 1
ATOM 1969 N N . VAL B 2 3 ? -21.76356 -34.95497 -36.62549 1.000 9.81527 3 VAL B N 1
ATOM 1970 C CA . VAL B 2 3 ? -21.17335 -33.62418 -36.74938 1.000 10.04982 3 VAL B CA 1
ATOM 1971 C C . VAL B 2 3 ? -21.19902 -33.17295 -38.20087 1.000 8.17374 3 VAL B C 1
ATOM 1972 O O . VAL B 2 3 ? -21.72270 -33.87255 -39.07065 1.000 8.40337 3 VAL B O 1
ATOM 1976 N N . MET B 2 4 ? -20.64107 -32.00559 -38.48773 1.000 7.50578 4 MET B N 1
ATOM 1977 C CA . MET B 2 4 ? -20.54754 -31.57193 -39.87198 1.000 7.24328 4 MET B CA 1
ATOM 1978 C C . MET B 2 4 ? -19.60042 -32.52511 -40.59251 1.000 8.15974 4 MET B C 1
ATOM 1979 O O . MET B 2 4 ? -18.61007 -32.98524 -40.01829 1.000 8.03302 4 MET B O 1
ATOM 1984 N N . THR B 2 5 ? -19.92425 -32.85941 -41.83505 1.000 6.76169 5 THR B N 1
ATOM 1985 C CA . THR B 2 5 ? -19.15006 -33.82940 -42.59198 1.000 7.46733 5 THR B CA 1
ATOM 1986 C C . THR B 2 5 ? -18.99483 -33.34059 -44.01631 1.000 6.57527 5 THR B C 1
ATOM 1987 O O . THR B 2 5 ? -19.70159 -32.43265 -44.46473 1.000 6.57587 5 THR B O 1
ATOM 1991 N N . GLY B 2 6 ? -18.06658 -33.97616 -44.73444 1.000 6.76042 6 GLY B N 1
ATOM 1992 C CA . GLY B 2 6 ? -17.90630 -33.67633 -46.14949 1.000 8.05631 6 GLY B CA 1
ATOM 1993 C C . GLY B 2 6 ? -19.15651 -33.96076 -46.96379 1.000 7.21357 6 GLY B C 1
ATOM 1994 O O . GLY B 2 6 ? -19.48712 -33.21283 -47.87951 1.000 7.73461 6 GLY B O 1
ATOM 1995 N N . ALA B 2 7 ? -19.87420 -35.03902 -46.64224 1.000 7.26798 7 ALA B N 1
ATOM 1996 C CA . ALA B 2 7 ? -21.10400 -35.33763 -47.37136 1.000 8.93980 7 ALA B CA 1
ATOM 1997 C C . ALA B 2 7 ? -22.11437 -34.21561 -47.20303 1.000 7.84819 7 ALA B C 1
ATOM 1998 O O . ALA B 2 7 ? -22.76612 -33.80222 -48.17096 1.000 9.21287 7 ALA B O 1
ATOM 2000 N N . LYS B 2 8 ? -22.25398 -33.69876 -45.97820 1.000 6.50219 8 LYS B N 1
ATOM 2001 C CA . LYS B 2 8 ? -23.15748 -32.57478 -45.76209 1.000 6.56339 8 LYS B CA 1
ATOM 2002 C C . LYS B 2 8 ? -22.68779 -31.34081 -46.52455 1.000 7.37074 8 LYS B C 1
ATOM 2003 O O . LYS B 2 8 ? -23.49751 -30.62511 -47.13100 1.000 6.74781 8 LYS B O 1
ATOM 2009 N N . PHE B 2 9 ? -21.37701 -31.08335 -46.51604 1.000 6.14640 9 PHE B N 1
ATOM 2010 C CA . PHE B 2 9 ? -20.83854 -29.93346 -47.22835 1.000 6.72758 9 PHE B CA 1
ATOM 2011 C C . PHE B 2 9 ? -21.14152 -30.01853 -48.71179 1.000 6.19644 9 PHE B C 1
ATOM 2012 O O . PHE B 2 9 ? -21.52815 -29.02262 -49.33190 1.000 7.98217 9 PHE B O 1
ATOM 2020 N N . THR B 2 10 ? -20.98318 -31.20373 -49.29358 1.000 6.88510 10 THR B N 1
ATOM 2021 C CA . THR B 2 10 ? -21.25278 -31.37452 -50.71156 1.000 7.99473 10 THR B CA 1
ATOM 2022 C C . THR B 2 10 ? -22.73653 -31.23217 -51.00776 1.000 7.66427 10 THR B C 1
ATOM 2023 O O . THR B 2 10 ? -23.11527 -30.71625 -52.06601 1.000 10.13513 10 THR B O 1
ATOM 2027 N N . GLN B 2 11 ? -23.59666 -31.67512 -50.09848 1.000 7.54818 11 GLN B N 1
ATOM 2028 C CA . GLN B 2 11 ? -25.02582 -31.55771 -50.33833 1.000 8.86164 11 GLN B CA 1
ATOM 2029 C C . GLN B 2 11 ? -25.47334 -30.10421 -50.29593 1.000 8.15735 11 GLN B C 1
ATOM 2030 O O . GLN B 2 11 ? -26.38626 -29.70990 -51.02823 1.000 9.57858 11 GLN B O 1
ATOM 2036 N N . ILE B 2 12 ? -24.84840 -29.28886 -49.45345 1.000 6.34836 12 ILE B N 1
ATOM 2037 C CA . ILE B 2 12 ? -25.19911 -27.87617 -49.40467 1.000 7.15620 12 ILE B CA 1
ATOM 2038 C C . ILE B 2 12 ? -24.75094 -27.19883 -50.68961 1.000 6.74239 12 ILE B C 1
ATOM 2039 O O . ILE B 2 12 ? -23.62753 -27.41851 -51.16971 1.000 8.51374 12 ILE B O 1
ATOM 2044 N N . GLN B 2 13 ? -25.62893 -26.37776 -51.25753 1.000 6.61494 13 GLN B N 1
ATOM 2045 C CA . GLN B 2 13 ? -25.37408 -25.78698 -52.55822 1.000 7.21666 13 GLN B CA 1
ATOM 2046 C C . GLN B 2 13 ? -25.34198 -24.27580 -52.42738 1.000 6.21284 13 GLN B C 1
ATOM 2047 O O . GLN B 2 13 ? -26.03782 -23.68893 -51.59452 1.000 6.90673 13 GLN B O 1
ATOM 2053 N N . PHE B 2 14 ? -24.56898 -23.64667 -53.29883 1.000 7.12002 14 PHE B N 1
ATOM 2054 C CA . PHE B 2 14 ? -24.72599 -22.21694 -53.48797 1.000 6.20683 14 PHE B CA 1
ATOM 2055 C C . PHE B 2 14 ? -26.18132 -21.93029 -53.81693 1.000 7.24940 14 PHE B C 1
ATOM 2056 O O . PHE B 2 14 ? -26.85617 -22.73094 -54.47469 1.000 9.10995 14 PHE B O 1
ATOM 2064 N N . GLY B 2 15 ? -26.68965 -20.82720 -53.28686 1.000 6.62257 15 GLY B N 1
ATOM 2065 C CA . GLY B 2 15 ? -28.06732 -20.47456 -53.49791 1.000 7.86384 15 GLY B CA 1
ATOM 2066 C C . GLY B 2 15 ? -29.04361 -20.96799 -52.45304 1.000 8.28988 15 GLY B C 1
ATOM 2067 O O . GLY B 2 15 ? -30.20033 -20.53510 -52.47333 1.000 10.83100 15 GLY B O 1
ATOM 2068 N N . MET B 2 16 ? -28.63069 -21.84204 -51.53638 1.000 7.33368 16 MET B N 1
ATOM 2069 C CA . MET B 2 16 ? -29.53245 -22.28649 -50.48536 1.000 7.73023 16 MET B CA 1
ATOM 2070 C C . MET B 2 16 ? -29.72627 -21.22068 -49.41931 1.000 7.08193 16 MET B C 1
ATOM 2071 O O . MET B 2 16 ? -28.86924 -20.36319 -49.19602 1.000 8.45550 16 MET B O 1
ATOM 2076 N N . THR B 2 17 ? -30.87817 -21.28350 -48.75956 1.000 8.29994 17 THR B N 1
ATOM 2077 C CA . THR B 2 17 ? -31.12133 -20.36640 -47.66413 1.000 9.01630 17 THR B CA 1
ATOM 2078 C C . THR B 2 17 ? -30.42515 -20.85002 -46.39870 1.000 6.65711 17 THR B C 1
ATOM 2079 O O . THR B 2 17 ? -29.97268 -21.99786 -46.28754 1.000 7.72453 17 THR B O 1
ATOM 2083 N N . ARG B 2 18 ? -30.38004 -19.95163 -45.41673 1.000 7.73341 18 ARG B N 1
ATOM 2084 C CA . ARG B 2 18 ? -29.82873 -20.29426 -44.11216 1.000 7.44179 18 ARG B CA 1
ATOM 2085 C C . ARG B 2 18 ? -30.49416 -21.53106 -43.53356 1.000 7.19182 18 ARG B C 1
ATOM 2086 O O . ARG B 2 18 ? -29.82088 -22.43176 -43.02841 1.000 6.28091 18 ARG B O 1
ATOM 2094 N N . GLN B 2 19 ? -31.81365 -21.61856 -43.61740 1.000 6.56340 19 GLN B N 1
ATOM 2095 C CA . GLN B 2 19 ? -32.47209 -22.76116 -43.00257 1.000 7.14253 19 GLN B CA 1
ATOM 2096 C C . GLN B 2 19 ? -32.23415 -24.03650 -43.79189 1.000 7.44365 19 GLN B C 1
ATOM 2097 O O . GLN B 2 19 ? -32.17412 -25.11710 -43.19867 1.000 7.22586 19 GLN B O 1
ATOM 2103 N N . GLN B 2 20 ? -32.07943 -23.94839 -45.11417 1.000 7.96096 20 GLN B N 1
ATOM 2104 C CA . GLN B 2 20 ? -31.70374 -25.13764 -45.87078 1.000 8.20694 20 GLN B CA 1
ATOM 2105 C C . GLN B 2 20 ? -30.32545 -25.63095 -45.46599 1.000 7.28627 20 GLN B C 1
ATOM 2106 O O . GLN B 2 20 ? -30.08907 -26.84245 -45.38360 1.000 8.40229 20 GLN B O 1
ATOM 2112 N N . VAL B 2 21 ? -29.39787 -24.70310 -45.22114 1.000 6.48916 21 VAL B N 1
ATOM 2113 C CA . VAL B 2 21 ? -28.06774 -25.08036 -44.75742 1.000 7.04925 21 VAL B CA 1
ATOM 2114 C C . VAL B 2 21 ? -28.17187 -25.79379 -43.41999 1.000 7.29029 21 VAL B C 1
ATOM 2115 O O . VAL B 2 21 ? -27.57157 -26.85344 -43.20830 1.000 7.70708 21 VAL B O 1
ATOM 2119 N N . LEU B 2 22 ? -28.94723 -25.23123 -42.49719 1.000 6.13851 22 LEU B N 1
ATOM 2120 C CA . LEU B 2 22 ? -29.08160 -25.85871 -41.18949 1.000 6.27911 22 LEU B CA 1
ATOM 2121 C C . LEU B 2 22 ? -29.82123 -27.19227 -41.27473 1.000 6.93397 22 LEU B C 1
ATOM 2122 O O . LEU B 2 22 ? -29.48794 -28.12104 -40.52415 1.000 7.75549 22 LEU B O 1
ATOM 2127 N N . ASP B 2 23 ? -30.78302 -27.32467 -42.19521 1.000 6.68632 23 ASP B N 1
ATOM 2128 C CA . ASP B 2 23 ? -31.45362 -28.61178 -42.39295 1.000 7.40654 23 ASP B CA 1
ATOM 2129 C C . ASP B 2 23 ? -30.43999 -29.70243 -42.67666 1.000 7.98196 23 ASP B C 1
ATOM 2130 O O . ASP B 2 23 ? -30.56769 -30.83132 -42.18976 1.000 10.20961 23 ASP B O 1
ATOM 2135 N N . ILE B 2 24 ? -29.44736 -29.39380 -43.50684 1.000 7.12195 24 ILE B N 1
ATOM 2136 C CA . ILE B 2 24 ? -28.48272 -30.40338 -43.92544 1.000 7.18689 24 ILE B CA 1
ATOM 2137 C C . ILE B 2 24 ? -27.36975 -30.55016 -42.89952 1.000 7.79793 24 ILE B C 1
ATOM 2138 O O . ILE B 2 24 ? -26.98340 -31.66498 -42.53760 1.000 8.81781 24 ILE B O 1
ATOM 2143 N N . ALA B 2 25 ? -26.82071 -29.43037 -42.41923 1.000 6.89518 25 ALA B N 1
ATOM 2144 C CA . ALA B 2 25 ? -25.65895 -29.49600 -41.53987 1.000 7.19946 25 ALA B CA 1
ATOM 2145 C C . ALA 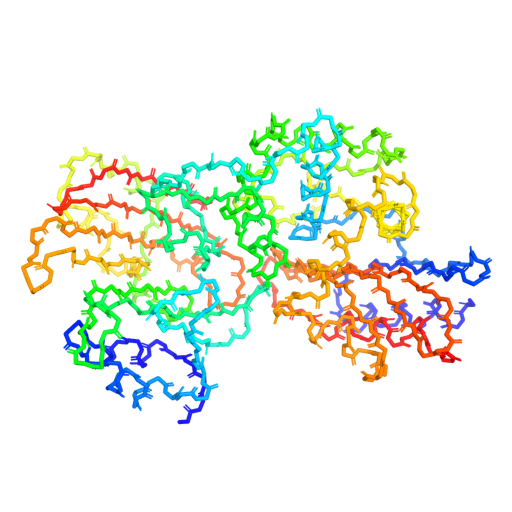B 2 25 ? -26.01791 -30.05789 -40.17789 1.000 8.43181 25 ALA B C 1
ATOM 2146 O O . ALA B 2 25 ? -25.20020 -30.75160 -39.56351 1.000 9.11530 25 ALA B O 1
ATOM 2148 N N . GLY B 2 26 ? -27.22567 -29.77431 -39.70004 1.000 7.78973 26 GLY B N 1
ATOM 2149 C CA . GLY B 2 26 ? -27.62056 -30.10135 -38.34592 1.000 10.04270 26 GLY B CA 1
ATOM 2150 C C . GLY B 2 26 ? -27.31074 -28.91274 -37.46910 1.000 10.67769 26 GLY B C 1
ATOM 2151 O O . GLY B 2 26 ? -26.13941 -28.63601 -37.19415 1.000 10.50616 26 GLY B O 1
ATOM 2152 N N . ALA B 2 27 ? -28.34561 -28.17610 -37.05407 1.000 8.11521 27 ALA B N 1
ATOM 2153 C CA . ALA B 2 27 ? -28.12584 -26.92738 -36.34341 1.000 7.97203 27 ALA B CA 1
ATOM 2154 C C . ALA B 2 27 ? -27.36970 -27.11622 -35.03528 1.000 7.71745 27 ALA B C 1
ATOM 2155 O O . ALA B 2 27 ? -26.75520 -26.16292 -34.54378 1.000 9.45543 27 ALA B O 1
ATOM 2157 N N . GLU B 2 28 ? -27.37252 -28.32069 -34.47094 1.000 7.67457 28 GLU B N 1
ATOM 2158 C CA . GLU B 2 28 ? -26.59043 -28.57036 -33.26697 1.000 8.15069 28 GLU B CA 1
ATOM 2159 C C . GLU B 2 28 ? -25.09264 -28.41139 -33.51177 1.000 9.08262 28 GLU B C 1
ATOM 2160 O O . GLU B 2 28 ? -24.32939 -28.25877 -32.55546 1.000 11.39719 28 GLU B O 1
ATOM 2166 N N . ASN B 2 29 ? -24.65646 -28.44073 -34.76626 1.000 7.16623 29 ASN B N 1
ATOM 2167 C CA . ASN B 2 29 ? -23.24939 -28.31247 -35.12132 1.000 7.99328 29 ASN B CA 1
ATOM 2168 C C . ASN B 2 29 ? -22.87027 -26.89584 -35.48701 1.000 7.74449 29 ASN B C 1
ATOM 2169 O O . ASN B 2 29 ? -21.70032 -26.63964 -35.78469 1.000 8.10001 29 ASN B O 1
ATOM 2174 N N . CYS B 2 30 ? -23.82227 -25.98236 -35.51129 1.000 7.39930 30 CYS B N 1
ATOM 2175 C CA . CYS B 2 30 ? -23.61835 -24.71988 -36.19622 1.000 8.63346 30 CYS B CA 1
ATOM 2176 C C . CYS B 2 30 ? -23.84133 -23.54103 -35.27296 1.000 8.45782 30 CYS B C 1
ATOM 2177 O O . CYS B 2 30 ? -24.56267 -23.61635 -34.27698 1.000 9.62343 30 CYS B O 1
ATOM 2180 N N . GLU B 2 31 ? -23.23202 -22.43075 -35.65577 1.000 6.82299 31 GLU B N 1
ATOM 2181 C CA . GLU B 2 31 ? -23.34725 -21.19905 -34.90674 1.000 7.50599 31 GLU B CA 1
ATOM 2182 C C . GLU B 2 31 ? -23.28633 -20.03007 -35.86761 1.000 7.10023 31 GLU B C 1
ATOM 2183 O O . GLU B 2 31 ? -22.85069 -20.15490 -37.01632 1.000 7.64069 31 GLU B O 1
ATOM 2189 N N . THR B 2 32 ? -23.72765 -18.88396 -35.37453 1.000 8.08630 32 THR B N 1
ATOM 2190 C CA . THR B 2 32 ? -23.62579 -17.63331 -36.09947 1.000 8.77967 32 THR B CA 1
ATOM 2191 C C . THR B 2 32 ? -23.29497 -16.54994 -35.08963 1.000 9.60517 32 THR B C 1
ATOM 2192 O O . THR B 2 32 ? -23.24040 -16.79989 -33.88338 1.000 11.53276 32 THR B O 1
ATOM 2196 N N . GLY B 2 33 ? -23.05758 -15.34728 -35.58071 1.000 8.59974 33 GLY B N 1
ATOM 2197 C CA . GLY B 2 33 ? -22.70112 -14.25939 -34.69889 1.000 9.29505 33 GLY B CA 1
ATOM 2198 C C . GLY B 2 33 ? -21.25972 -14.35046 -34.23916 1.000 9.12720 33 GLY B C 1
ATOM 2199 O O . GLY B 2 33 ? -20.46601 -15.17010 -34.70554 1.000 8.82958 33 GLY B O 1
ATOM 2200 N N . GLY B 2 34 ? -20.92632 -13.47639 -33.28876 1.000 13.12110 34 GLY B N 1
ATOM 2201 C CA . GLY B 2 34 ? -19.55834 -13.41977 -32.79222 1.000 13.87236 34 GLY B CA 1
ATOM 2202 C C . GLY B 2 34 ? -18.57317 -13.18810 -33.92050 1.000 11.18793 34 GLY B C 1
ATOM 2203 O O . GLY B 2 34 ? -18.79103 -12.36439 -34.82095 1.000 12.47972 34 GLY B O 1
ATOM 2204 N N . SER B 2 35 ? -17.49726 -13.97400 -33.90368 1.000 11.61912 35 SER B N 1
ATOM 2205 C CA . SER B 2 35 ? -16.45128 -13.84553 -34.91106 1.000 9.77033 35 SER B CA 1
ATOM 2206 C C . SER B 2 35 ? -16.92279 -14.19350 -36.31574 1.000 11.27248 35 SER B C 1
ATOM 2207 O O . SER B 2 35 ? -16.21033 -13.88698 -37.27415 1.000 14.43006 35 SER B O 1
ATOM 2210 N N . PHE B 2 36 ? -18.08396 -14.82309 -36.46214 1.000 8.41389 36 PHE B N 1
ATOM 2211 C CA . PHE B 2 36 ? -18.57563 -15.25188 -37.76218 1.000 8.38470 36 PHE B CA 1
ATOM 2212 C C . PHE B 2 36 ? -19.58624 -14.29954 -38.37092 1.000 8.80514 36 PHE B C 1
ATOM 2213 O O . PHE B 2 36 ? -20.04867 -14.54915 -39.48579 1.000 9.50094 36 PHE B O 1
ATOM 2221 N N . GLY B 2 37 ? -19.91199 -13.20623 -37.69216 1.000 9.00252 37 GLY B N 1
ATOM 2222 C CA . GLY B 2 37 ? -20.84233 -12.25967 -38.27131 1.000 9.10863 37 GLY B CA 1
ATOM 2223 C C . GLY B 2 37 ? -22.15599 -12.94540 -38.56459 1.000 8.52369 37 GLY B C 1
ATOM 2224 O O . GLY B 2 37 ? -22.66555 -13.73205 -37.76384 1.000 11.00723 37 GLY B O 1
ATOM 2225 N N . ASP B 2 38 ? -22.71144 -12.66058 -39.73421 1.000 8.48829 38 ASP B N 1
ATOM 2226 C CA . ASP B 2 38 ? -23.96178 -13.27702 -40.14650 1.000 8.41271 38 ASP B CA 1
ATOM 2227 C C . ASP B 2 38 ? -23.76016 -14.56303 -40.93935 1.000 7.30767 38 ASP B C 1
ATOM 2228 O O . ASP B 2 38 ? -24.72663 -15.11741 -41.46740 1.000 8.80562 38 ASP B O 1
ATOM 2233 N N . SER B 2 39 ? -22.53884 -15.07790 -40.98261 1.000 6.18241 39 SER B N 1
ATOM 2234 C CA . SER B 2 39 ? -22.29193 -16.36577 -41.60217 1.000 6.44420 39 SER B CA 1
ATOM 2235 C C . SER B 2 39 ? -22.68009 -17.49174 -40.64813 1.000 6.90175 39 SER B C 1
ATOM 2236 O O . SER B 2 39 ? -22.93053 -17.27130 -39.45606 1.000 6.94967 39 SER B O 1
ATOM 2239 N N . ILE B 2 40 ? -22.73138 -18.71008 -41.17754 1.000 5.84011 40 ILE B N 1
ATOM 2240 C CA . ILE B 2 40 ? -23.01552 -19.89372 -40.37908 1.000 5.98674 40 ILE B CA 1
ATOM 2241 C C . ILE B 2 40 ? -21.78867 -20.77417 -40.42201 1.000 5.44226 40 ILE B C 1
ATOM 2242 O O . ILE B 2 40 ? -21.30341 -21.11813 -41.50146 1.000 6.91226 40 ILE B O 1
ATOM 2247 N N . HIS B 2 41 ? -21.27822 -21.10720 -39.25060 1.000 5.08137 41 HIS B N 1
ATOM 2248 C CA . HIS B 2 41 ? -20.06106 -21.88869 -39.10191 1.000 5.35444 41 HIS B CA 1
ATOM 2249 C C . HIS B 2 41 ? -20.43308 -23.19512 -38.43026 1.000 6.25111 41 HIS B C 1
ATOM 2250 O O . HIS B 2 41 ? -21.08048 -23.18871 -37.37962 1.000 6.64419 41 HIS B O 1
ATOM 2257 N N . CYS B 2 42 ? -20.01604 -24.30852 -39.02369 1.000 6.44888 42 CYS B N 1
ATOM 2258 C CA . CYS B 2 42 ? -20.45914 -25.63898 -38.61514 1.000 7.16087 42 CYS B CA 1
ATOM 2259 C C . CYS B 2 42 ? -19.25429 -26.51545 -38.32737 1.000 7.14364 42 CYS B C 1
ATOM 2260 O O . CYS B 2 42 ? -18.39004 -26.70825 -39.19119 1.000 7.87914 42 CYS B O 1
ATOM 2263 N N . ARG B 2 43 ? -19.21036 -27.06142 -37.12632 1.000 5.88391 43 ARG B N 1
ATOM 2264 C CA . ARG B 2 43 ? -18.07572 -27.84963 -36.68712 1.000 5.91650 43 ARG B CA 1
ATOM 2265 C C . ARG B 2 43 ? -18.24724 -29.31005 -37.04750 1.000 6.64945 43 ARG B C 1
ATOM 2266 O O . ARG B 2 43 ? -19.30902 -29.90675 -36.80721 1.000 6.40984 43 ARG B O 1
ATOM 2274 N N . GLY B 2 44 ? -17.18294 -29.87947 -37.59260 1.000 5.95185 44 GLY B N 1
ATOM 2275 C CA . GLY B 2 44 ? -17.01788 -31.31000 -37.69715 1.000 7.47600 44 GLY B CA 1
ATOM 2276 C C . GLY B 2 44 ? -16.27164 -31.85895 -36.50737 1.000 9.14922 44 GLY B C 1
ATOM 2277 O O . GLY B 2 44 ? -16.38151 -31.36300 -35.38905 1.000 8.38955 44 GLY B O 1
ATOM 2278 N N . HIS B 2 45 ? -15.49293 -32.89829 -36.75514 1.000 7.73091 45 HIS B N 1
ATOM 2279 C CA . HIS B 2 45 ? -14.78324 -33.57246 -35.68878 1.000 7.39101 45 HIS B CA 1
ATOM 2280 C C . HIS B 2 45 ? -13.58442 -32.75225 -35.20966 1.000 7.48025 45 HIS B C 1
ATOM 2281 O O . HIS B 2 45 ? -13.04745 -31.89547 -35.92056 1.000 7.73325 45 HIS B O 1
ATOM 2288 N N . ALA B 2 46 ? -13.14846 -33.04419 -33.98698 1.000 9.46505 46 ALA B N 1
ATOM 2289 C CA . ALA B 2 46 ? -11.93861 -32.42539 -33.46938 1.000 8.32445 46 ALA B CA 1
ATOM 2290 C C . ALA B 2 46 ? -10.76087 -32.75140 -34.36975 1.000 7.74376 46 ALA B C 1
ATOM 2291 O O . ALA B 2 46 ? -10.59950 -33.88409 -34.83117 1.000 9.74504 46 ALA B O 1
ATOM 2293 N N . ALA B 2 47 ? -9.93479 -31.74213 -34.62599 1.000 7.23256 47 ALA B N 1
ATOM 2294 C CA . ALA B 2 47 ? -8.78992 -31.89867 -35.50505 1.000 7.50935 47 ALA B CA 1
ATOM 2295 C C . ALA B 2 47 ? -7.78935 -30.83839 -35.09228 1.000 8.19727 47 ALA B C 1
ATOM 2296 O O . ALA B 2 47 ? -8.14520 -29.65973 -34.99675 1.000 8.53012 47 ALA B O 1
ATOM 2298 N N . GLY B 2 48 ? -6.56062 -31.26124 -34.81530 1.000 9.81604 48 GLY B N 1
ATOM 2299 C CA . GLY B 2 48 ? -5.57004 -30.30437 -34.35607 1.000 10.28471 48 GLY B CA 1
ATOM 2300 C C . GLY B 2 48 ? -6.06501 -29.59233 -33.11737 1.000 10.07151 48 GLY B C 1
ATOM 2301 O O . GLY B 2 48 ? -6.59591 -30.20203 -32.18892 1.000 9.24358 48 GLY B O 1
ATOM 2302 N N . ASP B 2 49 ? -5.93790 -28.26955 -33.11305 1.000 8.46006 49 ASP B N 1
ATOM 2303 C CA . ASP B 2 49 ? -6.35471 -27.46353 -31.97893 1.000 7.55527 49 ASP B CA 1
ATOM 2304 C C . ASP B 2 49 ? -7.72380 -26.85955 -32.17883 1.000 9.95637 49 ASP B C 1
ATOM 2305 O O . ASP B 2 49 ? -8.12944 -25.99374 -31.39943 1.000 11.69959 49 ASP B O 1
ATOM 2310 N N . TYR B 2 50 ? -8.44585 -27.31036 -33.19295 1.000 7.43726 50 TYR B N 1
ATOM 2311 C CA . TYR B 2 50 ? -9.78965 -26.81566 -33.43040 1.000 7.44344 50 TYR B CA 1
ATOM 2312 C C . TYR B 2 50 ? -10.61389 -28.00400 -33.91837 1.000 6.75055 50 TYR B C 1
ATOM 2313 O O . TYR B 2 50 ? -10.58722 -29.07506 -33.29461 1.000 8.01660 50 TYR B O 1
ATOM 2322 N N . TYR B 2 51 ? -11.32084 -27.84084 -35.03139 1.000 6.46584 51 TYR B N 1
ATOM 2323 C CA . TYR B 2 51 ? -12.18916 -28.86581 -35.58160 1.000 5.41301 51 TYR B CA 1
ATOM 2324 C C . TYR B 2 51 ? -12.10766 -28.73591 -37.08611 1.000 6.14885 51 TYR B C 1
ATOM 2325 O O . TYR B 2 51 ? -11.82617 -27.65167 -37.60901 1.000 6.87536 51 TYR B O 1
ATOM 2334 N N . ALA B 2 52 ? -12.34866 -29.83867 -37.78439 1.000 4.78741 52 ALA B N 1
ATOM 2335 C CA . ALA B 2 52 ? -12.77695 -29.70941 -39.16748 1.000 5.06198 52 ALA B CA 1
ATOM 2336 C C . ALA B 2 52 ? -14.02642 -28.84464 -39.17019 1.000 5.73498 52 ALA B C 1
ATOM 2337 O O . ALA B 2 52 ? -14.77943 -28.81988 -38.19256 1.000 6.40350 52 ALA B O 1
ATOM 2339 N N . TYR B 2 53 ? -14.23667 -28.07990 -40.23504 1.000 4.88290 53 TYR B N 1
ATOM 2340 C CA . TYR B 2 53 ? -15.37593 -27.16933 -40.17639 1.000 4.54080 53 TYR B CA 1
ATOM 2341 C C . TYR B 2 53 ? -15.75825 -26.72902 -41.57549 1.000 4.99823 53 TYR B C 1
ATOM 2342 O O . TYR B 2 53 ? -14.98297 -26.84777 -42.52699 1.000 4.83978 53 TYR B O 1
ATOM 2351 N N . ALA B 2 54 ? -16.95907 -26.16703 -41.66730 1.000 4.93451 54 ALA B N 1
ATOM 2352 C CA . ALA B 2 54 ? -17.38948 -25.41198 -42.82957 1.000 5.24124 54 ALA B CA 1
ATOM 2353 C C . ALA B 2 54 ? -17.87911 -24.05259 -42.36930 1.000 5.80995 54 ALA B C 1
ATOM 2354 O O . ALA B 2 54 ? -18.40171 -23.90424 -41.25914 1.000 5.93658 54 ALA B O 1
ATOM 2356 N N . THR B 2 55 ? -17.73685 -23.06148 -43.23718 1.000 5.13498 55 THR B N 1
ATOM 2357 C CA . THR B 2 55 ? -18.34883 -21.76637 -42.99851 1.000 4.72017 55 THR B CA 1
ATOM 2358 C C . THR B 2 55 ? -19.09700 -21.37016 -44.25640 1.000 4.83371 55 THR B C 1
ATOM 2359 O O . THR B 2 55 ? -18.54362 -21.43260 -45.35941 1.000 6.83307 55 THR B O 1
ATOM 2363 N N . PHE B 2 56 ? -20.35417 -20.97358 -44.08423 1.000 4.51262 56 PHE B N 1
ATOM 2364 C CA . PHE B 2 56 ? -21.21939 -20.59962 -45.18656 1.000 4.82696 56 PHE B CA 1
ATOM 2365 C C . PHE B 2 56 ? -21.52500 -19.12106 -45.07201 1.000 5.65324 56 PHE B C 1
ATOM 2366 O O . PHE B 2 56 ? -21.95059 -18.64198 -44.01261 1.000 5.76302 56 PHE B O 1
ATOM 2374 N N . GLY B 2 57 ? -21.28928 -18.40024 -46.15745 1.000 5.36699 57 GLY B N 1
ATOM 2375 C CA . GLY B 2 57 ? -21.60534 -16.98769 -46.23804 1.000 5.62697 57 GLY B CA 1
ATOM 2376 C C . GLY B 2 57 ? -22.81270 -16.79261 -47.12935 1.000 5.31741 57 GLY B C 1
ATOM 2377 O O . GLY B 2 57 ? -23.07185 -17.59797 -48.03366 1.000 5.67637 57 GLY B O 1
ATOM 2378 N N . PHE B 2 58 ? -23.56522 -15.73462 -46.85177 1.000 5.59027 58 PHE B N 1
ATOM 2379 C CA . PHE B 2 58 ? -24.84926 -15.48264 -47.48356 1.000 6.18918 58 PHE B CA 1
ATOM 2380 C C . PHE B 2 58 ? -24.86360 -14.10650 -48.12905 1.000 7.00149 58 PHE B C 1
ATOM 2381 O O . PHE B 2 58 ? -24.07347 -13.21515 -47.78348 1.000 7.07591 58 PHE B O 1
ATOM 2389 N N . THR B 2 59 ? -25.80032 -13.93873 -49.06033 1.000 7.68867 59 THR B N 1
ATOM 2390 C CA . THR B 2 59 ? -25.89985 -12.70065 -49.81637 1.000 7.83124 59 THR B CA 1
ATOM 2391 C C . THR B 2 59 ? -26.28552 -11.50787 -48.95565 1.000 8.83544 59 THR B C 1
ATOM 2392 O O . THR B 2 59 ? -26.07563 -10.36617 -49.38280 1.000 10.27056 59 THR B O 1
ATOM 2396 N N . SER B 2 60 ? -26.86396 -11.73566 -47.78162 1.000 7.42976 60 SER B N 1
ATOM 2397 C CA . SER B 2 60 ? -27.20347 -10.65989 -46.85552 1.000 8.31697 60 SER B CA 1
ATOM 2398 C C . SER B 2 60 ? -27.49196 -11.30485 -45.50699 1.000 9.41003 60 SER B C 1
ATOM 2399 O O . SER B 2 60 ? -27.43361 -12.52822 -45.36316 1.000 8.22132 60 SER B O 1
ATOM 2402 N N . ALA B 2 61 ? -27.84173 -10.46943 -44.52540 1.000 10.06312 61 ALA B N 1
ATOM 2403 C CA . ALA B 2 61 ? -28.23603 -10.97113 -43.21544 1.000 11.38110 61 ALA B CA 1
ATOM 2404 C C . ALA B 2 61 ? -29.66008 -11.51144 -43.18458 1.000 13.91261 61 ALA B C 1
ATOM 2405 O O . ALA B 2 61 ? -30.05069 -12.10654 -42.17492 1.000 14.72737 61 ALA B O 1
ATOM 2407 N N . ALA B 2 62 ? -30.43173 -11.33444 -44.25242 1.000 11.41156 62 ALA B N 1
ATOM 2408 C CA . ALA B 2 62 ? -31.85127 -11.66632 -44.23560 1.000 12.84378 62 ALA B CA 1
ATOM 2409 C C . ALA B 2 62 ? -32.08116 -13.17421 -44.12892 1.000 16.13721 62 ALA B C 1
ATOM 2410 O O . ALA B 2 62 ? -31.19580 -13.99438 -44.37848 1.000 16.60290 62 ALA B O 1
ATOM 2412 N N . ALA B 2 63 ? -33.31652 -13.53498 -43.77133 1.000 16.27938 63 ALA B N 1
ATOM 2413 C CA . ALA B 2 63 ? -33.71027 -14.94188 -43.79699 1.000 17.85078 63 ALA B CA 1
ATOM 2414 C C . ALA B 2 63 ? -33.76296 -15.49419 -45.21925 1.000 10.81109 63 ALA B C 1
ATOM 2415 O O . ALA B 2 63 ? -33.44390 -16.66868 -45.43970 1.000 17.80695 63 ALA B O 1
ATOM 2417 N N . ASP B 2 64 ? -34.14741 -14.68858 -46.20388 1.000 21.21401 64 ASP B N 1
ATOM 2418 C CA . ASP B 2 64 ? -34.17647 -15.22262 -47.56215 1.000 21.00027 64 ASP B CA 1
ATOM 2419 C C . ASP B 2 64 ? -32.82432 -15.15046 -48.26593 1.000 23.32897 64 ASP B C 1
ATOM 2420 O O . ASP B 2 64 ? -32.75620 -15.36306 -49.48350 1.000 20.22922 64 ASP B O 1
ATOM 2425 N N . ALA B 2 65 ? -31.75591 -14.86559 -47.52458 1.000 18.88065 65 ALA B N 1
ATOM 2426 C CA . ALA B 2 65 ? -30.43651 -14.78397 -48.12330 1.000 14.35822 65 ALA B CA 1
ATOM 2427 C C . ALA B 2 65 ? -29.94201 -16.15930 -48.55134 1.000 13.51835 65 ALA B C 1
ATOM 2428 O O . ALA B 2 65 ? -30.27439 -17.18777 -47.95295 1.000 14.77325 65 ALA B O 1
ATOM 2430 N N . LYS B 2 66 ? -29.12630 -16.15418 -49.59537 1.000 11.53803 66 LYS B N 1
ATOM 2431 C CA . LYS B 2 66 ? -28.68687 -17.37085 -50.26372 1.000 10.12269 66 LYS B CA 1
ATOM 2432 C C . LYS B 2 66 ? -27.19276 -17.57035 -50.04087 1.000 7.14911 66 LYS B C 1
ATOM 2433 O O . LYS B 2 66 ? -26.44184 -16.60274 -49.91381 1.000 7.23991 66 LYS B O 1
ATOM 2439 N N . VAL B 2 67 ? -26.74746 -18.82914 -50.03508 1.000 6.48755 67 VAL B N 1
ATOM 2440 C CA . VAL B 2 67 ? -25.31774 -19.11987 -49.91083 1.000 6.36085 67 VAL B CA 1
ATOM 2441 C C . VAL B 2 67 ? -24.57466 -18.53628 -51.09943 1.000 5.73053 67 VAL B C 1
ATOM 2442 O O . VAL B 2 67 ? -24.84901 -18.89306 -52.24882 1.000 6.74191 67 VAL B O 1
ATOM 2446 N N . ASP B 2 68 ? -23.61868 -17.65722 -50.82612 1.000 5.80316 68 ASP B N 1
ATOM 2447 C CA . ASP B 2 68 ? -22.71163 -17.15972 -51.84622 1.000 6.65249 68 ASP B CA 1
ATOM 2448 C C . ASP B 2 68 ? -21.26500 -17.50472 -51.56025 1.000 5.83603 68 ASP B C 1
ATOM 2449 O O . ASP B 2 68 ? -20.39203 -17.15388 -52.35933 1.000 5.89495 68 ASP B O 1
ATOM 2454 N N . SER B 2 69 ? -20.98592 -18.22144 -50.47602 1.000 6.04275 69 SER B N 1
ATOM 2455 C CA . SER B 2 69 ? -19.61183 -18.52722 -50.11018 1.000 5.61946 69 SER B CA 1
ATOM 2456 C C . SER B 2 69 ? -19.61078 -19.83776 -49.34875 1.000 5.68647 69 SER B C 1
ATOM 2457 O O . SER B 2 69 ? -20.40735 -20.01466 -48.42083 1.000 5.78028 69 SER B O 1
ATOM 2460 N N . LYS B 2 70 ? -18.72448 -20.74726 -49.74059 1.000 4.52997 70 LYS B N 1
ATOM 2461 C CA . LYS B 2 70 ? -18.53547 -22.00656 -49.02539 1.000 6.25357 70 LYS B CA 1
ATOM 2462 C C . LYS B 2 70 ? -17.06045 -22.15655 -48.72158 1.000 5.11369 70 LYS B C 1
ATOM 2463 O O . LYS B 2 70 ? -16.23169 -22.05047 -49.62614 1.000 6.39128 70 LYS B O 1
ATOM 2469 N N . SER B 2 71 ? -16.73408 -22.40523 -47.46444 1.000 4.99776 71 SER B N 1
ATOM 2470 C CA . SER B 2 71 ? -15.36032 -22.65393 -47.06608 1.000 4.96323 71 SER B CA 1
ATOM 2471 C C . SER B 2 71 ? -15.33851 -23.89041 -46.19774 1.000 5.35563 71 SER B C 1
ATOM 2472 O O . SER B 2 71 ? -16.28852 -24.15029 -45.45714 1.000 5.03245 71 SER B O 1
ATOM 2475 N N . GLN B 2 72 ? -14.24970 -24.65429 -46.28312 1.000 4.37799 72 GLN B N 1
ATOM 2476 C CA . GLN B 2 72 ? -14.11511 -25.79931 -45.39172 1.000 5.53815 72 GLN B CA 1
ATOM 2477 C C . GLN B 2 72 ? -12.66380 -26.17154 -45.21292 1.000 5.36727 72 GLN B C 1
ATOM 2478 O O . GLN B 2 72 ? -11.82035 -25.92465 -46.08293 1.000 5.76443 72 GLN B O 1
ATOM 2484 N N . GLU B 2 73 ? -12.38771 -26.77939 -44.06130 1.000 4.95769 73 GLU B N 1
ATOM 2485 C CA . GLU B 2 73 ? -11.13572 -27.47580 -43.85123 1.000 4.94364 73 GLU B CA 1
ATOM 2486 C C . GLU B 2 73 ? -11.44544 -28.82687 -43.23889 1.000 5.04937 73 GLU B C 1
ATOM 2487 O O . GLU B 2 73 ? -12.25720 -28.93713 -42.30982 1.000 5.24324 73 GLU B O 1
ATOM 2493 N N . LYS B 2 74 ? -10.76140 -29.84748 -43.76467 1.000 5.48952 74 LYS B N 1
ATOM 2494 C CA . LYS B 2 74 ? -10.73368 -31.20035 -43.21696 1.000 5.94249 74 LYS B CA 1
ATOM 2495 C C . LYS B 2 74 ? -12.06910 -31.92021 -43.30338 1.000 6.93709 74 LYS B C 1
ATOM 2496 O O . LYS B 2 74 ? -12.26549 -32.93405 -42.63072 1.000 7.98130 74 LYS B O 1
ATOM 2502 N N . LEU B 2 75 ? -12.98341 -31.43638 -44.14162 1.000 6.76517 75 LEU B N 1
ATOM 2503 C CA . LEU B 2 75 ? -14.22213 -32.16669 -44.39339 1.000 6.48732 75 LEU B CA 1
ATOM 2504 C C . LEU B 2 75 ? -14.14260 -33.03239 -45.63736 1.000 8.74140 75 LEU B C 1
ATOM 2505 O O . LEU B 2 75 ? -14.83855 -34.04933 -45.70939 1.000 9.21802 75 LEU B O 1
ATOM 2510 N N . LEU B 2 76 ? -13.32376 -32.64440 -46.61958 1.000 10.85941 76 LEU B N 1
ATOM 2511 C CA . LEU B 2 76 ? -13.26796 -33.29366 -47.92607 1.000 11.93846 76 LEU B CA 1
ATOM 2512 C C . LEU B 2 76 ? -11.87137 -33.85812 -48.14291 1.000 12.24911 76 LEU B C 1
ATOM 2513 O O . LEU B 2 76 ? -10.88433 -33.13644 -47.99618 1.000 11.14227 76 LEU B O 1
ATOM 2518 N N . ALA B 2 77 ? -11.78740 -35.09930 -48.48607 1.000 12.97145 77 ALA B N 1
ATOM 2519 C CA . ALA B 2 77 ? -10.50263 -35.63845 -48.89954 1.000 11.42520 77 ALA B CA 1
ATOM 2520 C C . ALA B 2 77 ? -10.34611 -35.49386 -50.41035 1.000 12.36114 77 ALA B C 1
ATOM 2521 O O . ALA B 2 77 ? -11.32488 -35.60285 -51.15499 1.000 13.37334 77 ALA B O 1
ATOM 2523 N N . PRO B 2 78 ? -9.13428 -35.24410 -50.90309 1.000 10.18969 78 PRO B N 1
ATOM 2524 C CA . PRO B 2 78 ? -8.92293 -35.27633 -52.35404 1.000 11.69599 78 PRO B CA 1
ATOM 2525 C C . PRO B 2 78 ? -9.21736 -36.67435 -52.88089 1.000 13.97939 78 PRO B C 1
ATOM 2526 O O . PRO B 2 78 ? -8.91075 -37.67373 -52.23179 1.000 14.42403 78 PRO B O 1
ATOM 2530 N N . SER B 2 79 ? -9.82740 -36.74010 -54.06447 1.000 14.34316 79 SER B N 1
ATOM 2531 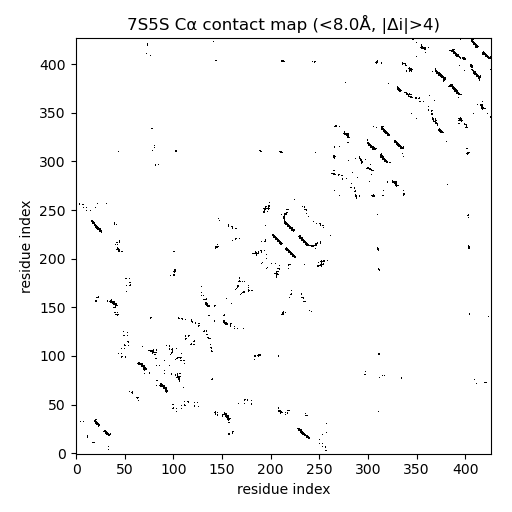C CA . SER B 2 79 ? -10.29687 -38.02572 -54.57633 1.000 15.85773 79 SER B CA 1
ATOM 2532 C C . SER B 2 79 ? -9.16685 -38.89512 -55.11637 1.000 18.13723 79 SER B C 1
ATOM 2533 O O . SER B 2 79 ? -9.25510 -40.12779 -55.05660 1.000 20.78997 79 SER B O 1
ATOM 2536 N N . ALA B 2 80 ? -8.12188 -38.29113 -55.66804 1.000 16.45167 80 ALA B N 1
ATOM 2537 C CA . ALA B 2 80 ? -7.00799 -39.05460 -56.21329 1.000 18.43230 80 ALA B CA 1
ATOM 2538 C C . ALA B 2 80 ? -5.77967 -38.15863 -56.23558 1.000 18.29197 80 ALA B C 1
ATOM 2539 O O . ALA B 2 80 ? -5.36871 -37.69015 -57.30587 1.000 20.01593 80 ALA B O 1
ATOM 2541 N N . PRO B 2 81 ? -5.17362 -37.88884 -55.07949 1.000 15.60579 81 PRO B N 1
ATOM 2542 C CA . PRO B 2 81 ? -4.13752 -36.84937 -55.01966 1.000 15.13837 81 PRO B CA 1
ATOM 2543 C C . PRO B 2 81 ? -2.86542 -37.30463 -55.71268 1.000 16.06649 81 PRO B C 1
ATOM 2544 O O . PRO B 2 81 ? -2.33151 -38.38241 -55.43138 1.000 16.42696 81 PRO B O 1
ATOM 2548 N N . THR B 2 82 ? -2.38496 -36.46712 -56.62995 1.000 16.34023 82 THR B N 1
ATOM 2549 C CA . THR B 2 82 ? -1.17597 -36.77316 -57.38203 1.000 16.72023 82 THR B CA 1
ATOM 2550 C C . THR B 2 82 ? -0.24893 -35.57140 -57.47313 1.000 17.53367 82 THR B C 1
ATOM 2551 O O . THR B 2 82 ? 0.68722 -35.59084 -58.28395 1.000 16.87313 82 THR B O 1
ATOM 2555 N N . LEU B 2 83 ? -0.49470 -34.51843 -56.70014 1.000 14.92557 83 LEU B N 1
ATOM 2556 C CA . LEU B 2 83 ? 0.37604 -33.35651 -56.73659 1.000 14.16571 83 LEU B CA 1
ATOM 2557 C C . LEU B 2 83 ? 1.78467 -33.74644 -56.30429 1.000 13.73063 83 LEU B C 1
ATOM 2558 O O . LEU B 2 83 ? 1.97805 -34.62941 -55.46720 1.000 15.74731 83 LEU B O 1
ATOM 2563 N N . THR B 2 84 ? 2.77345 -33.12338 -56.93330 1.000 13.59901 84 THR B N 1
ATOM 2564 C CA . THR B 2 84 ? 4.17537 -33.27483 -56.58311 1.000 13.54434 84 THR B CA 1
ATOM 2565 C C . THR B 2 84 ? 4.79786 -31.89117 -56.61930 1.000 12.48077 84 THR B C 1
ATOM 2566 O O . THR B 2 84 ? 4.20665 -30.94219 -57.13646 1.000 12.53310 84 THR B O 1
ATOM 2570 N N . LEU B 2 85 ? 6.00736 -31.76797 -56.07845 1.000 13.88986 85 LEU B N 1
ATOM 2571 C CA . LEU B 2 85 ? 6.68985 -30.48062 -56.15276 1.000 12.41711 85 LEU B CA 1
ATOM 2572 C C . LEU B 2 85 ? 6.91950 -30.07367 -57.60301 1.000 14.47533 85 LEU B C 1
ATOM 2573 O O . LEU B 2 85 ? 6.72572 -28.90835 -57.96451 1.000 13.03050 85 LEU B O 1
ATOM 2578 N N . ALA B 2 86 ? 7.29410 -31.03165 -58.45530 1.000 12.78870 86 ALA B N 1
ATOM 2579 C CA . ALA B 2 86 ? 7.48224 -30.72792 -59.86967 1.000 14.40206 86 ALA B CA 1
ATOM 2580 C C . ALA B 2 86 ? 6.20793 -30.17668 -60.49278 1.000 14.12684 86 ALA B C 1
ATOM 2581 O O . ALA B 2 86 ? 6.25284 -29.18219 -61.22381 1.000 13.76998 86 ALA B O 1
ATOM 2583 N N . LYS B 2 87 ? 5.05821 -30.79748 -60.20244 1.000 12.06960 87 LYS B N 1
ATOM 2584 C CA . LYS B 2 87 ? 3.80408 -30.31770 -60.76847 1.000 11.97268 87 LYS B CA 1
ATOM 2585 C C . LYS B 2 87 ? 3.44762 -28.94617 -60.21989 1.000 11.75881 87 LYS B C 1
ATOM 2586 O O . LYS B 2 87 ? 2.95488 -28.08848 -60.95872 1.000 11.84299 87 LYS B O 1
ATOM 2592 N N . PHE B 2 88 ? 3.67989 -28.72568 -58.92401 1.000 11.23466 88 PHE B N 1
ATOM 2593 C CA . PHE B 2 88 ? 3.49109 -27.39610 -58.36074 1.000 11.34927 88 PHE B CA 1
ATOM 2594 C C . PHE B 2 88 ? 4.34020 -26.37597 -59.10438 1.000 12.11642 88 PHE B C 1
ATOM 2595 O O . PHE B 2 88 ? 3.88173 -25.26357 -59.39642 1.000 12.35014 88 PHE B O 1
ATOM 2603 N N . ASN B 2 89 ? 5.57919 -26.74546 -59.43231 1.000 12.66657 89 ASN B N 1
ATOM 2604 C CA . ASN B 2 89 ? 6.46053 -25.82928 -60.13603 1.000 13.55540 89 ASN B CA 1
ATOM 2605 C C . ASN B 2 89 ? 6.03280 -25.61367 -61.57947 1.000 15.49379 89 ASN B C 1
ATOM 2606 O O . ASN B 2 89 ? 6.47759 -24.64988 -62.20569 1.000 19.74139 89 ASN B O 1
ATOM 2611 N N . GLN B 2 90 ? 5.19772 -26.49886 -62.11576 1.000 12.52552 90 GLN B N 1
ATOM 2612 C CA . GLN B 2 90 ? 4.66155 -26.35300 -63.46260 1.000 13.25809 90 GLN B CA 1
ATOM 2613 C C . GLN B 2 90 ? 3.48742 -25.38574 -63.51040 1.000 15.00661 90 GLN B C 1
ATOM 2614 O O . GLN B 2 90 ? 3.12890 -24.91230 -64.59498 1.000 16.80925 90 GLN B O 1
ATOM 2620 N N . VAL B 2 91 ? 2.87390 -25.11203 -62.36782 1.000 14.29070 91 VAL B N 1
ATOM 2621 C CA . VAL B 2 91 ? 1.74251 -24.19773 -62.27503 1.000 16.54640 91 VAL B CA 1
ATOM 2622 C C . VAL B 2 91 ? 2.27680 -22.77722 -62.36429 1.000 15.99547 91 VAL B C 1
ATOM 2623 O O . VAL B 2 91 ? 3.29578 -22.44471 -61.74899 1.000 16.97495 91 VAL B O 1
ATOM 2627 N N . THR B 2 92 ? 1.60794 -21.92698 -63.13075 1.000 15.46065 92 THR B N 1
ATOM 2628 C CA . THR B 2 92 ? 2.08852 -20.57203 -63.34410 1.000 15.65903 92 THR B CA 1
ATOM 2629 C C . THR B 2 92 ? 0.95848 -19.57904 -63.13618 1.000 14.35014 92 THR B C 1
ATOM 2630 O O . THR B 2 92 ? -0.16478 -19.79488 -63.59941 1.000 12.70972 92 THR B O 1
ATOM 2634 N N . VAL B 2 93 ? 1.26651 -18.49842 -62.41821 1.000 13.32004 93 VAL B N 1
ATOM 2635 C CA . VAL B 2 93 ? 0.32606 -17.39946 -62.26048 1.000 12.18839 93 VAL B CA 1
ATOM 2636 C C . VAL B 2 93 ? -0.11869 -16.94387 -63.64047 1.000 14.20795 93 VAL B C 1
ATOM 2637 O O . VAL B 2 93 ? 0.69523 -16.80340 -64.55979 1.000 14.24384 93 VAL B O 1
ATOM 2641 N N . GLY B 2 94 ? -1.41841 -16.74872 -63.80523 1.000 11.48524 94 GLY B N 1
ATOM 2642 C CA . GLY B 2 94 ? -1.99346 -16.44789 -65.08649 1.000 12.03611 94 GLY B CA 1
ATOM 2643 C C . GLY B 2 94 ? -2.65464 -17.62823 -65.76526 1.000 10.59044 94 GLY B C 1
ATOM 2644 O O . GLY B 2 94 ? -3.43908 -17.42572 -66.68892 1.000 13.44860 94 GLY B O 1
ATOM 2645 N N . MET B 2 95 ? -2.36058 -18.84846 -65.32327 1.000 11.53131 95 MET B N 1
ATOM 2646 C CA . MET B 2 95 ? -3.06526 -20.01121 -65.84281 1.000 10.97752 95 MET B CA 1
ATOM 2647 C C . MET B 2 95 ? -4.53638 -19.95787 -65.47825 1.000 11.41209 95 MET B C 1
ATOM 2648 O O . MET B 2 95 ? -4.92632 -19.41448 -64.43916 1.000 10.47060 95 MET B O 1
ATOM 2653 N N . THR B 2 96 ? -5.35402 -20.56483 -66.33003 1.000 11.04673 96 THR B N 1
ATOM 2654 C CA . THR B 2 96 ? -6.75263 -20.72769 -65.98678 1.000 10.66548 96 THR B CA 1
ATOM 2655 C C . THR B 2 96 ? -6.92396 -21.90986 -65.04404 1.000 9.92451 96 THR B C 1
ATOM 2656 O O . THR B 2 96 ? -6.05939 -22.78166 -64.92555 1.000 10.92493 96 THR B O 1
ATOM 2660 N N . ARG B 2 97 ? -8.08121 -21.94057 -64.38177 1.000 10.48761 97 ARG B N 1
ATOM 2661 C CA . ARG B 2 97 ? -8.39486 -23.05313 -63.49542 1.000 11.88585 97 ARG B CA 1
ATOM 2662 C C . ARG B 2 97 ? -8.26109 -24.39338 -64.21090 1.000 10.54613 97 ARG B C 1
ATOM 2663 O O . ARG B 2 97 ? -7.68152 -25.34147 -63.66831 1.000 11.38323 97 ARG B O 1
ATOM 2671 N N . ALA B 2 98 ? -8.76175 -24.48589 -65.44354 1.000 11.09244 98 ALA B N 1
ATOM 2672 C CA . ALA B 2 98 ? -8.65917 -25.74741 -66.16837 1.000 12.48983 98 ALA B CA 1
ATOM 2673 C C . ALA B 2 98 ? -7.20491 -26.15274 -66.37278 1.000 12.11350 98 ALA B C 1
ATOM 2674 O O . ALA B 2 98 ? -6.84964 -27.32968 -66.23024 1.000 13.02766 98 ALA B O 1
ATOM 2676 N N . GLN B 2 99 ? -6.34770 -25.19039 -66.71052 1.000 11.37012 99 GLN B N 1
ATOM 2677 C CA . GLN B 2 99 ? -4.94367 -25.51408 -66.92840 1.000 12.28088 99 GLN B CA 1
ATOM 2678 C C . GLN B 2 99 ? -4.28049 -25.95383 -65.63683 1.000 11.45479 99 GLN B C 1
ATOM 2679 O O . GLN B 2 99 ? -3.46439 -26.88070 -65.63366 1.000 12.30587 99 GLN B O 1
ATOM 2685 N N . VAL B 2 100 ? -4.63211 -25.31057 -64.52716 1.000 10.53344 100 VAL B N 1
ATOM 2686 C CA . VAL B 2 100 ? -4.03778 -25.67556 -63.24941 1.000 10.35155 100 VAL B CA 1
ATOM 2687 C C . VAL B 2 100 ? -4.44133 -27.08860 -62.85655 1.000 11.79562 100 VAL B C 1
ATOM 2688 O O . VAL B 2 100 ? -3.60502 -27.89186 -62.43505 1.000 12.16593 100 VAL B O 1
ATOM 2692 N N . LEU B 2 101 ? -5.72840 -27.41747 -62.99308 1.000 10.98310 101 LEU B N 1
ATOM 2693 C CA . LEU B 2 101 ? -6.20054 -28.73944 -62.58389 1.000 12.76476 101 LEU B CA 1
ATOM 2694 C C . LEU B 2 101 ? -5.57874 -29.83735 -63.43574 1.000 14.21923 101 LEU B C 1
ATOM 2695 O O . LEU B 2 101 ? -5.24791 -30.91678 -62.92855 1.000 15.02777 101 LEU B O 1
ATOM 2700 N N . ALA B 2 102 ? -5.41006 -29.58141 -64.73318 1.000 13.27407 102 ALA B N 1
ATOM 2701 C CA . ALA B 2 102 ? -4.73893 -30.55419 -65.58522 1.000 16.49604 102 ALA B CA 1
ATOM 2702 C C . ALA B 2 102 ? -3.30303 -30.76520 -65.14166 1.000 15.67081 102 ALA B C 1
ATOM 2703 O O . ALA B 2 102 ? -2.77151 -31.87684 -65.24986 1.000 20.74655 102 ALA B O 1
ATOM 2705 N N . THR B 2 103 ? -2.66872 -29.71349 -64.63154 1.000 13.86368 103 THR B N 1
ATOM 2706 C CA . THR B 2 103 ? -1.27968 -29.78276 -64.19713 1.000 13.78855 103 THR B CA 1
ATOM 2707 C C . THR B 2 103 ? -1.12993 -30.50182 -62.86122 1.000 14.49831 103 THR B C 1
ATOM 2708 O O . THR B 2 103 ? -0.27749 -31.38384 -62.71691 1.000 15.30223 103 THR B O 1
ATOM 2712 N N . VAL B 2 104 ? -1.94075 -30.13332 -61.86404 1.000 12.84488 104 VAL B N 1
ATOM 2713 C CA . VAL B 2 104 ? -1.77139 -30.69695 -60.52622 1.000 12.71124 104 VAL B CA 1
ATOM 2714 C C . VAL B 2 104 ? -2.50246 -32.01041 -60.33601 1.000 14.16295 104 VAL B C 1
ATOM 2715 O O . VAL B 2 104 ? -2.24316 -32.70833 -59.34334 1.000 13.81191 104 VAL B O 1
ATOM 2719 N N . GLY B 2 105 ? -3.39476 -32.37166 -61.24928 1.000 15.23722 105 GLY B N 1
ATOM 2720 C CA . GLY B 2 105 ? -4.16374 -33.59139 -61.12698 1.000 17.32576 105 GLY B CA 1
ATOM 2721 C C . GLY B 2 105 ? -5.60439 -33.29606 -60.78469 1.000 18.02447 105 GLY B C 1
ATOM 2722 O O . GLY B 2 105 ? -5.88468 -32.51694 -59.86681 1.000 15.22596 105 GLY B O 1
ATOM 2723 N N . GLN B 2 106 ? -6.52864 -33.91886 -61.52036 1.000 19.55651 106 GLN B N 1
ATOM 2724 C CA . GLN B 2 106 ? -7.94949 -33.64982 -61.33896 1.000 19.82419 106 GLN B CA 1
ATOM 2725 C C . GLN B 2 106 ? -8.47342 -34.12257 -59.99024 1.000 20.41977 106 GLN B C 1
ATOM 2726 O O . GLN B 2 106 ? -9.55358 -33.68776 -59.57722 1.000 23.37544 106 GLN B O 1
ATOM 2732 N N . GLY B 2 107 ? -7.74429 -34.99820 -59.30073 1.000 18.86969 107 GLY B N 1
ATOM 2733 C CA . GLY B 2 107 ? -8.13749 -35.46544 -57.98541 1.000 17.48153 107 GLY B CA 1
ATOM 2734 C C . GLY B 2 107 ? -7.25791 -34.99377 -56.85328 1.000 15.96133 107 GLY B C 1
ATOM 2735 O O . GLY B 2 107 ? -7.33325 -35.55760 -55.75318 1.000 15.18479 107 GLY B O 1
ATOM 2736 N N . SER B 2 108 ? -6.41450 -33.99313 -57.07495 1.000 12.44770 108 SER B N 1
ATOM 2737 C CA . SER B 2 108 ? -5.48732 -33.55697 -56.04722 1.000 11.96196 108 SER B CA 1
ATOM 2738 C C . SER B 2 108 ? -6.04976 -32.48071 -55.14498 1.000 11.34587 108 SER B C 1
ATOM 2739 O O . SER B 2 108 ? -5.50638 -32.27144 -54.05713 1.000 12.24024 108 SER B O 1
ATOM 2742 N N . CYS B 2 109 ? -7.10552 -31.79973 -55.55628 1.000 11.25960 109 CYS B N 1
ATOM 2743 C CA . CYS B 2 109 ? -7.52936 -30.59364 -54.87398 1.000 10.08330 109 CYS B CA 1
ATOM 2744 C C . CYS B 2 109 ? -8.91234 -30.75855 -54.27669 1.000 11.91127 109 CYS B C 1
ATOM 2745 O O . CYS B 2 109 ? -9.75627 -31.50512 -54.77915 1.000 12.48779 109 CYS B O 1
ATOM 2748 N N . THR B 2 110 ? -9.12524 -30.03050 -53.19769 1.000 9.08133 110 THR B N 1
ATOM 2749 C CA . THR B 2 110 ? -10.43930 -29.77824 -52.64710 1.000 8.64401 110 THR B CA 1
ATOM 2750 C C . THR B 2 110 ? -10.62037 -28.26945 -52.58293 1.000 7.37890 110 THR B C 1
ATOM 2751 O O . THR B 2 110 ? -9.66036 -27.50126 -52.65839 1.000 8.51208 110 THR B O 1
ATOM 2755 N N . THR B 2 111 ? -11.85978 -27.83283 -52.45427 1.000 8.07497 111 THR B N 1
ATOM 2756 C CA . THR B 2 111 ? -12.14509 -26.40584 -52.44292 1.000 8.49229 111 THR B CA 1
ATOM 2757 C C . THR B 2 111 ? -12.07587 -25.90338 -51.00947 1.000 6.73913 111 THR B C 1
ATOM 2758 O O . THR B 2 111 ? -12.89196 -26.28699 -50.16096 1.000 9.11529 111 THR B O 1
ATOM 2762 N N . TRP B 2 112 ? -11.10534 -25.03679 -50.74778 1.000 6.25647 112 TRP B N 1
ATOM 2763 C CA . TRP B 2 112 ? -10.93784 -24.44539 -49.42978 1.000 6.22939 112 TRP B CA 1
ATOM 2764 C C . TRP B 2 112 ? -11.90474 -23.28808 -49.24040 1.000 6.75504 112 TRP B C 1
ATOM 2765 O O . TRP B 2 112 ? -12.55768 -23.17083 -48.19748 1.000 7.47494 112 TRP B O 1
ATOM 2776 N N . SER B 2 113 ? -12.02423 -22.43009 -50.24092 1.000 6.46136 113 SER B N 1
ATOM 2777 C CA . SER B 2 113 ? -12.98265 -21.34493 -50.19905 1.000 5.60536 113 SER B CA 1
ATOM 2778 C C . SER B 2 113 ? -13.42028 -21.02976 -51.61381 1.000 6.64022 113 SER B C 1
ATOM 2779 O O . SER B 2 113 ? -12.65269 -21.16936 -52.57005 1.000 7.73000 113 SER B O 1
ATOM 2782 N N . GLU B 2 114 ? -14.67091 -20.62854 -51.73883 1.000 6.01411 114 GLU B N 1
ATOM 2783 C CA . GLU B 2 114 ? -15.24505 -20.31707 -53.04021 1.000 5.74414 114 GLU B CA 1
ATOM 2784 C C . GLU B 2 114 ? -16.30945 -19.27038 -52.77384 1.000 5.93132 114 GLU B C 1
ATOM 2785 O O . GLU B 2 114 ? -17.23639 -19.52200 -51.99591 1.000 6.02962 114 GLU B O 1
ATOM 2791 N N . TYR B 2 115 ? -16.17603 -18.10234 -53.39876 1.000 5.76795 115 TYR B N 1
ATOM 2792 C CA . TYR B 2 115 ? -17.03877 -16.97325 -53.09026 1.000 5.17176 115 TYR B CA 1
ATOM 2793 C C . TYR B 2 115 ? -17.46239 -16.28218 -54.36831 1.000 5.65047 115 TYR B C 1
ATOM 2794 O O . TYR B 2 115 ? -16.62913 -15.99490 -55.23096 1.000 6.38076 115 TYR B O 1
ATOM 2803 N N . TYR B 2 116 ? -18.76680 -16.02330 -54.46798 1.000 5.02120 116 TYR B N 1
ATOM 2804 C CA . TYR B 2 116 ? -19.38657 -15.32971 -55.59269 1.000 5.83924 116 TYR B CA 1
ATOM 2805 C C . TYR B 2 116 ? -19.89370 -13.97880 -55.11697 1.000 6.49189 116 TYR B C 1
ATOM 2806 O O . TYR B 2 116 ? -21.03024 -13.87877 -54.63058 1.000 7.03683 116 TYR B O 1
ATOM 2815 N N . PRO B 2 117 ? -19.09878 -12.90822 -55.23536 1.000 7.01378 117 PRO B N 1
ATOM 2816 C CA . PRO B 2 117 ? -19.55382 -11.58930 -54.75390 1.000 9.30523 117 PRO B CA 1
ATOM 2817 C C . PRO B 2 117 ? -20.72529 -11.02982 -55.52725 1.000 9.60553 117 PRO B C 1
ATOM 2818 O O . PRO B 2 117 ? -21.35539 -10.07158 -55.06037 1.000 12.39590 117 PRO B O 1
ATOM 2822 N N . ALA B 2 118 ? -21.03589 -11.58576 -56.69209 1.000 7.35856 118 ALA B N 1
ATOM 2823 C CA . ALA B 2 118 ? -22.15974 -11.12483 -57.49392 1.000 8.56747 118 ALA B CA 1
ATOM 2824 C C . ALA B 2 118 ? -23.20717 -12.21782 -57.63457 1.000 6.79331 118 ALA B C 1
ATOM 2825 O O . ALA B 2 118 ? -24.02093 -12.16905 -58.55356 1.000 7.47769 118 ALA B O 1
ATOM 2827 N N . TYR B 2 119 ? -23.19218 -13.21916 -56.74372 1.000 7.00575 119 TYR B N 1
ATOM 2828 C CA . TYR B 2 119 ? -24.09834 -14.36209 -56.80539 1.000 6.55746 119 TYR B CA 1
ATOM 2829 C C . TYR B 2 119 ? -25.50905 -13.90116 -57.14725 1.000 7.51225 119 TYR B C 1
ATOM 2830 O O . TYR B 2 119 ? -26.03066 -12.99943 -56.48263 1.000 9.79836 119 TYR B O 1
ATOM 2839 N N . PRO B 2 120 ? -26.17957 -14.51601 -58.12739 1.000 7.21674 120 PRO B N 1
ATOM 2840 C CA . PRO B 2 120 ? -25.80772 -15.75010 -58.82771 1.000 7.89432 120 PRO B CA 1
ATOM 2841 C C . PRO B 2 120 ? -24.80419 -15.60796 -59.97008 1.000 7.26914 120 PRO B C 1
ATOM 2842 O O . PRO B 2 120 ? -24.36322 -16.62772 -60.50825 1.000 9.03841 120 PRO B O 1
ATOM 2846 N N . SER B 2 121 ? -24.45424 -14.38495 -60.33651 1.000 6.24254 121 SER B N 1
ATOM 2847 C CA . SER B 2 121 ? -23.42905 -14.18459 -61.34679 1.000 7.01620 121 SER B CA 1
ATOM 2848 C C . SER B 2 121 ? -22.08265 -14.70680 -60.85990 1.000 6.74316 121 SER B C 1
ATOM 2849 O O . SER B 2 121 ? -21.75399 -14.64389 -59.66599 1.000 7.10214 121 SER B O 1
ATOM 2852 N N . THR B 2 122 ? -21.30116 -15.24074 -61.79528 1.000 7.69633 122 THR B N 1
ATOM 2853 C CA . THR B 2 122 ? -19.94946 -15.69789 -61.49065 1.000 6.25668 122 THR B CA 1
ATOM 2854 C C . THR B 2 122 ? -18.89801 -14.60724 -61.62800 1.000 7.67871 122 THR B C 1
ATOM 2855 O O . THR B 2 122 ? -17.71181 -14.87629 -61.39984 1.000 8.23889 122 THR B O 1
ATOM 2859 N N . ALA B 2 123 ? -19.28985 -13.38528 -61.97207 1.000 7.60564 123 ALA B N 1
ATOM 2860 C CA . ALA B 2 123 ? -18.30027 -12.32700 -62.13180 1.000 7.78474 123 ALA B CA 1
ATOM 2861 C C . ALA B 2 123 ? -17.62025 -12.04129 -60.80089 1.000 9.01215 123 ALA B C 1
ATOM 2862 O O . ALA B 2 123 ? -18.28615 -11.85996 -59.77956 1.000 8.85561 123 ALA B O 1
ATOM 2864 N N . GLY B 2 124 ? -16.29225 -12.00120 -60.80940 1.000 7.81583 124 GLY B N 1
ATOM 2865 C CA . GLY B 2 124 ? -15.56176 -11.73224 -59.59629 1.000 7.78669 124 GLY B CA 1
ATOM 2866 C C . GLY B 2 124 ? -15.33407 -12.92839 -58.70749 1.000 6.99337 124 GLY B C 1
ATOM 2867 O O . GLY B 2 124 ? -14.78851 -12.75531 -57.61716 1.000 8.57064 124 GLY B O 1
ATOM 2868 N N . VAL B 2 125 ? -15.72952 -14.13315 -59.13233 1.000 6.01593 125 VAL B N 1
ATOM 2869 C CA . VAL B 2 125 ? -15.57297 -15.31270 -58.27868 1.000 6.43847 125 VAL B CA 1
ATOM 2870 C C . VAL B 2 125 ? -14.14233 -15.42988 -57.77618 1.000 6.59893 125 VAL B C 1
ATOM 2871 O O . VAL B 2 125 ? -13.17615 -15.30188 -58.53979 1.000 6.08276 125 VAL B O 1
ATOM 2875 N N . THR B 2 126 ? -13.99801 -15.69834 -56.48768 1.000 6.89443 126 THR B N 1
ATOM 2876 C CA . THR B 2 126 ? -12.69147 -16.01320 -55.93003 1.000 6.94008 126 THR B CA 1
ATOM 2877 C C . THR B 2 126 ? -12.69687 -17.45001 -55.44714 1.000 6.75586 126 THR B C 1
ATOM 2878 O O . THR B 2 126 ? -13.71372 -17.95075 -54.95266 1.000 9.24088 126 THR B O 1
ATOM 2882 N N . LEU B 2 127 ? -11.57036 -18.11967 -55.60462 1.000 7.20146 127 LEU B N 1
ATOM 2883 C CA . LEU B 2 127 ? -11.49387 -19.54283 -55.34399 1.000 6.92366 127 LEU B CA 1
ATOM 2884 C C . LEU B 2 127 ? -10.13772 -19.82629 -54.73105 1.000 6.96806 127 LEU B C 1
ATOM 2885 O O . LEU B 2 127 ? -9.11686 -19.38755 -55.26400 1.000 8.07894 127 LEU B O 1
ATOM 2890 N N . SER B 2 128 ? -10.13031 -20.55691 -53.62354 1.000 6.03460 128 SER B N 1
ATOM 2891 C CA . SER B 2 128 ? -8.90915 -21.11055 -53.05853 1.000 6.28323 128 SER B CA 1
ATOM 2892 C C . SER B 2 128 ? -9.04304 -22.62056 -53.07288 1.000 6.33911 128 SER B C 1
ATOM 2893 O O . SER B 2 128 ? -10.00970 -23.16542 -52.52986 1.000 6.63056 128 SER B O 1
ATOM 2896 N N . LEU B 2 129 ? -8.07039 -23.28590 -53.67256 1.000 7.79295 129 LEU B N 1
ATOM 2897 C CA . LEU B 2 129 ? -7.97647 -24.73303 -53.65762 1.000 7.17630 129 LEU B CA 1
ATOM 2898 C C . LEU B 2 129 ? -6.89399 -25.13510 -52.67506 1.000 8.58933 129 LEU B C 1
ATOM 2899 O O . LEU B 2 129 ? -5.83306 -24.51205 -52.62057 1.000 7.72414 129 LEU B O 1
ATOM 2904 N N . SER B 2 130 ? -7.17848 -26.16531 -51.89363 1.000 8.86974 130 SER B N 1
ATOM 2905 C CA . SER B 2 130 ? -6.17640 -26.85190 -51.09410 1.000 8.69441 130 SER B CA 1
ATOM 2906 C C . SER B 2 130 ? -5.85981 -28.14582 -51.83309 1.000 11.06100 130 SER B C 1
ATOM 2907 O O . SER B 2 130 ? -6.75687 -28.96287 -52.07054 1.000 11.80607 130 SER B O 1
ATOM 2910 N N . CYS B 2 131 ? -4.60009 -28.32628 -52.22024 1.000 10.51096 131 CYS B N 1
ATOM 2911 C CA . CYS B 2 131 ? -4.21051 -29.45454 -53.05018 1.000 10.66132 131 CYS B CA 1
ATOM 2912 C C . CYS B 2 131 ? -3.13982 -30.26227 -52.33464 1.000 11.87525 131 CYS B C 1
ATOM 2913 O O . CYS B 2 131 ? -2.36106 -29.72050 -51.54480 1.000 12.29594 131 CYS B O 1
ATOM 2916 N N . PHE B 2 132 ? -3.10914 -31.56525 -52.60481 1.000 10.57920 132 PHE B N 1
ATOM 2917 C CA . PHE B 2 132 ? -2.35379 -32.47986 -51.76646 1.000 10.38881 132 PHE B CA 1
ATOM 2918 C C . PHE B 2 132 ? -1.57977 -33.47824 -52.60579 1.000 12.96652 132 PHE B C 1
ATOM 2919 O O . PHE B 2 132 ? -2.03398 -33.91040 -53.67104 1.000 12.96089 132 PHE B O 1
ATOM 2927 N N . ASP B 2 133 ? -0.40364 -33.84566 -52.10502 1.000 12.44530 133 ASP B N 1
ATOM 2928 C CA . ASP B 2 133 ? 0.30424 -34.97238 -52.68825 1.000 13.15704 133 ASP B CA 1
ATOM 2929 C C . ASP B 2 133 ? -0.32249 -36.28215 -52.20850 1.000 13.85950 133 ASP B C 1
ATOM 2930 O O . ASP B 2 133 ? -1.26951 -36.29053 -51.42018 1.000 12.88044 133 ASP B O 1
ATOM 2935 N N . VAL B 2 134 ? 0.21320 -37.40310 -52.69126 1.000 14.95886 134 VAL B N 1
ATOM 2936 C CA . VAL B 2 134 ? -0.46329 -38.69438 -52.55725 1.000 17.19562 134 VAL B CA 1
ATOM 2937 C C . VAL B 2 134 ? -0.85676 -38.99206 -51.11164 1.000 18.55970 134 VAL B C 1
ATOM 2938 O O . VAL B 2 134 ? -1.93302 -39.54379 -50.85067 1.000 20.20248 134 VAL B O 1
ATOM 2942 N N . ASP B 2 135 ? -0.00884 -38.62172 -50.14714 1.000 17.41572 135 ASP B N 1
ATOM 2943 C CA . ASP B 2 135 ? -0.30653 -38.89754 -48.74434 1.000 17.36258 135 ASP B CA 1
ATOM 2944 C C . ASP B 2 135 ? -0.27811 -37.62834 -47.89727 1.000 17.29662 135 ASP B C 1
ATOM 2945 O O . ASP B 2 135 ? -0.08293 -37.69147 -46.68187 1.000 19.22238 135 ASP B O 1
ATOM 2950 N N . GLY B 2 136 ? -0.49892 -36.46446 -48.51378 1.000 14.67498 136 GLY B N 1
ATOM 2951 C CA . GLY B 2 136 ? -0.36133 -35.21475 -47.78227 1.000 13.65642 136 GLY B CA 1
ATOM 2952 C C . GLY B 2 136 ? -1.57788 -34.82973 -46.97144 1.000 12.78205 136 GLY B C 1
ATOM 2953 O O . GLY B 2 136 ? -1.45067 -34.14418 -45.95038 1.000 12.81991 136 GLY B O 1
ATOM 2954 N N . TYR B 2 137 ? -2.76087 -35.25281 -47.39899 1.000 12.28569 137 TYR B N 1
ATOM 2955 C CA . TYR B 2 137 ? -3.98413 -34.85260 -46.72198 1.000 11.74444 137 TYR B CA 1
ATOM 2956 C C . TYR B 2 137 ? -4.16384 -35.65478 -45.44757 1.000 12.17457 137 TYR B C 1
ATOM 2957 O O . TYR B 2 137 ? -3.87408 -36.85338 -45.40119 1.000 13.54453 137 TYR B O 1
ATOM 2966 N N . SER B 2 138 ? -4.65346 -34.98650 -44.41127 1.000 11.98232 138 SER B N 1
ATOM 2967 C CA . SER B 2 138 ? -5.11264 -35.66808 -43.21949 1.000 12.30455 138 SER B CA 1
ATOM 2968 C C . SER B 2 138 ? -6.34160 -34.93142 -42.73184 1.000 11.75727 138 SER B C 1
ATOM 2969 O O . SER B 2 138 ? -6.35712 -33.69716 -42.69507 1.000 11.44986 138 SER B O 1
ATOM 2972 N N . SER B 2 139 ? -7.36570 -35.68306 -42.36392 1.000 11.76621 139 SER B N 1
ATOM 2973 C CA . SER B 2 139 ? -8.55992 -35.05035 -41.83465 1.000 11.37466 139 SER B CA 1
ATOM 2974 C C . SER B 2 139 ? -8.44367 -34.74173 -40.35623 1.000 11.73736 139 SER B C 1
ATOM 2975 O O . SER B 2 139 ? -9.32681 -34.07914 -39.81622 1.000 11.50828 139 SER B O 1
ATOM 2978 N N . THR B 2 140 ? -7.38350 -35.19577 -39.69017 1.000 12.36382 140 THR B N 1
ATOM 2979 C CA . THR B 2 140 ? -7.27781 -34.98174 -38.25060 1.000 12.78340 140 THR B CA 1
ATOM 2980 C C . THR B 2 140 ? -5.97804 -34.30416 -37.86062 1.000 18.63381 140 THR B C 1
ATOM 2981 O O . THR B 2 140 ? -5.92651 -33.58505 -36.85613 1.000 20.02751 140 THR B O 1
ATOM 2985 N N . GLY B 2 141 ? -4.91764 -34.56636 -38.61423 1.000 17.20776 141 GLY B N 1
ATOM 2986 C CA . GLY B 2 141 ? -3.60417 -34.14259 -38.19140 1.000 18.06208 141 GLY B CA 1
ATOM 2987 C C . GLY B 2 141 ? -2.88648 -33.23867 -39.16779 1.000 16.35383 141 GLY B C 1
ATOM 2988 O O . GLY B 2 141 ? -3.48202 -32.65430 -40.07754 1.000 17.33116 141 GLY B O 1
ATOM 2989 N N . PHE B 2 142 ? -1.57892 -33.16142 -38.97470 1.000 15.42859 142 PHE B N 1
ATOM 2990 C CA . PHE B 2 142 ? -0.71348 -32.22544 -39.67576 1.000 14.71832 142 PHE B CA 1
ATOM 2991 C C . PHE B 2 142 ? -0.54496 -32.65535 -41.13166 1.000 15.84629 142 PHE B C 1
ATOM 2992 O O . PHE B 2 142 ? -0.20431 -33.80678 -41.41733 1.000 16.82914 142 PHE B O 1
ATOM 3000 N N . TYR B 2 143 ? -0.78046 -31.72992 -42.05585 1.000 13.49481 143 TYR B N 1
ATOM 3001 C CA . TYR B 2 143 ? -0.61765 -32.04831 -43.46932 1.000 13.31143 143 TYR B CA 1
ATOM 3002 C C . TYR B 2 143 ? 0.83186 -32.38513 -43.78041 1.000 13.97686 143 TYR B C 1
ATOM 3003 O O . TYR B 2 143 ? 1.76581 -31.85525 -43.16679 1.000 15.63716 143 TYR B O 1
ATOM 3012 N N . ARG B 2 144 ? 1.01354 -33.25716 -44.76960 1.000 14.08606 144 ARG B N 1
ATOM 3013 C CA . ARG B 2 144 ? 2.32370 -33.77582 -45.14393 1.000 14.99051 144 ARG B CA 1
ATOM 3014 C C . ARG B 2 144 ? 2.57265 -33.59495 -46.63521 1.000 16.64222 144 ARG B C 1
ATOM 3015 O O . ARG B 2 144 ? 3.02531 -34.50735 -47.33266 1.000 17.66270 144 ARG B O 1
ATOM 3023 N N . GLY B 2 145 ? 2.29525 -32.39816 -47.14399 1.000 14.20402 145 GLY B N 1
ATOM 3024 C CA . GLY B 2 145 ? 2.49099 -32.10599 -48.55246 1.000 14.05990 145 GLY B CA 1
ATOM 3025 C C . GLY B 2 145 ? 1.23022 -31.50273 -49.12574 1.000 13.12854 145 GLY B C 1
ATOM 3026 O O . GLY B 2 145 ? 0.30291 -32.22479 -49.51336 1.000 12.70543 145 GLY B O 1
ATOM 3027 N N . SER B 2 146 ? 1.18083 -30.17332 -49.17032 1.000 11.72624 146 SER B N 1
ATOM 3028 C CA . SER B 2 146 ? -0.04819 -29.47364 -49.50947 1.000 11.99792 146 SER B CA 1
ATOM 3029 C C . SER B 2 146 ? 0.29655 -28.17362 -50.21211 1.000 11.71258 146 SER B C 1
ATOM 3030 O O . SER B 2 146 ? 1.42964 -27.68841 -50.16169 1.000 10.92499 146 SER B O 1
ATOM 3033 N N . ALA B 2 147 ? -0.71293 -27.59762 -50.85236 1.000 10.83501 147 ALA B N 1
ATOM 3034 C CA . ALA B 2 147 ? -0.51762 -26.36502 -51.58782 1.000 9.67129 147 ALA B CA 1
ATOM 3035 C C . ALA B 2 147 ? -1.80978 -25.57815 -51.56751 1.000 9.78207 147 ALA B C 1
ATOM 3036 O O . ALA B 2 147 ? -2.90445 -26.14063 -51.45373 1.000 10.64937 147 ALA B O 1
ATOM 3038 N N . HIS B 2 148 ? -1.66580 -24.27134 -51.65300 1.000 8.03741 148 HIS B N 1
ATOM 3039 C CA . HIS B 2 148 ? -2.78226 -23.35512 -51.77528 1.000 6.68787 148 HIS B CA 1
ATOM 3040 C C . HIS B 2 148 ? -2.66212 -22.70253 -53.13648 1.000 7.61891 148 HIS B C 1
ATOM 3041 O O . HIS B 2 148 ? -1.62555 -22.11120 -53.44615 1.000 7.46614 148 HIS B O 1
ATOM 3048 N N . LEU B 2 149 ? -3.69347 -22.85391 -53.95611 1.000 6.75143 149 LEU B N 1
ATOM 3049 C CA . LEU B 2 149 ? -3.75260 -22.22404 -55.26669 1.000 6.92922 149 LEU B CA 1
ATOM 3050 C C . LEU B 2 149 ? -4.97612 -21.32650 -55.25306 1.000 7.29717 149 LEU B C 1
ATOM 3051 O O . LEU B 2 149 ? -6.06992 -21.79086 -54.92029 1.000 7.49293 149 LEU B O 1
ATOM 3056 N N . TRP B 2 150 ? -4.80783 -20.04538 -55.56753 1.000 6.23153 150 TRP B N 1
ATOM 3057 C CA . TRP B 2 150 ? -5.94483 -19.14032 -55.49232 1.000 5.52814 150 TRP B CA 1
ATOM 3058 C C . TRP B 2 150 ? -6.15157 -18.39887 -56.80226 1.000 5.46179 150 TRP B C 1
ATOM 3059 O O . TRP B 2 150 ? -5.19700 -18.10373 -57.52327 1.000 6.23437 150 TRP B O 1
ATOM 3070 N N . PHE B 2 151 ? -7.41871 -18.09672 -57.07196 1.000 5.88912 151 PHE B N 1
ATOM 3071 C CA . PHE B 2 151 ? -7.87848 -17.60130 -58.35535 1.000 5.44876 151 PHE B CA 1
ATOM 3072 C C . PHE B 2 151 ? -8.85252 -16.46218 -58.12729 1.000 6.82356 151 PHE B C 1
ATOM 3073 O O . PHE B 2 151 ? -9.58857 -16.43747 -57.13654 1.000 7.22077 151 PHE B O 1
ATOM 3081 N N . THR B 2 152 ? -8.90123 -15.55434 -59.09461 1.000 6.94963 152 THR B N 1
ATOM 3082 C CA . THR B 2 152 ? -10.00435 -14.61418 -59.22994 1.000 6.59102 152 THR B CA 1
ATOM 3083 C C . THR B 2 152 ? -10.44733 -14.66085 -60.67938 1.000 7.40888 152 THR B C 1
ATOM 3084 O O . THR B 2 152 ? -9.60752 -14.67369 -61.58634 1.000 7.80876 152 THR B O 1
ATOM 3088 N N . ASP B 2 153 ? -11.75286 -14.71817 -60.90013 1.000 6.62627 153 ASP B N 1
ATOM 3089 C CA . ASP B 2 153 ? -12.27832 -14.81422 -62.25700 1.000 7.34408 153 ASP B CA 1
ATOM 3090 C C . ASP B 2 153 ? -11.62120 -15.95579 -63.02039 1.000 7.79675 153 ASP B C 1
ATOM 3091 O O . ASP B 2 153 ? -11.35400 -15.85632 -64.21903 1.000 8.70235 153 ASP B O 1
ATOM 3096 N N . GLY B 2 154 ? -11.37289 -17.05965 -62.32550 1.000 7.62328 154 GLY B N 1
ATOM 3097 C CA . GLY B 2 154 ? -10.86271 -18.25042 -62.96336 1.000 8.52375 154 GLY B CA 1
ATOM 3098 C C . GLY B 2 154 ? -9.41785 -18.20199 -63.39437 1.000 8.45569 154 GLY B C 1
ATOM 3099 O O . GLY B 2 154 ? -8.98156 -19.09472 -64.12282 1.000 10.27729 154 GLY B O 1
ATOM 3100 N N . VAL B 2 155 ? -8.64788 -17.21415 -62.94189 1.000 7.07064 155 VAL B N 1
ATOM 3101 C CA . VAL B 2 155 ? -7.25023 -17.05892 -63.32341 1.000 8.43272 155 VAL B CA 1
ATOM 3102 C C . VAL B 2 155 ? -6.40804 -17.17879 -62.06217 1.000 7.25043 155 VAL B C 1
ATOM 3103 O O . VAL B 2 155 ? -6.69074 -16.51949 -61.05464 1.000 7.85640 155 VAL B O 1
ATOM 3107 N N . LEU B 2 156 ? -5.36851 -17.99749 -62.12603 1.000 7.49023 156 LEU B N 1
ATOM 3108 C CA . LEU B 2 156 ? -4.51484 -18.21596 -60.97020 1.000 7.16537 156 LEU B CA 1
ATOM 3109 C C . LEU B 2 156 ? -3.78688 -16.93044 -60.61239 1.000 8.17674 156 LEU B C 1
ATOM 3110 O O . LEU B 2 156 ? -3.07747 -16.34886 -61.44384 1.000 9.19261 156 LEU B O 1
ATOM 3115 N N . GLN B 2 157 ? -3.94480 -16.49567 -59.36776 1.000 8.30860 157 GLN B N 1
ATOM 3116 C CA . GLN B 2 157 ? -3.27166 -15.29965 -58.88511 1.000 8.77514 157 GLN B CA 1
ATOM 3117 C C . GLN B 2 157 ? -2.05794 -15.60662 -58.03076 1.000 9.71984 157 GLN B C 1
ATOM 3118 O O . GLN B 2 157 ? -1.18947 -14.74171 -57.89359 1.000 11.00457 157 GLN B O 1
ATOM 3124 N N . GLY B 2 158 ? -1.97153 -16.79470 -57.45739 1.000 8.56390 158 GLY B N 1
ATOM 3125 C CA . GLY B 2 158 ? -0.82755 -17.12019 -56.62691 1.000 8.72571 158 GLY B CA 1
ATOM 3126 C C . GLY B 2 158 ? -0.84727 -18.57834 -56.24543 1.000 8.70233 158 GLY B C 1
ATOM 3127 O O . GLY B 2 158 ? -1.85728 -19.27085 -56.38472 1.000 7.57208 158 GLY B O 1
ATO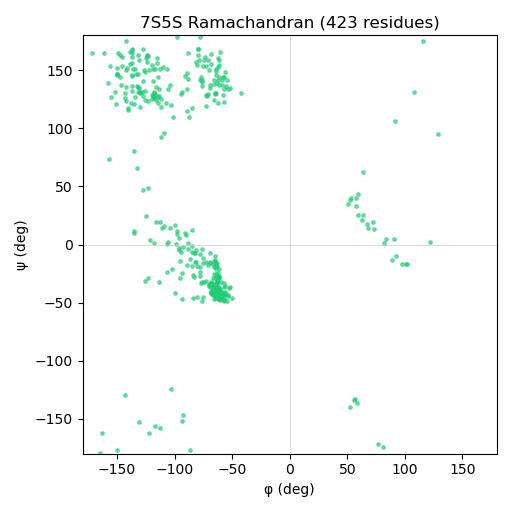M 3128 N N . LYS B 2 159 ? 0.30025 -19.03668 -55.76242 1.000 9.33634 159 LYS B N 1
ATOM 3129 C CA . LYS B 2 159 ? 0.44978 -20.41063 -55.31291 1.000 10.05317 159 LYS B CA 1
ATOM 3130 C C . LYS B 2 159 ? 1.44807 -20.42881 -54.17257 1.000 9.07754 159 LYS B C 1
ATOM 3131 O O . LYS B 2 159 ? 2.40770 -19.65476 -54.17253 1.000 11.10299 159 LYS B O 1
ATOM 3137 N N . ARG B 2 160 ? 1.20565 -21.30443 -53.20575 1.000 9.35799 160 ARG B N 1
ATOM 3138 C CA . ARG B 2 160 ? 2.14117 -21.56909 -52.12635 1.000 10.04177 160 ARG B CA 1
ATOM 3139 C C . ARG B 2 160 ? 2.08793 -23.05424 -51.82945 1.000 9.89387 160 ARG B C 1
ATOM 3140 O O . ARG B 2 160 ? 1.05375 -23.69298 -52.01193 1.000 9.50463 160 ARG B O 1
ATOM 3148 N N . GLN B 2 161 ? 3.20281 -23.60928 -51.37706 1.000 10.82131 161 GLN B N 1
ATOM 3149 C CA . GLN B 2 161 ? 3.21513 -25.01551 -51.02243 1.000 11.32884 161 GLN B CA 1
ATOM 3150 C C . GLN B 2 161 ? 3.99815 -25.21531 -49.74183 1.000 11.68648 161 GLN B C 1
ATOM 3151 O O . GLN B 2 161 ? 4.86888 -24.41243 -49.39807 1.000 12.34047 161 GLN B O 1
ATOM 3157 N N . TRP B 2 162 ? 3.67174 -26.29656 -49.04472 1.000 10.91945 162 TRP B N 1
ATOM 3158 C CA . TRP B 2 162 ? 4.38561 -26.69064 -47.84173 1.000 12.02180 162 TRP B CA 1
ATOM 3159 C C . TRP B 2 162 ? 4.64297 -28.18680 -47.92555 1.000 14.53203 162 TRP B C 1
ATOM 3160 O O . TRP B 2 162 ? 3.70110 -28.97858 -48.04113 1.000 13.52761 162 TRP B O 1
ATOM 3171 N N . ASP B 2 163 ? 5.91578 -28.57287 -47.88407 1.000 14.28793 163 ASP B N 1
ATOM 3172 C CA . ASP B 2 163 ? 6.33172 -29.95808 -47.68462 1.000 18.85982 163 ASP B CA 1
ATOM 3173 C C . ASP B 2 163 ? 6.09388 -30.85893 -48.89247 1.000 16.18231 163 ASP B C 1
ATOM 3174 O O . ASP B 2 163 ? 6.08347 -32.08260 -48.75449 1.000 19.91600 163 ASP B O 1
ATOM 3179 N N . LEU B 2 164 ? 5.92415 -30.29652 -50.08896 1.000 14.50083 164 LEU B N 1
ATOM 3180 C CA . LEU B 2 164 ? 5.88034 -31.13198 -51.28117 1.000 14.39433 164 LEU B CA 1
ATOM 3181 C C . LEU B 2 164 ? 7.27495 -31.66049 -51.61189 1.000 20.31686 164 LEU B C 1
ATOM 3182 O O . LEU B 2 164 ? 8.29127 -31.05574 -51.26427 1.000 20.65285 164 LEU B O 1
ATOM 3187 N N . VAL B 2 165 ? 7.31518 -32.80225 -52.29091 1.000 19.68843 165 VAL B N 1
ATOM 3188 C CA . VAL B 2 165 ? 8.58164 -33.38671 -52.73514 1.000 23.69208 165 VAL B CA 1
ATOM 3189 C C . VAL B 2 165 ? 8.53073 -33.77060 -54.21282 1.000 28.73965 165 VAL B C 1
ATOM 3190 O O . VAL B 2 165 ? 9.57597 -33.94264 -54.84839 1.000 29.92887 165 VAL B O 1
#

B-factor: mean 15.27, std 9.07, range [4.38, 47.51]

Nearest PDB structures (foldseek):
  2g2u-assembly1_B  TM=9.961E-01  e=7.072E-35  Streptomyces clavuligerus
  3c4o-assembly1_B  TM=9.971E-01  e=1.891E-34  unclassified
  3c4p-assembly1_B  TM=9.976E-01  e=4.772E-34  unclassified
  3c7u-assembly2_D  TM=9.912E-01  e=8.032E-34  Streptomyces clavuligerus
  3c7v-assembly2_D  TM=9.923E-01  e=2.148E-33  Streptomyces clavuligerus

InterPro domains:
  IPR000871 Beta-lactamase, class-A [PR00118] (56-80)
  IPR000871 Beta-lactamase, class-A [PR00118] (87-104)
  IPR000871 Beta-lactamase, class-A [PR00118] (129-154)
  IPR000871 Beta-lactamase, class-A [PR00118] (165-189)
  IPR000871 Beta-lactamase, class-A [PR00118] (191-216)
  IPR000871 Beta-lactamase, class-A [PR00118] (227-242)
  IPR000871 Beta-lactamase, class-A [PR00118] (244-259)
  IPR000871 Beta-lactamase, class-A [PTHR35333] (47-308)
  IPR012338 Beta-lactamase/transpeptidase-like [G3DSA:3.40.710.10] (46-311)
  IPR012338 Beta-lactamase/transpeptidase-like [SSF56601] (52-309)
  IPR023650 Beta-lactamase, class-A active site [PS00146] (89-104)
  IPR045155 Beta-lactamase class A, catalytic domain [PF13354] (53-309)
  IPR058131 Beta-lactamase CTX-M [NF033089] (21-311)

Radius of gyration: 21.64 Å; Cα contacts (8 Å, |Δi|>4): 1021; chains: 2; bounding box: 50×49×65 Å

Secondary structure (DSSP, 8-state):
-HHHHHHHHHHHHHHTSEEEEEEEETTTTEEEEESTTS-EE-GGGGHHHHHHHHHHHHHHSTTGGG-EEEE-GGG--S--TTGGGGBTEEEEHHHHHHHHHHH--HHHHHHHHHHHTSHHHHHHHHHHTT-SS------TTGGG---TT--TTEE-HHHHHHHHHHHHTSSSS-HHHHHHHHHHHHT-S--TTTGGGGS-TTSEEEEEEEEETTTEEEEEEEEE-TTS--EEEEEEEE-SSTTPPP-HHHHHHHHHHHHTT-/--S--HHHHHHS-TT-BHHHHHHHH-GGGEE-SGGGTTSEEEEEEEETTEEEEEEEEESSSSTT-BEEEEEEESS---SB--B-HHHHHH--TT-BHHHHHHHH-TBSEEEEEEE-TTTTS-TT-EEEEEEEBTTT--SSS--SSEEEEEEETTEEEEEEEES--

Organism: Escherichia coli (NCBI:txid562)